Protein AF-A0A0K0D063-F1 (afdb_monomer_lite)

Foldseek 3Di:
DDPVLLVVQQVDADPCLLVLLVQLQVLLPDPCQQPVVHVPSNLVSLQVLLVRCVSYLVNLVVCVVSVNLVSLLSSLVSLLVPDDQPDDCPDNSLSSLLSSLSSLLSNLVDPVSLVVVLVRLSLLLSLLSQLQHLVSLSSNLSSLSSLLSNQLDPSSLVSNLVSLSCLSLVVLLQLADLCVVVVPDDDDPVPDSSVSSNSSNQSSLSSLCSSCVLDPSGDHDVLSLLQCCQLVNPVLNVCSNPHHSSVSSCVQNDQDDAFQDGHDPVSNVLSNVVSVVCSPDPDRPDPSSRSPHHGPVLQQAQDFPRTRLVRCLVVLLDDDPCLLVLLVSLLVLLVVCLCVQLVPDDDPDDDDPDDPSGNHNPPDDPLRSNLSSLLSSLSSCVNDPPSCVVCVVVVVSLVSQCNSVVRVSSVVSSLSSLPPDDPVSLVSVVVPDPNVVSVCSPVPDDDD

Sequence (448 aa):
MTRYFYLELSAYKYAGYGQLVRTIEYEAKNSSLFQEGGGALLSSAVELSNYTLMSSALNAEQLRREQGLEVLEAAFDRCVPVITLSSSPTDMPVQVCEHICNCFATAAGFEACRQRIAEMPAVFGNICRLLQFPHLPRLSAAAAKCVCSMAVCTLLQTQLFQSGVLWQLVPHLFHYDFTLDEGGVSHNENSNKQALANRLARVSCEALACLAGFREGTPDNDGVQNSLRALLTPYVCRCMRTESNDMVLKVLNSNTENPYLIWDNATRAEVLEFVERHRSSREQTSELFGAEFNLSIRSKELIVGDVFIRIYNEQPTFSLLEPKKTAMDILDYVGRYAVELTGKKKPENGDFIEIDWSSNASKMTTEEKVEMCIEALANLISANPGVEILLIGHFHLIAAYLRARLFPKIQMATLKSDKLTGPRWTRFITKFLPPIFADALRDSPNTA

Structure (mmCIF, N/CA/C/O backbone):
data_AF-A0A0K0D063-F1
#
_entry.id   AF-A0A0K0D063-F1
#
loop_
_atom_site.group_PDB
_atom_site.id
_atom_site.type_symbol
_atom_site.label_atom_id
_atom_site.label_alt_id
_atom_site.label_comp_id
_atom_site.label_asym_id
_atom_site.label_entity_id
_atom_site.label_seq_id
_atom_site.pdbx_PDB_ins_code
_atom_site.Cartn_x
_atom_site.Cartn_y
_atom_site.Cartn_z
_atom_site.occupancy
_atom_site.B_iso_or_equiv
_atom_site.auth_seq_id
_atom_site.auth_comp_id
_atom_site.auth_asym_id
_atom_site.auth_atom_id
_atom_site.pdbx_PDB_model_num
ATOM 1 N N . MET A 1 1 ? 3.513 15.538 -26.172 1.00 47.00 1 MET A N 1
ATOM 2 C CA . MET A 1 1 ? 2.786 14.908 -27.294 1.00 47.00 1 MET A CA 1
ATOM 3 C C . MET A 1 1 ? 1.305 15.247 -27.138 1.00 47.00 1 MET A C 1
ATOM 5 O O . MET A 1 1 ? 0.733 14.948 -26.098 1.00 47.00 1 MET A O 1
ATOM 9 N N . THR A 1 2 ? 0.721 16.009 -28.063 1.00 42.03 2 THR A N 1
ATOM 10 C CA . THR A 1 2 ? -0.658 16.530 -27.973 1.00 42.03 2 THR A CA 1
ATOM 11 C C . THR A 1 2 ? -1.688 15.401 -28.092 1.00 42.03 2 THR A C 1
ATOM 13 O O . THR A 1 2 ? -1.507 14.487 -28.891 1.00 42.03 2 THR A O 1
ATOM 16 N N . ARG A 1 3 ? -2.791 15.491 -27.332 1.00 50.06 3 ARG A N 1
ATOM 17 C CA . ARG A 1 3 ? -3.888 14.497 -27.223 1.00 50.06 3 ARG A CA 1
ATOM 18 C C . ARG A 1 3 ? -4.458 14.010 -28.573 1.00 50.06 3 ARG A C 1
ATOM 20 O O . ARG A 1 3 ? -5.006 12.920 -28.639 1.00 50.06 3 ARG A O 1
ATOM 27 N N . TYR A 1 4 ? -4.289 14.802 -29.634 1.00 47.06 4 TYR A N 1
ATOM 28 C CA . TYR A 1 4 ? -4.677 14.481 -31.011 1.00 47.06 4 TYR A CA 1
ATOM 29 C C . TYR A 1 4 ? -3.838 13.361 -31.656 1.00 47.06 4 TYR A C 1
ATOM 31 O O . TYR A 1 4 ? -4.408 12.466 -32.268 1.00 47.06 4 TYR A O 1
ATOM 39 N N . PHE A 1 5 ? -2.512 13.345 -31.465 1.00 53.66 5 PHE A N 1
ATOM 40 C CA . PHE A 1 5 ? -1.638 12.322 -32.068 1.00 53.66 5 PHE A CA 1
ATOM 41 C C . PHE A 1 5 ? -1.887 10.916 -31.504 1.00 53.66 5 PHE A C 1
ATOM 43 O O . PHE A 1 5 ? -1.725 9.925 -32.209 1.00 53.66 5 PHE A O 1
ATOM 50 N N . TYR A 1 6 ? -2.307 10.832 -30.240 1.00 55.81 6 TYR A N 1
ATOM 51 C CA . TYR A 1 6 ? -2.625 9.568 -29.575 1.00 55.81 6 TYR A CA 1
ATOM 52 C C . TYR A 1 6 ? -3.823 8.859 -30.227 1.00 55.81 6 TYR A C 1
ATOM 54 O O . TYR A 1 6 ? -3.786 7.651 -30.424 1.00 55.81 6 TYR A O 1
ATOM 62 N N . LEU A 1 7 ? -4.867 9.599 -30.617 1.00 61.09 7 LEU A N 1
ATOM 63 C CA . LEU A 1 7 ? -6.070 9.009 -31.212 1.00 61.09 7 LEU A CA 1
ATOM 64 C C . LEU A 1 7 ? -5.793 8.404 -32.595 1.00 61.09 7 LEU A C 1
ATOM 66 O O . LEU A 1 7 ? -6.201 7.274 -32.846 1.00 61.09 7 LEU A O 1
ATOM 70 N N . GLU A 1 8 ? -5.051 9.105 -33.456 1.00 68.81 8 GLU A N 1
ATOM 71 C CA . GLU A 1 8 ? -4.757 8.630 -34.817 1.00 68.81 8 GLU A CA 1
ATOM 72 C C . GLU A 1 8 ? -3.755 7.468 -34.847 1.00 68.81 8 GLU A C 1
ATOM 74 O O . GLU A 1 8 ? -3.908 6.547 -35.647 1.00 68.81 8 GLU A O 1
ATOM 79 N N . LEU A 1 9 ? -2.747 7.474 -33.965 1.00 70.69 9 LEU A N 1
ATOM 80 C CA . LEU A 1 9 ? -1.702 6.443 -33.943 1.00 70.69 9 LEU A CA 1
ATOM 81 C C . LEU A 1 9 ? -2.076 5.204 -33.119 1.00 70.69 9 LEU A C 1
ATOM 83 O O . LEU A 1 9 ? -1.475 4.150 -33.322 1.00 70.69 9 LEU A O 1
ATOM 87 N N . SER A 1 10 ? -3.087 5.287 -32.245 1.00 76.44 10 SER A N 1
ATOM 88 C CA . SER A 1 10 ? -3.497 4.177 -31.368 1.00 76.44 10 SER A CA 1
ATOM 89 C C . SER A 1 10 ? -3.850 2.881 -32.108 1.00 76.44 10 SER A C 1
ATOM 91 O O . SER A 1 10 ? -3.643 1.793 -31.567 1.00 76.44 10 SER A O 1
ATOM 93 N N . ALA A 1 11 ? -4.325 2.977 -33.354 1.00 77.44 11 ALA A N 1
ATOM 94 C CA . ALA A 1 11 ? -4.689 1.830 -34.184 1.00 77.44 11 ALA A CA 1
ATOM 95 C C . ALA A 1 11 ? -3.491 1.137 -34.866 1.00 77.44 11 ALA A C 1
ATOM 97 O O . ALA A 1 11 ? -3.645 0.028 -35.383 1.00 77.44 11 ALA A O 1
ATOM 98 N N . TYR A 1 12 ? -2.307 1.759 -34.888 1.00 77.44 12 TYR A N 1
ATOM 99 C CA . TYR A 1 12 ? -1.167 1.294 -35.680 1.00 77.44 12 TYR A CA 1
ATOM 100 C C . TYR A 1 12 ? -0.038 0.734 -34.816 1.00 77.44 12 TYR A C 1
ATOM 102 O O . TYR A 1 12 ? 0.312 1.276 -33.768 1.00 77.44 12 TYR A O 1
ATOM 110 N N . LYS A 1 13 ? 0.579 -0.347 -35.307 1.00 82.06 13 LYS A N 1
ATOM 111 C CA . LYS A 1 13 ? 1.797 -0.912 -34.721 1.00 82.06 13 LYS A CA 1
ATOM 112 C C . LYS A 1 13 ? 3.040 -0.256 -35.319 1.00 82.06 13 LYS A C 1
ATOM 114 O O . LYS A 1 13 ? 3.090 0.004 -36.521 1.00 82.06 13 LYS A O 1
ATOM 119 N N . TYR A 1 14 ? 4.061 -0.029 -34.502 1.00 86.69 14 TYR A N 1
ATOM 120 C CA . TYR A 1 14 ? 5.341 0.500 -34.960 1.00 86.69 14 TYR A CA 1
ATOM 121 C C . TYR A 1 14 ? 6.102 -0.564 -35.765 1.00 86.69 14 TYR A C 1
ATOM 123 O O . TYR A 1 14 ? 6.502 -1.600 -35.239 1.00 86.69 14 TYR A O 1
ATOM 131 N N . ALA A 1 15 ? 6.318 -0.314 -37.057 1.00 87.38 15 ALA A N 1
ATOM 132 C CA . ALA A 1 15 ? 6.955 -1.280 -37.957 1.00 87.38 15 ALA A CA 1
ATOM 133 C C . ALA A 1 15 ? 8.464 -1.472 -37.697 1.00 87.38 15 ALA A C 1
ATOM 135 O O . ALA A 1 15 ? 9.048 -2.458 -38.137 1.00 87.38 15 ALA A O 1
ATOM 136 N N . GLY A 1 16 ? 9.107 -0.542 -36.983 1.00 91.38 16 GLY A N 1
ATOM 137 C CA . GLY A 1 16 ? 10.556 -0.530 -36.771 1.00 91.38 16 GLY A CA 1
ATOM 138 C C . GLY A 1 16 ? 11.065 -1.401 -35.619 1.00 91.38 16 GLY A C 1
ATOM 139 O O . GLY A 1 16 ? 12.256 -1.328 -35.319 1.00 91.38 16 GLY A O 1
ATOM 140 N N . TYR A 1 17 ? 10.219 -2.208 -34.961 1.00 92.25 17 TYR A N 1
ATOM 141 C CA . TYR A 1 17 ? 10.626 -2.965 -33.765 1.00 92.25 17 TYR A CA 1
ATOM 142 C C . TYR A 1 17 ? 11.815 -3.900 -34.001 1.00 92.25 17 TYR A C 1
ATOM 144 O O . TYR A 1 17 ? 12.701 -3.951 -33.156 1.00 92.25 17 TYR A O 1
ATOM 152 N N . GLY A 1 18 ? 11.899 -4.563 -35.159 1.00 92.38 18 GLY A N 1
ATOM 153 C CA . GLY A 1 18 ? 13.025 -5.454 -35.457 1.00 92.38 18 GLY A CA 1
ATOM 154 C C . GLY A 1 18 ? 14.386 -4.742 -35.448 1.00 92.38 18 GLY A C 1
ATOM 155 O O . GLY A 1 18 ? 15.368 -5.291 -34.954 1.00 92.38 18 GLY A O 1
ATOM 156 N N . GLN A 1 19 ? 14.456 -3.501 -35.945 1.00 95.12 19 GLN A N 1
ATOM 157 C CA . GLN A 1 19 ? 15.685 -2.701 -35.879 1.00 95.12 19 GLN A CA 1
ATOM 158 C C . GLN A 1 19 ? 15.881 -2.094 -34.486 1.00 95.12 19 GLN A C 1
ATOM 160 O O . GLN A 1 19 ? 16.997 -2.092 -33.975 1.00 95.12 19 GLN A O 1
ATOM 165 N N . LEU A 1 20 ? 14.800 -1.615 -33.865 1.00 96.38 20 LEU A N 1
ATOM 166 C CA . LEU A 1 20 ? 14.829 -0.997 -32.542 1.00 96.38 20 LEU A CA 1
ATOM 167 C C . LEU A 1 20 ? 15.367 -1.954 -31.473 1.00 96.38 20 LEU A C 1
ATOM 169 O O . LEU A 1 20 ? 16.282 -1.594 -30.738 1.00 96.38 20 LEU A O 1
ATOM 173 N N . VAL A 1 21 ? 14.842 -3.181 -31.422 1.00 97.00 21 VAL A N 1
ATOM 174 C CA . VAL A 1 21 ? 15.261 -4.207 -30.457 1.00 97.00 21 VAL A CA 1
ATOM 175 C C . VAL A 1 21 ? 16.736 -4.556 -30.649 1.00 97.00 21 VAL A C 1
ATOM 177 O O . VAL A 1 21 ? 17.485 -4.557 -29.678 1.00 97.00 21 VAL A O 1
ATOM 180 N N . ARG A 1 22 ? 17.199 -4.742 -31.893 1.00 96.88 22 ARG A N 1
ATOM 181 C CA . ARG A 1 22 ? 18.626 -4.988 -32.175 1.00 96.88 22 ARG A CA 1
ATOM 182 C C . ARG A 1 22 ? 19.520 -3.837 -31.729 1.00 96.88 22 ARG A C 1
ATOM 184 O O . ARG A 1 22 ? 20.608 -4.080 -31.220 1.00 96.88 22 ARG A O 1
ATOM 191 N N . THR A 1 23 ? 19.080 -2.593 -31.921 1.00 96.75 23 THR A N 1
ATOM 192 C CA . THR A 1 23 ? 19.829 -1.417 -31.466 1.00 96.75 23 THR A CA 1
ATOM 193 C C . THR A 1 23 ? 19.935 -1.385 -29.942 1.00 96.75 23 THR A C 1
ATOM 195 O O . THR A 1 23 ? 21.037 -1.203 -29.432 1.00 96.75 23 THR A O 1
ATOM 198 N N . ILE A 1 24 ? 18.836 -1.618 -29.215 1.00 97.69 24 ILE A N 1
ATOM 199 C CA . ILE A 1 24 ? 18.867 -1.686 -27.744 1.00 97.69 24 ILE A CA 1
ATOM 200 C C . ILE A 1 24 ? 19.794 -2.821 -27.294 1.00 97.69 24 ILE A C 1
ATOM 202 O O . ILE A 1 24 ? 20.635 -2.605 -26.429 1.00 97.69 24 ILE A O 1
ATOM 206 N N . GLU A 1 25 ? 19.695 -4.001 -27.908 1.00 97.38 25 GLU A N 1
ATOM 207 C CA . GLU A 1 25 ? 20.517 -5.161 -27.559 1.00 97.38 25 GLU A CA 1
ATOM 208 C C . GLU A 1 25 ? 22.013 -4.894 -27.769 1.00 97.38 25 GLU A C 1
ATOM 210 O O . GLU A 1 25 ? 22.828 -5.174 -26.886 1.00 97.38 25 GLU A O 1
ATOM 215 N N . TYR A 1 26 ? 22.375 -4.343 -28.929 1.00 96.31 26 TYR A N 1
ATOM 216 C CA . TYR A 1 26 ? 23.760 -4.038 -29.276 1.00 96.31 26 TYR A CA 1
ATOM 217 C C . TYR A 1 26 ? 24.363 -3.001 -28.322 1.00 96.31 26 TYR A C 1
ATOM 219 O O . TYR A 1 26 ? 25.449 -3.213 -27.780 1.00 96.31 26 TYR A O 1
ATOM 227 N N . GLU A 1 27 ? 23.638 -1.910 -28.064 1.00 95.62 27 GLU A N 1
ATOM 228 C CA . GLU A 1 27 ? 24.105 -0.847 -27.173 1.00 95.62 27 GLU A CA 1
ATOM 229 C C . GLU A 1 27 ? 24.153 -1.304 -25.710 1.00 95.62 27 GLU A C 1
ATOM 231 O O . GLU A 1 27 ? 25.133 -1.040 -25.013 1.00 95.62 27 GLU A O 1
ATOM 236 N N . ALA A 1 28 ? 23.156 -2.062 -25.246 1.00 93.69 28 ALA A N 1
ATOM 237 C CA . ALA A 1 28 ? 23.147 -2.616 -23.896 1.00 93.69 28 ALA A CA 1
ATOM 238 C C . ALA A 1 28 ? 24.318 -3.582 -23.670 1.00 93.69 28 ALA A C 1
ATOM 240 O O . ALA A 1 28 ? 24.873 -3.620 -22.577 1.00 93.69 28 ALA A O 1
ATOM 241 N N . LYS A 1 29 ? 24.764 -4.329 -24.685 1.00 93.62 29 LYS A N 1
ATOM 242 C CA . LYS A 1 29 ? 25.925 -5.234 -24.577 1.00 93.62 29 LYS A CA 1
ATOM 243 C C . LYS A 1 29 ? 27.276 -4.526 -24.722 1.00 93.62 29 LYS A C 1
ATOM 245 O O . LYS A 1 29 ? 28.310 -5.147 -24.482 1.00 93.62 29 LYS A O 1
ATOM 250 N N . ASN A 1 30 ? 27.298 -3.238 -25.065 1.00 92.31 30 ASN A N 1
ATOM 251 C CA . ASN A 1 30 ? 28.535 -2.502 -25.298 1.00 92.31 30 ASN A CA 1
ATOM 252 C C . ASN A 1 30 ? 29.354 -2.337 -24.001 1.00 92.31 30 ASN A C 1
ATOM 254 O O . ASN A 1 30 ? 28.882 -1.781 -23.005 1.00 92.31 30 ASN A O 1
ATOM 258 N N . SER A 1 31 ? 30.609 -2.790 -23.994 1.00 90.62 31 SER A N 1
ATOM 259 C CA . SER A 1 31 ? 31.515 -2.669 -22.841 1.00 90.62 31 SER A CA 1
ATOM 260 C C . SER A 1 31 ? 31.768 -1.212 -22.430 1.00 90.62 31 SER A C 1
ATOM 262 O O . SER A 1 31 ? 31.963 -0.934 -21.248 1.00 90.62 31 SER A O 1
ATOM 264 N N . SER A 1 32 ? 31.695 -0.281 -23.384 1.00 90.94 32 SER A N 1
ATOM 265 C CA . SER A 1 32 ? 31.887 1.161 -23.191 1.00 90.94 32 SER A CA 1
ATOM 266 C C . SER A 1 32 ? 30.593 1.922 -22.877 1.00 90.94 32 SER A C 1
ATOM 268 O O . SER A 1 32 ? 30.593 3.149 -22.917 1.00 90.94 32 SER A O 1
ATOM 270 N N . LEU A 1 33 ? 29.494 1.230 -22.543 1.00 93.25 33 LEU A N 1
ATOM 271 C CA . LEU A 1 33 ? 28.168 1.831 -22.332 1.00 93.25 33 LEU A CA 1
ATOM 272 C C . LEU A 1 33 ? 28.166 3.048 -21.386 1.00 93.25 33 LEU A C 1
ATOM 274 O O . LEU A 1 33 ? 27.431 4.000 -21.622 1.00 93.25 33 LEU A O 1
ATOM 278 N N . PHE A 1 34 ? 28.990 3.023 -20.335 1.00 93.62 34 PHE A N 1
ATOM 279 C CA . PHE A 1 34 ? 29.046 4.071 -19.306 1.00 93.62 34 PHE A CA 1
ATOM 280 C C . PHE A 1 34 ? 30.249 5.020 -19.444 1.00 93.62 34 PHE A C 1
ATOM 282 O O . PHE A 1 34 ? 30.536 5.780 -18.522 1.00 93.62 34 PHE A O 1
ATOM 289 N N . GLN A 1 35 ? 30.987 4.959 -20.557 1.00 90.69 35 GLN A N 1
ATOM 290 C CA . GLN A 1 35 ? 32.050 5.926 -20.857 1.00 90.69 35 GLN A CA 1
ATOM 291 C C . GLN A 1 35 ? 31.452 7.252 -21.351 1.00 90.69 35 GLN A C 1
ATOM 293 O O . GLN A 1 35 ? 30.289 7.310 -21.745 1.00 90.69 35 GLN A O 1
ATOM 298 N N . GLU A 1 36 ? 32.241 8.328 -21.337 1.00 84.00 36 GLU A N 1
ATOM 299 C CA . GLU A 1 36 ? 31.807 9.636 -21.840 1.00 84.00 36 GLU A CA 1
ATOM 300 C C . GLU A 1 36 ? 31.380 9.539 -23.318 1.00 84.00 36 GLU A C 1
ATOM 302 O O . GLU A 1 36 ? 32.112 9.015 -24.156 1.00 84.00 36 GLU A O 1
ATOM 307 N N . GLY A 1 37 ? 30.159 9.986 -23.628 1.00 79.00 37 GLY A N 1
ATOM 308 C CA . GLY A 1 37 ? 29.537 9.825 -24.951 1.00 79.00 37 GLY A CA 1
ATOM 309 C C . GLY A 1 37 ? 28.920 8.442 -25.224 1.00 79.00 37 GLY A C 1
ATOM 310 O O . GLY A 1 37 ? 28.233 8.275 -26.233 1.00 79.00 37 GLY A O 1
ATOM 311 N N . GLY A 1 38 ? 29.110 7.465 -24.333 1.00 84.06 38 GLY A N 1
ATOM 312 C CA . GLY A 1 38 ? 28.482 6.144 -24.389 1.00 84.06 38 GLY A CA 1
ATOM 313 C C . GLY A 1 38 ? 26.994 6.170 -24.022 1.00 84.06 38 GLY A C 1
ATOM 314 O O . GLY A 1 38 ? 26.523 7.037 -23.288 1.00 84.06 38 GLY A O 1
ATOM 315 N N . GLY A 1 39 ? 26.224 5.224 -24.568 1.00 89.12 39 GLY A N 1
ATOM 316 C CA . GLY A 1 39 ? 24.825 4.996 -24.186 1.00 89.12 39 GLY A CA 1
ATOM 317 C C . GLY A 1 39 ? 23.807 6.031 -24.671 1.00 89.12 39 GLY A C 1
ATOM 318 O O . GLY A 1 39 ? 22.617 5.864 -24.411 1.00 89.12 39 GLY A O 1
ATOM 319 N N . ALA A 1 40 ? 24.220 7.060 -25.421 1.00 92.25 40 ALA A N 1
ATOM 320 C CA . ALA A 1 40 ? 23.293 8.024 -26.020 1.00 92.25 40 ALA A CA 1
ATOM 321 C C . ALA A 1 40 ? 22.270 7.333 -26.939 1.00 92.25 40 ALA A C 1
ATOM 323 O O . ALA A 1 40 ? 21.070 7.586 -26.841 1.00 92.25 40 ALA A O 1
ATOM 324 N N . LEU A 1 41 ? 22.736 6.397 -27.775 1.00 94.38 41 LEU A N 1
ATOM 325 C CA . LEU A 1 41 ? 21.865 5.636 -28.667 1.00 94.38 41 LEU A CA 1
ATOM 326 C C . LEU A 1 41 ? 20.952 4.669 -27.898 1.00 94.38 41 LEU A C 1
ATOM 328 O O . LEU A 1 41 ? 19.786 4.538 -28.265 1.00 94.38 41 LEU A O 1
ATOM 332 N N . LEU A 1 42 ? 21.440 4.054 -26.809 1.00 96.94 42 LEU A N 1
ATOM 333 C CA . LEU A 1 42 ? 20.599 3.254 -25.911 1.00 96.94 42 LEU A CA 1
ATOM 334 C C . LEU A 1 42 ? 19.458 4.101 -25.343 1.00 96.94 42 LEU A C 1
ATOM 336 O O . LEU A 1 42 ? 18.301 3.696 -25.431 1.00 96.94 42 LEU A O 1
ATOM 340 N N . SER A 1 43 ? 19.782 5.283 -24.808 1.00 96.00 43 SER A N 1
ATOM 341 C CA . SER A 1 43 ? 18.798 6.203 -24.233 1.00 96.00 43 SER A CA 1
ATOM 342 C C . SER A 1 43 ? 17.709 6.553 -25.245 1.00 96.00 43 SER A C 1
ATOM 344 O O . SER A 1 43 ? 16.531 6.302 -24.990 1.00 96.00 43 SER A O 1
ATOM 346 N N . SER A 1 44 ? 18.092 7.002 -26.446 1.00 96.50 44 SER A N 1
ATOM 347 C CA . SER A 1 44 ? 17.132 7.347 -27.503 1.00 96.50 44 SER A CA 1
ATOM 348 C C . SER A 1 44 ? 16.307 6.151 -27.989 1.00 96.50 44 SER A C 1
ATOM 350 O O . SER A 1 44 ? 15.121 6.299 -28.285 1.00 96.50 44 SER A O 1
ATOM 352 N N . ALA A 1 45 ? 16.899 4.957 -28.076 1.00 97.50 45 ALA A N 1
ATOM 353 C CA . ALA A 1 45 ? 16.192 3.755 -28.514 1.00 97.50 45 ALA A CA 1
ATOM 354 C C . ALA A 1 45 ? 15.156 3.286 -27.476 1.00 97.50 45 ALA A C 1
ATOM 356 O O . ALA A 1 45 ? 14.015 2.971 -27.823 1.00 97.50 45 ALA A O 1
ATOM 357 N N . VAL A 1 46 ? 15.513 3.284 -26.192 1.00 97.94 46 VAL A N 1
ATOM 358 C CA . VAL A 1 46 ? 14.589 2.925 -25.108 1.00 97.94 46 VAL A CA 1
ATOM 359 C C . VAL A 1 46 ? 13.496 3.992 -24.948 1.00 97.94 46 VAL A C 1
ATOM 361 O O . VAL A 1 46 ? 12.325 3.644 -24.784 1.00 97.94 46 VAL A O 1
ATOM 364 N N . GLU A 1 47 ? 13.834 5.277 -25.075 1.00 97.19 47 GLU A N 1
ATOM 365 C CA . GLU A 1 47 ? 12.860 6.376 -25.098 1.00 97.19 47 GLU A CA 1
ATOM 366 C C . GLU A 1 47 ? 11.853 6.213 -26.252 1.00 97.19 47 GLU A C 1
ATOM 368 O O . GLU A 1 47 ? 10.639 6.311 -26.042 1.00 97.19 47 GLU A O 1
ATOM 373 N N . LEU A 1 48 ? 12.326 5.885 -27.460 1.00 96.44 48 LEU A N 1
ATOM 374 C CA . LEU A 1 48 ? 11.462 5.596 -28.607 1.00 96.44 48 LEU A CA 1
ATOM 375 C C . LEU A 1 48 ? 10.557 4.379 -28.350 1.00 96.44 48 LEU A C 1
ATOM 377 O O . LEU A 1 48 ? 9.366 4.417 -28.671 1.00 96.44 48 LEU A O 1
ATOM 381 N N . SER A 1 49 ? 11.085 3.316 -27.737 1.00 96.62 49 SER A N 1
ATOM 382 C CA . SER A 1 49 ? 10.284 2.153 -27.325 1.00 96.62 49 SER A CA 1
ATOM 383 C C . SER A 1 49 ? 9.156 2.561 -26.370 1.00 96.62 49 SER A C 1
ATOM 385 O O . SER A 1 49 ? 7.999 2.190 -26.565 1.00 96.62 49 SER A O 1
ATOM 387 N N . ASN A 1 50 ? 9.449 3.423 -25.396 1.00 96.38 50 ASN A N 1
ATOM 388 C CA . ASN A 1 50 ? 8.436 3.944 -24.487 1.00 96.38 50 ASN A CA 1
ATOM 389 C C . ASN A 1 50 ? 7.375 4.785 -25.219 1.00 96.38 50 ASN A C 1
ATOM 391 O O . ASN A 1 50 ? 6.180 4.547 -25.057 1.00 96.38 50 ASN A O 1
ATOM 395 N N . TYR A 1 51 ? 7.768 5.735 -26.074 1.00 93.88 51 TYR A N 1
ATOM 396 C CA . TYR A 1 51 ? 6.789 6.567 -26.784 1.00 93.88 51 TYR A CA 1
ATOM 397 C C . TYR A 1 51 ? 5.926 5.786 -27.774 1.00 93.88 51 TYR A C 1
ATOM 399 O O . TYR A 1 51 ? 4.749 6.107 -27.941 1.00 93.88 51 TYR A O 1
ATOM 407 N N . THR A 1 52 ? 6.469 4.749 -28.410 1.00 94.56 52 THR A N 1
ATOM 408 C CA . THR A 1 52 ? 5.677 3.872 -29.285 1.00 94.56 52 THR A CA 1
ATOM 409 C C . THR A 1 52 ? 4.612 3.119 -28.482 1.00 94.56 52 THR A C 1
ATOM 411 O O . THR A 1 52 ? 3.447 3.112 -28.884 1.00 94.56 52 THR A O 1
ATOM 414 N N . LEU A 1 53 ? 4.944 2.600 -27.298 1.00 93.06 53 LEU A N 1
ATOM 415 C CA . LEU A 1 53 ? 3.975 2.002 -26.370 1.00 93.06 53 LEU A CA 1
ATOM 416 C C . LEU A 1 53 ? 2.943 3.013 -25.855 1.00 93.06 53 LEU A C 1
ATOM 418 O O . LEU A 1 53 ? 1.750 2.712 -25.815 1.00 93.06 53 LEU A O 1
ATOM 422 N N . MET A 1 54 ? 3.378 4.233 -25.530 1.00 88.81 54 MET A N 1
ATOM 423 C CA . MET A 1 54 ? 2.476 5.321 -25.148 1.00 88.81 54 MET A CA 1
ATOM 424 C C . MET A 1 54 ? 1.543 5.733 -26.286 1.00 88.81 54 MET A C 1
ATOM 426 O O . MET A 1 54 ? 0.447 6.191 -26.005 1.00 88.81 54 MET A O 1
ATOM 430 N N . SER A 1 55 ? 1.953 5.617 -27.552 1.00 86.81 55 SER A N 1
ATOM 431 C CA . SER A 1 55 ? 1.094 5.951 -28.697 1.00 86.81 55 SER A CA 1
ATOM 432 C C . SER A 1 55 ? 0.048 4.871 -28.985 1.00 86.81 55 SER A C 1
ATOM 434 O O . SER A 1 55 ? -1.091 5.193 -29.306 1.00 86.81 55 SER A O 1
ATOM 436 N N . SER A 1 56 ? 0.412 3.597 -28.821 1.00 90.38 56 SER A N 1
ATOM 437 C CA . SER A 1 56 ? -0.492 2.454 -28.929 1.00 90.38 56 SER A CA 1
ATOM 438 C C . SER A 1 56 ? -0.019 1.336 -28.011 1.00 90.38 56 SER A C 1
ATOM 440 O O . SER A 1 56 ? 1.059 0.777 -28.207 1.00 90.38 56 SER A O 1
ATOM 442 N N . ALA A 1 57 ? -0.858 0.944 -27.052 1.00 87.31 57 ALA A N 1
ATOM 443 C CA . ALA A 1 57 ? -0.538 -0.148 -26.139 1.00 87.31 57 ALA A CA 1
ATOM 444 C C . ALA A 1 57 ? -0.354 -1.492 -26.876 1.00 87.31 57 ALA A C 1
ATOM 446 O O . ALA A 1 57 ? 0.417 -2.333 -26.422 1.00 87.31 57 ALA A O 1
ATOM 447 N N . LEU A 1 58 ? -0.977 -1.681 -28.053 1.00 89.69 58 LEU A N 1
ATOM 448 C CA . LEU A 1 58 ? -0.839 -2.890 -28.889 1.00 89.69 58 LEU A CA 1
ATOM 449 C C . LEU A 1 58 ? 0.607 -3.160 -29.327 1.00 89.69 58 LEU A C 1
ATOM 451 O O . LEU A 1 58 ? 0.953 -4.283 -29.708 1.00 89.69 58 LEU A O 1
ATOM 455 N N . ASN A 1 59 ? 1.455 -2.136 -29.273 1.00 93.56 59 ASN A N 1
ATOM 456 C CA . ASN A 1 59 ? 2.880 -2.269 -29.508 1.00 93.56 59 ASN A CA 1
ATOM 457 C C . ASN A 1 59 ? 3.580 -3.157 -28.471 1.00 93.56 59 ASN A C 1
ATOM 459 O O . ASN A 1 59 ? 4.597 -3.760 -28.801 1.00 93.56 59 ASN A O 1
ATOM 463 N N . ALA A 1 60 ? 3.020 -3.327 -27.269 1.00 94.88 60 ALA A N 1
ATOM 464 C CA . ALA A 1 60 ? 3.575 -4.221 -26.255 1.00 94.88 60 ALA A CA 1
ATOM 465 C C . ALA A 1 60 ? 3.629 -5.673 -26.738 1.00 94.88 60 ALA A C 1
ATOM 467 O O . ALA A 1 60 ? 4.619 -6.369 -26.519 1.00 94.88 60 ALA A O 1
ATOM 468 N N . GLU A 1 61 ? 2.593 -6.130 -27.447 1.00 93.69 61 GLU A N 1
ATOM 469 C CA . GLU A 1 61 ? 2.595 -7.471 -28.025 1.00 93.69 61 GLU A CA 1
ATOM 470 C C . GLU A 1 61 ? 3.653 -7.624 -29.117 1.00 93.69 61 GLU A C 1
ATOM 472 O O . GLU A 1 61 ? 4.240 -8.698 -29.241 1.00 93.69 61 GLU A O 1
ATOM 477 N N . GLN A 1 62 ? 3.884 -6.578 -29.919 1.00 94.44 62 GLN A N 1
ATOM 478 C CA . GLN A 1 62 ? 4.906 -6.617 -30.964 1.00 94.44 62 GLN A CA 1
ATOM 479 C C . GLN A 1 62 ? 6.307 -6.619 -30.355 1.00 94.44 62 GLN A C 1
ATOM 481 O O . GLN A 1 62 ? 7.125 -7.450 -30.737 1.00 94.44 62 GLN A O 1
ATOM 486 N N . LEU A 1 63 ? 6.548 -5.762 -29.362 1.00 96.00 63 LEU A N 1
ATOM 487 C CA . LEU A 1 63 ? 7.783 -5.741 -28.587 1.00 96.00 63 LEU A CA 1
ATOM 488 C C . LEU A 1 63 ? 8.080 -7.128 -28.001 1.00 96.00 63 LEU A C 1
ATOM 490 O O . LEU A 1 63 ? 9.183 -7.631 -28.172 1.00 96.00 63 LEU A O 1
ATOM 494 N N . ARG A 1 64 ? 7.087 -7.795 -27.397 1.00 96.94 64 ARG A N 1
ATOM 495 C CA . ARG A 1 64 ? 7.237 -9.171 -26.894 1.00 96.94 64 ARG A CA 1
ATOM 496 C C . ARG A 1 64 ? 7.553 -10.182 -28.002 1.00 96.94 64 ARG A C 1
ATOM 498 O O . ARG A 1 64 ? 8.405 -11.040 -27.807 1.00 96.94 64 ARG A O 1
ATOM 505 N N . ARG A 1 65 ? 6.863 -10.126 -29.149 1.00 95.81 65 ARG A N 1
ATOM 506 C CA . ARG A 1 65 ? 7.085 -11.064 -30.274 1.00 95.81 65 ARG A CA 1
ATOM 507 C C . ARG A 1 65 ? 8.507 -10.983 -30.829 1.00 95.81 65 ARG A C 1
ATOM 509 O O . ARG A 1 65 ? 9.038 -12.001 -31.253 1.00 95.81 65 ARG A O 1
ATOM 516 N N . GLU A 1 66 ? 9.105 -9.799 -30.790 1.00 95.88 66 GLU A N 1
ATOM 517 C CA . GLU A 1 66 ? 10.476 -9.535 -31.243 1.00 95.88 66 GLU A CA 1
ATOM 518 C C . GLU A 1 66 ? 11.531 -9.754 -30.139 1.00 95.88 66 GLU A C 1
ATOM 520 O O . GLU A 1 66 ? 12.666 -9.325 -30.305 1.00 95.88 66 GLU A O 1
ATOM 525 N N . GLN A 1 67 ? 11.182 -10.392 -29.009 1.00 96.81 67 GLN A N 1
ATOM 526 C CA . GLN A 1 67 ? 12.066 -10.579 -27.836 1.00 96.81 67 GLN A CA 1
ATOM 527 C C . GLN A 1 67 ? 12.565 -9.259 -27.219 1.00 96.81 67 GLN A C 1
ATOM 529 O O . GLN A 1 67 ? 13.623 -9.170 -26.595 1.00 96.81 67 GLN A O 1
ATOM 534 N N . GLY A 1 68 ? 11.800 -8.188 -27.412 1.00 97.81 68 GLY A N 1
ATOM 535 C CA . GLY A 1 68 ? 12.156 -6.867 -26.930 1.00 97.81 68 GLY A CA 1
ATOM 536 C C . GLY A 1 68 ? 12.039 -6.716 -25.417 1.00 97.81 68 GLY A C 1
ATOM 537 O O . GLY A 1 68 ? 12.716 -5.858 -24.865 1.00 97.81 68 GLY A O 1
ATOM 538 N N . LEU A 1 69 ? 11.229 -7.528 -24.726 1.00 98.31 69 LEU A N 1
ATOM 539 C CA . LEU A 1 69 ? 11.128 -7.444 -23.263 1.00 98.31 69 LEU A CA 1
ATOM 540 C C . LEU A 1 69 ? 12.413 -7.939 -22.587 1.00 98.31 69 LEU A C 1
ATOM 542 O O . LEU A 1 69 ? 12.881 -7.319 -21.640 1.00 98.31 69 LEU A O 1
ATOM 546 N N . GLU A 1 70 ? 13.007 -8.997 -23.125 1.00 98.06 70 GLU A N 1
ATOM 547 C CA . GLU A 1 70 ? 14.275 -9.583 -22.691 1.00 98.06 70 GLU A CA 1
ATOM 548 C C . GLU A 1 70 ? 15.440 -8.627 -22.939 1.00 98.06 70 GLU A C 1
ATOM 550 O O . GLU A 1 70 ? 16.325 -8.453 -22.106 1.00 98.06 70 GLU A O 1
ATOM 555 N N . VAL A 1 71 ? 15.427 -7.953 -24.088 1.00 98.12 71 VAL A N 1
ATOM 556 C CA . VAL A 1 71 ? 16.429 -6.934 -24.403 1.00 98.12 71 VAL A CA 1
ATOM 557 C C . VAL A 1 71 ? 16.304 -5.723 -23.470 1.00 98.12 71 VAL A C 1
ATOM 559 O O . VAL A 1 71 ? 17.322 -5.169 -23.049 1.00 98.12 71 VAL A O 1
ATOM 562 N N . LEU A 1 72 ? 15.079 -5.330 -23.099 1.00 98.56 72 LEU A N 1
ATOM 563 C CA . LEU A 1 72 ? 14.864 -4.304 -22.077 1.00 98.56 72 LEU A CA 1
ATOM 564 C C . LEU A 1 72 ? 15.319 -4.776 -20.690 1.00 98.56 72 LEU A C 1
ATOM 566 O O . LEU A 1 72 ? 15.956 -3.989 -20.001 1.00 98.56 72 LEU A O 1
ATOM 570 N N . GLU A 1 73 ? 15.058 -6.026 -20.292 1.00 98.31 73 GLU A N 1
ATOM 571 C CA . GLU A 1 73 ? 15.590 -6.608 -19.046 1.00 98.31 73 GLU A CA 1
ATOM 572 C C . GLU A 1 73 ? 17.124 -6.549 -19.023 1.00 98.31 73 GLU A C 1
ATOM 574 O O . GLU A 1 73 ? 17.699 -6.040 -18.064 1.00 98.31 73 GLU A O 1
ATOM 579 N N . ALA A 1 74 ? 17.797 -6.965 -20.098 1.00 97.81 74 ALA A N 1
ATOM 580 C CA . ALA A 1 74 ? 19.257 -6.937 -20.174 1.00 97.81 74 ALA A CA 1
ATOM 581 C C . ALA A 1 74 ? 19.832 -5.513 -20.052 1.00 97.81 74 ALA A C 1
ATOM 583 O O . ALA A 1 74 ? 20.858 -5.301 -19.401 1.00 97.81 74 ALA A O 1
ATOM 584 N N . ALA A 1 75 ? 19.174 -4.516 -20.655 1.00 98.19 75 ALA A N 1
ATOM 585 C CA . ALA A 1 75 ? 19.532 -3.112 -20.459 1.00 98.19 75 ALA A CA 1
ATOM 586 C C . ALA A 1 75 ? 19.286 -2.669 -19.005 1.00 98.19 75 ALA A C 1
ATOM 588 O O . ALA A 1 75 ? 20.113 -1.967 -18.417 1.00 98.19 75 ALA A O 1
ATOM 589 N N . PHE A 1 76 ? 18.182 -3.119 -18.407 1.00 98.25 76 PHE A N 1
ATOM 590 C CA . PHE A 1 76 ? 17.806 -2.819 -17.030 1.00 98.25 76 PHE A CA 1
ATOM 591 C C . PHE A 1 76 ? 18.843 -3.331 -16.027 1.00 98.25 76 PHE A C 1
ATOM 593 O O . PHE A 1 76 ? 19.329 -2.553 -15.205 1.00 98.25 76 PHE A O 1
ATOM 600 N N . ASP A 1 77 ? 19.266 -4.587 -16.172 1.00 97.50 77 ASP A N 1
ATOM 601 C CA . ASP A 1 77 ? 20.281 -5.241 -15.337 1.00 97.50 77 ASP A CA 1
ATOM 602 C C . ASP A 1 77 ? 21.639 -4.544 -15.376 1.00 97.50 77 ASP A C 1
ATOM 604 O O . ASP A 1 77 ? 22.402 -4.592 -14.411 1.00 97.50 77 ASP A O 1
ATOM 608 N N . ARG A 1 78 ? 21.959 -3.862 -16.477 1.00 97.31 78 ARG A N 1
ATOM 609 C CA . ARG A 1 78 ? 23.187 -3.070 -16.567 1.00 97.31 78 ARG A CA 1
ATOM 610 C C . ARG A 1 78 ? 23.036 -1.673 -15.988 1.00 97.31 78 ARG A C 1
ATOM 612 O O . ARG A 1 78 ? 23.977 -1.181 -15.366 1.00 97.31 78 ARG A O 1
ATOM 619 N N . CYS A 1 79 ? 21.893 -1.026 -16.200 1.00 98.12 79 CYS A N 1
ATOM 620 C CA . CYS A 1 79 ? 21.672 0.360 -15.790 1.00 98.12 79 CYS A CA 1
ATOM 621 C C . CYS A 1 79 ? 21.321 0.501 -14.301 1.00 98.12 79 CYS A C 1
ATOM 623 O O . CYS A 1 79 ? 21.798 1.433 -13.659 1.00 98.12 79 CYS A O 1
ATOM 625 N N . VAL A 1 80 ? 20.540 -0.410 -13.718 1.00 98.00 80 VAL A N 1
ATOM 626 C CA . VAL A 1 80 ? 20.105 -0.306 -12.312 1.00 98.00 80 VAL A CA 1
ATOM 627 C C . VAL A 1 80 ? 21.286 -0.322 -11.320 1.00 98.00 80 VAL A C 1
ATOM 629 O O . VAL A 1 80 ? 21.296 0.506 -10.402 1.00 98.00 80 VAL A O 1
ATOM 632 N N . PRO A 1 81 ? 22.313 -1.190 -11.459 1.00 96.94 81 PRO A N 1
ATOM 633 C CA . PRO A 1 81 ? 23.417 -1.243 -10.499 1.00 96.94 81 PRO A CA 1
ATOM 634 C C . PRO A 1 81 ? 24.292 0.013 -10.455 1.00 96.94 81 PRO A C 1
ATOM 636 O O . PRO A 1 81 ? 24.911 0.266 -9.421 1.00 96.94 81 PRO A O 1
ATOM 639 N N . VAL A 1 82 ? 24.346 0.788 -11.545 1.00 96.56 82 VAL A N 1
ATOM 640 C CA . VAL A 1 82 ? 25.174 2.004 -11.635 1.00 96.56 82 VAL A CA 1
ATOM 641 C C . VAL A 1 82 ? 24.469 3.260 -11.115 1.00 96.56 82 VAL A C 1
ATOM 643 O O . VAL A 1 82 ? 25.114 4.295 -10.972 1.00 96.56 82 VAL A O 1
ATOM 646 N N . ILE A 1 83 ? 23.170 3.185 -10.804 1.00 97.44 83 ILE A N 1
ATOM 647 C CA . ILE A 1 83 ? 22.446 4.273 -10.137 1.00 97.44 83 ILE A CA 1
ATOM 648 C C . ILE A 1 83 ? 22.831 4.281 -8.653 1.00 97.44 83 ILE A C 1
ATOM 650 O O . ILE A 1 83 ? 22.777 3.251 -7.970 1.00 97.44 83 ILE A O 1
ATOM 654 N N . THR A 1 84 ? 23.224 5.452 -8.155 1.00 96.12 84 THR A N 1
ATOM 655 C CA . THR A 1 84 ? 23.696 5.659 -6.780 1.00 96.12 84 THR A CA 1
ATOM 656 C C . THR A 1 84 ? 23.027 6.880 -6.143 1.00 96.12 84 THR A C 1
ATOM 658 O O . THR A 1 84 ? 22.233 7.578 -6.766 1.00 96.12 84 THR A O 1
ATOM 661 N N . LEU A 1 85 ? 23.370 7.175 -4.884 1.00 93.88 85 LEU A N 1
ATOM 662 C CA . LEU A 1 85 ? 22.891 8.368 -4.174 1.00 93.88 85 LEU A CA 1
ATOM 663 C C . LEU A 1 85 ? 23.405 9.698 -4.756 1.00 93.88 85 LEU A C 1
ATOM 665 O O . LEU A 1 85 ? 22.898 10.751 -4.379 1.00 93.88 85 LEU A O 1
ATOM 669 N N . SER A 1 86 ? 24.416 9.664 -5.630 1.00 95.88 86 SER A N 1
ATOM 670 C CA . SER A 1 86 ? 24.938 10.852 -6.317 1.00 95.88 86 SER A CA 1
ATOM 671 C C . SER A 1 86 ? 24.373 11.028 -7.725 1.00 95.88 86 SER A C 1
ATOM 673 O O . SER A 1 86 ? 24.754 11.980 -8.405 1.00 95.88 86 SER A O 1
ATOM 675 N N . SER A 1 87 ? 23.523 10.108 -8.187 1.00 97.12 87 SER A N 1
ATOM 676 C CA . SER A 1 87 ? 22.951 10.169 -9.528 1.00 97.12 87 SER A CA 1
ATOM 677 C C . SER A 1 87 ? 22.003 11.357 -9.692 1.00 97.12 87 SER A C 1
ATOM 679 O O . SER A 1 87 ? 21.319 11.785 -8.759 1.00 97.12 87 SER A O 1
ATOM 681 N N . SER A 1 88 ? 21.948 11.882 -10.910 1.00 95.75 88 SER A N 1
ATOM 682 C CA . SER A 1 88 ? 21.081 12.987 -11.304 1.00 95.75 88 SER A CA 1
ATOM 683 C C . SER A 1 88 ? 19.949 12.516 -12.230 1.00 95.75 88 SER A C 1
ATOM 685 O O . SER A 1 88 ? 20.108 11.532 -12.954 1.00 95.75 88 SER A O 1
ATOM 687 N N . PRO A 1 89 ? 18.811 13.237 -12.295 1.00 94.38 89 PRO A N 1
ATOM 688 C CA . PRO A 1 89 ? 17.739 12.935 -13.250 1.00 94.38 89 PRO A CA 1
ATOM 689 C C . PRO A 1 89 ? 18.164 12.978 -14.727 1.00 94.38 89 PRO A C 1
ATOM 691 O O . PRO A 1 89 ? 17.449 12.471 -15.588 1.00 94.38 89 PRO A O 1
ATOM 694 N N . THR A 1 90 ? 19.290 13.624 -15.037 1.00 94.31 90 THR A N 1
ATOM 695 C CA . THR A 1 90 ? 19.830 13.728 -16.398 1.00 94.31 90 THR A CA 1
ATOM 696 C C . THR A 1 90 ? 20.813 12.616 -16.749 1.00 94.31 90 THR A C 1
ATOM 698 O O . THR A 1 90 ? 21.228 12.529 -17.902 1.00 94.31 90 THR A O 1
ATOM 701 N N . ASP A 1 91 ? 21.183 11.766 -15.791 1.00 95.88 91 ASP A N 1
ATOM 702 C CA . ASP A 1 91 ? 22.110 10.669 -16.043 1.00 95.88 91 ASP A CA 1
ATOM 703 C C . ASP A 1 91 ? 21.456 9.625 -16.958 1.00 95.88 91 ASP A C 1
ATOM 705 O O . ASP A 1 91 ? 20.311 9.216 -16.745 1.00 95.88 91 ASP A O 1
ATOM 709 N N . MET A 1 92 ? 22.208 9.140 -17.951 1.00 95.69 92 MET A N 1
ATOM 710 C CA . MET A 1 92 ? 21.714 8.155 -18.922 1.00 95.69 92 MET A CA 1
ATOM 711 C C . MET A 1 92 ? 21.077 6.915 -18.261 1.00 95.69 92 MET A C 1
ATOM 713 O O . MET A 1 92 ? 19.953 6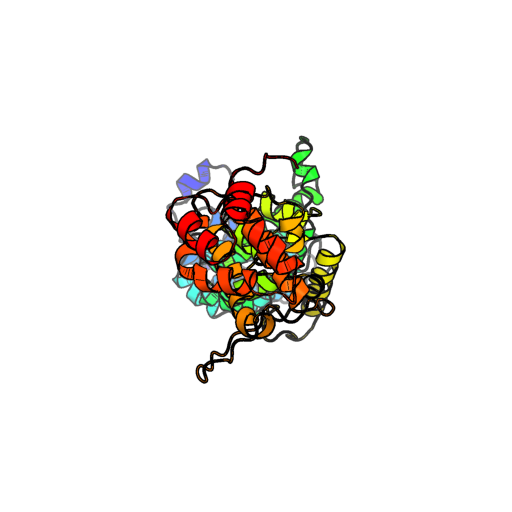.577 -18.637 1.00 95.69 92 MET A O 1
ATOM 717 N N . PRO A 1 93 ? 21.687 6.263 -17.244 1.00 97.62 93 PRO A N 1
ATOM 718 C CA . PRO A 1 93 ? 21.076 5.096 -16.607 1.00 97.62 93 PRO A CA 1
ATOM 719 C C . PRO A 1 93 ? 19.724 5.402 -15.952 1.00 97.62 93 PRO A C 1
ATOM 721 O O . PRO A 1 93 ? 18.833 4.556 -15.986 1.00 97.62 93 PRO A O 1
ATOM 724 N N . VAL A 1 94 ? 19.551 6.608 -15.397 1.00 98.00 94 VAL A N 1
ATOM 725 C CA . VAL A 1 94 ? 18.299 7.046 -14.761 1.00 98.00 94 VAL A CA 1
ATOM 726 C C . VAL A 1 94 ? 17.194 7.197 -15.805 1.00 98.00 94 VAL A C 1
ATOM 728 O O . VAL A 1 94 ? 16.109 6.646 -15.621 1.00 98.00 94 VAL A O 1
ATOM 731 N N . GLN A 1 95 ? 17.481 7.867 -16.924 1.00 97.50 95 GLN A N 1
ATOM 732 C CA . GLN A 1 95 ? 16.526 8.043 -18.027 1.00 97.50 95 GLN A CA 1
ATOM 733 C C . GLN A 1 95 ? 16.131 6.705 -18.663 1.00 97.50 95 GLN A C 1
ATOM 735 O O . GLN A 1 95 ? 14.945 6.424 -18.847 1.00 97.50 95 GLN A O 1
ATOM 740 N N . VAL A 1 96 ? 17.116 5.843 -18.937 1.00 98.38 96 VAL A N 1
ATOM 741 C CA . VAL A 1 96 ? 16.887 4.498 -19.484 1.00 98.38 96 VAL A CA 1
ATOM 742 C C . VAL A 1 96 ? 15.999 3.678 -18.549 1.00 98.38 96 VAL A C 1
ATOM 744 O O . VAL A 1 96 ? 15.005 3.108 -19.000 1.00 98.38 96 VAL A O 1
ATOM 747 N N . CYS A 1 97 ? 16.294 3.656 -17.247 1.00 98.69 97 CYS A N 1
ATOM 748 C CA . CYS A 1 97 ? 15.490 2.917 -16.273 1.00 98.69 97 CYS A CA 1
ATOM 749 C C . CYS A 1 97 ? 14.063 3.468 -16.147 1.00 98.69 97 CYS A C 1
ATOM 751 O O . CYS A 1 97 ? 13.119 2.682 -16.063 1.00 98.69 97 CYS A O 1
ATOM 753 N N . GLU A 1 98 ? 13.879 4.793 -16.186 1.00 98.50 98 GLU A N 1
ATOM 754 C CA . GLU A 1 98 ? 12.548 5.413 -16.176 1.00 98.50 98 GLU A CA 1
ATOM 755 C C . GLU A 1 98 ? 11.711 4.939 -17.376 1.00 98.50 98 GLU A C 1
ATOM 757 O O . GLU A 1 98 ? 10.565 4.505 -17.217 1.00 98.50 98 GLU A O 1
ATOM 762 N N . HIS A 1 99 ? 12.285 4.958 -18.581 1.00 98.56 99 HIS A N 1
ATOM 763 C CA . HIS A 1 99 ? 11.607 4.487 -19.787 1.00 98.56 99 HIS A CA 1
ATOM 764 C C . HIS A 1 99 ? 11.351 2.975 -19.779 1.00 98.56 99 HIS A C 1
ATOM 766 O O . HIS A 1 99 ? 10.258 2.560 -20.169 1.00 98.56 99 HIS A O 1
ATOM 772 N N . ILE A 1 100 ? 12.287 2.156 -19.287 1.00 98.81 100 ILE A N 1
ATOM 773 C CA . ILE A 1 100 ? 12.092 0.704 -19.134 1.00 98.81 100 ILE A CA 1
ATOM 774 C C . ILE A 1 100 ? 10.925 0.406 -18.184 1.00 98.81 100 ILE A C 1
ATOM 776 O O . ILE A 1 100 ? 10.057 -0.399 -18.528 1.00 98.81 100 ILE A O 1
ATOM 780 N N . CYS A 1 101 ? 10.834 1.086 -17.035 1.00 98.75 101 CYS A N 1
ATOM 781 C CA . CYS A 1 101 ? 9.697 0.929 -16.123 1.00 98.75 101 CYS A CA 1
ATOM 782 C C . CYS A 1 101 ? 8.363 1.247 -16.811 1.00 98.75 101 CYS A C 1
ATOM 784 O O . CYS A 1 101 ? 7.405 0.494 -16.660 1.00 98.75 101 CYS A O 1
ATOM 786 N N . ASN A 1 102 ? 8.298 2.320 -17.604 1.00 98.44 102 ASN A N 1
ATOM 787 C CA . ASN A 1 102 ? 7.086 2.669 -18.351 1.00 98.44 102 ASN A CA 1
ATOM 788 C C . ASN A 1 102 ? 6.754 1.643 -19.457 1.00 98.44 102 ASN A C 1
ATOM 790 O O . ASN A 1 102 ? 5.577 1.344 -19.695 1.00 98.44 102 ASN A O 1
ATOM 794 N N . CYS A 1 103 ? 7.774 1.053 -20.092 1.00 98.56 103 CYS A N 1
ATOM 795 C CA . CYS A 1 103 ? 7.588 -0.025 -21.061 1.00 98.56 103 CYS A CA 1
ATOM 796 C C . CYS A 1 103 ? 6.983 -1.268 -20.399 1.00 98.56 103 CYS A C 1
ATOM 798 O O . CYS A 1 103 ? 5.968 -1.780 -20.873 1.00 98.56 103 CYS A O 1
ATOM 800 N N . PHE A 1 104 ? 7.559 -1.723 -19.281 1.00 98.69 104 PHE A N 1
ATOM 801 C CA . PHE A 1 104 ? 7.031 -2.860 -18.524 1.00 98.69 104 PHE A CA 1
ATOM 802 C C . PHE A 1 104 ? 5.633 -2.586 -17.963 1.00 98.69 104 PHE A C 1
ATOM 804 O O . PHE A 1 104 ? 4.781 -3.470 -18.026 1.00 98.69 104 PHE A O 1
ATOM 811 N N . ALA A 1 105 ? 5.364 -1.362 -17.496 1.00 98.31 105 ALA A N 1
ATOM 812 C CA . ALA A 1 105 ? 4.038 -0.952 -17.044 1.00 98.31 105 ALA A CA 1
ATOM 813 C C . ALA A 1 105 ? 2.989 -1.119 -18.155 1.00 98.31 105 ALA A C 1
ATOM 815 O O . ALA A 1 105 ? 1.951 -1.744 -17.948 1.00 98.31 105 ALA A O 1
ATOM 816 N N . THR A 1 106 ? 3.288 -0.632 -19.364 1.00 97.88 106 THR A N 1
ATOM 817 C CA . THR A 1 106 ? 2.387 -0.783 -20.519 1.00 97.88 106 THR A CA 1
ATOM 818 C C . THR A 1 106 ? 2.253 -2.249 -20.934 1.00 97.88 106 THR A C 1
ATOM 820 O O . THR A 1 106 ? 1.153 -2.723 -21.222 1.00 97.88 106 THR A O 1
ATOM 823 N N . ALA A 1 107 ? 3.361 -2.996 -20.929 1.00 98.00 107 ALA A N 1
ATOM 824 C CA . ALA A 1 107 ? 3.368 -4.407 -21.287 1.00 98.00 107 ALA A CA 1
ATOM 825 C C . ALA A 1 107 ? 2.543 -5.266 -20.322 1.00 98.00 107 ALA A C 1
ATOM 827 O O . ALA A 1 107 ? 1.857 -6.183 -20.772 1.00 98.00 107 ALA A O 1
ATOM 828 N N . ALA A 1 108 ? 2.526 -4.942 -19.028 1.00 97.62 108 ALA A N 1
ATOM 829 C CA . ALA A 1 108 ? 1.743 -5.661 -18.026 1.00 97.62 108 ALA A CA 1
ATOM 830 C C . ALA A 1 108 ? 0.223 -5.647 -18.302 1.00 97.62 108 ALA A C 1
ATOM 832 O O . ALA A 1 108 ? -0.492 -6.540 -17.843 1.00 97.62 108 ALA A O 1
ATOM 833 N N . GLY A 1 109 ? -0.277 -4.727 -19.135 1.00 95.88 109 GLY A N 1
ATOM 834 C CA . GLY A 1 109 ? -1.664 -4.746 -19.611 1.00 95.88 109 GLY A CA 1
ATOM 835 C C . GLY A 1 109 ? -2.037 -5.995 -20.427 1.00 95.88 109 GLY A C 1
ATOM 836 O O . GLY A 1 109 ? -3.210 -6.357 -20.491 1.00 95.88 109 GLY A O 1
ATOM 837 N N . PHE A 1 110 ? -1.060 -6.712 -20.993 1.00 97.31 110 PHE A N 1
ATOM 838 C CA . PHE A 1 110 ? -1.282 -7.860 -21.879 1.00 97.31 110 PHE A CA 1
ATOM 839 C C . PHE A 1 110 ? -0.865 -9.175 -21.222 1.00 97.31 110 PHE A C 1
ATOM 841 O O . PHE A 1 110 ? 0.266 -9.324 -20.766 1.00 97.31 110 PHE A O 1
ATOM 848 N N . GLU A 1 111 ? -1.748 -10.175 -21.237 1.00 97.38 111 GLU A N 1
ATOM 849 C CA . GLU A 1 111 ? -1.519 -11.457 -20.557 1.00 97.38 111 GLU A CA 1
ATOM 850 C C . GLU A 1 111 ? -0.249 -12.178 -21.020 1.00 97.38 111 GLU A C 1
ATOM 852 O O . GLU A 1 111 ? 0.570 -12.571 -20.191 1.00 97.38 111 GLU A O 1
ATOM 857 N N . ALA A 1 112 ? -0.026 -12.270 -22.334 1.00 97.88 112 ALA A N 1
ATOM 858 C CA . ALA A 1 112 ? 1.171 -12.905 -22.882 1.00 97.88 112 ALA A CA 1
ATOM 859 C C . ALA A 1 112 ? 2.468 -12.179 -22.474 1.00 97.88 112 ALA A C 1
ATOM 861 O O . ALA A 1 112 ? 3.513 -12.807 -22.320 1.00 97.88 112 ALA A O 1
ATOM 862 N N . CYS A 1 113 ? 2.419 -10.856 -22.287 1.00 98.44 113 CYS A N 1
ATOM 863 C CA . CYS A 1 113 ? 3.556 -10.091 -21.777 1.00 98.44 113 CYS A CA 1
ATOM 864 C C . CYS A 1 113 ? 3.778 -10.359 -20.289 1.00 98.44 113 CYS A C 1
ATOM 866 O O . CYS A 1 113 ? 4.920 -10.539 -19.885 1.00 98.44 113 CYS A O 1
ATOM 868 N N . ARG A 1 114 ? 2.713 -10.455 -19.483 1.00 98.38 114 ARG A N 1
ATOM 869 C CA . ARG A 1 114 ? 2.822 -10.803 -18.057 1.00 98.38 114 ARG A CA 1
ATOM 870 C C . ARG A 1 114 ? 3.438 -12.179 -17.837 1.00 98.38 114 ARG A C 1
ATOM 872 O O . ARG A 1 114 ? 4.313 -12.306 -16.990 1.00 98.38 114 ARG A O 1
ATOM 879 N N . GLN A 1 115 ? 3.022 -13.178 -18.618 1.00 97.69 115 GLN A N 1
ATOM 880 C CA . GLN A 1 115 ? 3.621 -14.517 -18.581 1.00 97.69 115 GLN A CA 1
ATOM 881 C C . GLN A 1 115 ? 5.123 -14.448 -18.848 1.00 97.69 115 GLN A C 1
ATOM 883 O O . GLN A 1 115 ? 5.903 -15.018 -18.096 1.00 97.69 115 GLN A O 1
ATOM 888 N N . ARG A 1 116 ? 5.535 -13.667 -19.855 1.00 98.25 116 ARG A N 1
ATOM 889 C CA . ARG A 1 116 ? 6.956 -13.510 -20.158 1.00 98.25 116 ARG A CA 1
ATOM 890 C C . ARG A 1 116 ? 7.721 -12.758 -19.067 1.00 98.25 116 ARG A C 1
ATOM 892 O O . ARG A 1 116 ? 8.806 -13.180 -18.701 1.00 98.25 116 ARG A O 1
ATOM 899 N N . ILE A 1 117 ? 7.153 -11.681 -18.519 1.00 98.56 117 ILE A N 1
ATOM 900 C CA . ILE A 1 117 ? 7.743 -10.921 -17.400 1.00 98.56 117 ILE A CA 1
ATOM 901 C C . ILE A 1 117 ? 7.942 -11.801 -16.166 1.00 98.56 117 ILE A C 1
ATOM 903 O O . ILE A 1 117 ? 8.946 -11.665 -15.477 1.00 98.56 117 ILE A O 1
ATOM 907 N N . ALA A 1 118 ? 7.033 -12.737 -15.901 1.00 97.88 118 ALA A N 1
ATOM 908 C CA . ALA A 1 118 ? 7.178 -13.653 -14.776 1.00 97.88 118 ALA A CA 1
ATOM 909 C C . ALA A 1 118 ? 8.394 -14.593 -14.889 1.00 97.88 118 ALA A C 1
ATOM 911 O O . ALA A 1 118 ? 8.862 -15.097 -13.873 1.00 97.88 118 ALA A O 1
ATOM 912 N N . GLU A 1 119 ? 8.920 -14.808 -16.096 1.00 97.69 119 GLU A N 1
ATOM 913 C CA . GLU A 1 119 ? 10.122 -15.614 -16.353 1.00 97.69 119 GLU A CA 1
ATOM 914 C C . GLU A 1 119 ? 11.426 -14.799 -16.226 1.00 97.69 119 GLU A C 1
ATOM 916 O O . GLU A 1 119 ? 12.509 -15.343 -16.431 1.00 97.69 119 GLU A O 1
ATOM 921 N N . MET A 1 120 ? 11.326 -13.511 -15.876 1.00 97.50 120 MET A N 1
ATOM 922 C CA . MET A 1 120 ? 12.420 -12.534 -15.792 1.00 97.50 120 MET A CA 1
ATOM 923 C C . MET A 1 120 ? 12.575 -12.020 -14.344 1.00 97.50 120 MET A C 1
ATOM 925 O O . MET A 1 120 ? 12.207 -10.882 -14.035 1.00 97.50 120 MET A O 1
ATOM 929 N N . PRO A 1 121 ? 13.063 -12.854 -13.398 1.00 95.00 121 PRO A N 1
ATOM 930 C CA . PRO A 1 121 ? 13.042 -12.537 -11.966 1.00 95.00 121 PRO A CA 1
ATOM 931 C C . PRO A 1 121 ? 13.880 -11.304 -11.590 1.00 95.00 121 PRO A C 1
ATOM 933 O O . PRO A 1 121 ? 13.579 -10.632 -10.600 1.00 95.00 121 PRO A O 1
ATOM 936 N N . ALA A 1 122 ? 14.902 -10.966 -12.382 1.00 96.12 122 ALA A N 1
ATOM 937 C CA . ALA A 1 122 ? 15.751 -9.803 -12.136 1.00 96.12 122 ALA A CA 1
ATOM 938 C C . ALA A 1 122 ? 14.971 -8.477 -12.229 1.00 96.12 122 ALA A C 1
ATOM 940 O O . ALA A 1 122 ? 15.260 -7.529 -11.491 1.00 96.12 122 ALA A O 1
ATOM 941 N N . VAL A 1 123 ? 13.913 -8.430 -13.051 1.00 98.44 123 VAL A N 1
ATOM 942 C CA . VAL A 1 123 ? 13.043 -7.253 -13.215 1.00 98.44 123 VAL A CA 1
ATOM 943 C C . VAL A 1 123 ? 12.473 -6.784 -11.875 1.00 98.44 123 VAL A C 1
ATOM 945 O O . VAL A 1 123 ? 12.486 -5.586 -11.591 1.00 98.44 123 VAL A O 1
ATOM 948 N N . PHE A 1 124 ? 12.008 -7.703 -11.027 1.00 98.12 124 PHE A N 1
ATOM 949 C CA . PHE A 1 124 ? 11.357 -7.353 -9.762 1.00 98.12 124 PHE A CA 1
ATOM 950 C C . PHE A 1 124 ? 12.349 -6.779 -8.745 1.00 98.12 124 PHE A C 1
ATOM 952 O O . PHE A 1 124 ? 12.082 -5.735 -8.144 1.00 98.12 124 PHE A O 1
ATOM 959 N N . GLY A 1 125 ? 13.527 -7.397 -8.614 1.00 96.69 125 GLY A N 1
ATOM 960 C CA . GLY A 1 125 ? 14.607 -6.887 -7.765 1.00 96.69 125 GLY A CA 1
ATOM 961 C C . GLY A 1 125 ? 15.102 -5.512 -8.219 1.00 96.69 125 GLY A C 1
ATOM 962 O O . GLY A 1 125 ? 15.304 -4.613 -7.397 1.00 96.69 125 GLY A O 1
ATOM 963 N N . ASN A 1 126 ? 15.213 -5.305 -9.533 1.00 98.31 126 ASN A N 1
ATOM 964 C CA . ASN A 1 126 ? 15.588 -4.015 -10.099 1.00 98.31 126 ASN A CA 1
ATOM 965 C C . ASN A 1 126 ? 14.534 -2.934 -9.830 1.00 98.31 126 ASN A C 1
ATOM 967 O O . ASN A 1 126 ? 14.895 -1.841 -9.396 1.00 98.31 126 ASN A O 1
ATOM 971 N N . ILE A 1 127 ? 13.240 -3.233 -9.998 1.00 98.50 127 ILE A N 1
ATOM 972 C CA . ILE A 1 127 ? 12.145 -2.313 -9.640 1.00 98.50 127 ILE A CA 1
ATOM 973 C C . ILE A 1 127 ? 12.240 -1.910 -8.162 1.00 98.50 127 ILE A C 1
ATOM 975 O O . ILE A 1 127 ? 12.184 -0.717 -7.852 1.00 98.50 127 ILE A O 1
ATOM 979 N N . CYS A 1 128 ? 12.442 -2.873 -7.255 1.00 96.81 128 CYS A N 1
ATOM 980 C CA . CYS A 1 128 ? 12.632 -2.594 -5.829 1.00 96.81 128 CYS A CA 1
ATOM 981 C C . CYS A 1 128 ? 13.830 -1.671 -5.576 1.00 96.81 128 CYS A C 1
ATOM 983 O O . CYS A 1 128 ? 13.734 -0.742 -4.774 1.00 96.81 128 CYS A O 1
ATOM 985 N N . ARG A 1 129 ? 14.948 -1.880 -6.278 1.00 96.19 129 ARG A N 1
ATOM 986 C CA . ARG A 1 129 ? 16.138 -1.033 -6.147 1.00 96.19 129 ARG A CA 1
ATOM 987 C C . ARG A 1 129 ? 15.894 0.401 -6.608 1.00 96.19 129 ARG A C 1
ATOM 989 O O . ARG A 1 129 ? 16.346 1.326 -5.943 1.00 96.19 129 ARG A O 1
ATOM 996 N N . LEU A 1 130 ? 15.153 0.619 -7.694 1.00 97.81 130 LEU A N 1
ATOM 997 C CA . LEU A 1 130 ? 14.854 1.979 -8.162 1.00 97.81 130 LEU A CA 1
ATOM 998 C C . LEU A 1 130 ? 14.003 2.783 -7.173 1.00 97.81 130 LEU A C 1
ATOM 1000 O O . LEU A 1 130 ? 14.148 4.002 -7.097 1.00 97.81 130 LEU A O 1
ATOM 1004 N N . LEU A 1 131 ? 13.154 2.111 -6.391 1.00 97.25 131 LEU A N 1
ATOM 1005 C CA . LEU A 1 131 ? 12.339 2.733 -5.344 1.00 97.25 131 LEU A CA 1
ATOM 1006 C C . LEU A 1 131 ? 13.163 3.212 -4.131 1.00 97.25 131 LEU A C 1
ATOM 1008 O O . LEU A 1 131 ? 12.632 3.939 -3.293 1.00 97.25 131 LEU A O 1
ATOM 1012 N N . GLN A 1 132 ? 14.450 2.855 -4.030 1.00 93.50 132 GLN A N 1
ATOM 1013 C CA . GLN A 1 132 ? 15.330 3.254 -2.921 1.00 93.50 132 GLN A CA 1
ATOM 1014 C C . GLN A 1 132 ? 15.848 4.694 -3.027 1.00 93.50 132 GLN A C 1
ATOM 1016 O O . GLN A 1 132 ? 16.473 5.181 -2.082 1.00 93.50 132 GLN A O 1
ATOM 1021 N N . PHE A 1 133 ? 15.601 5.383 -4.146 1.00 93.56 133 PHE A N 1
ATOM 1022 C CA . PHE A 1 133 ? 16.188 6.686 -4.459 1.00 93.56 133 PHE A CA 1
ATOM 1023 C C . PHE A 1 133 ? 15.149 7.825 -4.394 1.00 93.56 133 PHE A C 1
ATOM 1025 O O . PHE A 1 133 ? 14.740 8.346 -5.435 1.00 93.56 133 PHE A O 1
ATOM 1032 N N . PRO A 1 134 ? 14.747 8.297 -3.193 1.00 87.94 134 PRO A N 1
ATOM 1033 C CA . PRO A 1 134 ? 13.727 9.345 -3.047 1.00 87.94 134 PRO A CA 1
ATOM 1034 C C . PRO A 1 134 ? 14.151 10.699 -3.642 1.00 87.94 134 PRO A C 1
ATOM 1036 O O . PRO A 1 134 ? 13.306 11.518 -3.992 1.00 87.94 134 PRO A O 1
ATOM 1039 N N . HIS A 1 135 ? 15.458 10.931 -3.812 1.00 92.25 135 HIS A N 1
ATOM 1040 C CA . HIS A 1 135 ? 15.996 12.111 -4.496 1.00 92.25 135 HIS A CA 1
ATOM 1041 C C . HIS A 1 135 ? 15.805 12.070 -6.027 1.00 92.25 135 HIS A C 1
ATOM 1043 O O . HIS A 1 135 ? 15.931 13.107 -6.681 1.00 92.25 135 HIS A O 1
ATOM 1049 N N . LEU A 1 136 ? 15.438 10.910 -6.588 1.00 95.56 136 LEU A N 1
ATOM 1050 C CA . LEU A 1 136 ? 15.034 10.703 -7.983 1.00 95.56 136 LEU A CA 1
ATOM 1051 C C . LEU A 1 136 ? 13.533 10.358 -8.049 1.00 95.56 136 LEU A C 1
ATOM 1053 O O . LEU A 1 136 ? 13.151 9.249 -8.438 1.00 95.56 136 LEU A O 1
ATOM 1057 N N . PRO A 1 137 ? 12.637 11.290 -7.678 1.00 93.88 137 PRO A N 1
ATOM 1058 C CA . PRO A 1 137 ? 11.221 10.983 -7.488 1.00 93.88 137 PRO A CA 1
ATOM 1059 C C . PRO A 1 137 ? 10.498 10.588 -8.782 1.00 93.88 137 PRO A C 1
ATOM 1061 O O . PRO A 1 137 ? 9.512 9.862 -8.722 1.00 93.88 137 PRO A O 1
ATOM 1064 N N . ARG A 1 138 ? 10.975 11.014 -9.962 1.00 94.88 138 ARG A N 1
ATOM 1065 C CA . ARG A 1 138 ? 10.387 10.617 -11.259 1.00 94.88 138 ARG A CA 1
ATOM 1066 C C . ARG A 1 138 ? 10.655 9.156 -11.592 1.00 94.88 138 ARG A C 1
ATOM 1068 O O . ARG A 1 138 ? 9.712 8.428 -11.886 1.00 94.88 138 ARG A O 1
ATOM 1075 N N . LEU A 1 139 ? 11.909 8.734 -11.443 1.00 97.75 139 LEU A N 1
ATOM 1076 C CA . LEU A 1 139 ? 12.333 7.345 -11.576 1.00 97.75 139 LEU A CA 1
ATOM 1077 C C . LEU A 1 139 ? 11.587 6.449 -10.579 1.00 97.75 139 LEU A C 1
ATOM 1079 O O . LEU A 1 139 ? 10.963 5.468 -10.978 1.00 97.75 139 LEU A O 1
ATOM 1083 N N . SER A 1 140 ? 11.574 6.835 -9.298 1.00 97.69 140 SER A N 1
ATOM 1084 C CA . SER A 1 140 ? 10.847 6.097 -8.256 1.00 97.69 140 SER A CA 1
ATOM 1085 C C . SER A 1 140 ? 9.344 6.029 -8.559 1.00 97.69 140 SER A C 1
ATOM 1087 O O . SER A 1 140 ? 8.723 4.980 -8.403 1.00 97.69 140 SER A O 1
ATOM 1089 N N . ALA A 1 141 ? 8.744 7.111 -9.068 1.00 97.69 141 ALA A N 1
ATOM 1090 C CA . ALA A 1 141 ? 7.333 7.114 -9.444 1.00 97.69 141 ALA A CA 1
ATOM 1091 C C . ALA A 1 141 ? 7.060 6.233 -10.672 1.00 97.69 141 ALA A C 1
ATOM 1093 O O . ALA A 1 141 ? 6.011 5.596 -10.728 1.00 97.69 141 ALA A O 1
ATOM 1094 N N . ALA A 1 142 ? 7.967 6.171 -11.650 1.00 98.31 142 ALA A N 1
ATOM 1095 C CA . ALA A 1 142 ? 7.849 5.251 -12.781 1.00 98.31 142 ALA A CA 1
ATOM 1096 C C . ALA A 1 142 ? 7.928 3.788 -12.319 1.00 98.31 142 ALA A C 1
ATOM 1098 O O . ALA A 1 142 ? 7.100 2.975 -12.731 1.00 98.31 142 ALA A O 1
ATOM 1099 N N . ALA A 1 143 ? 8.843 3.471 -11.397 1.00 98.69 143 ALA A N 1
ATOM 1100 C CA . ALA A 1 143 ? 8.926 2.153 -10.774 1.00 98.69 143 ALA A CA 1
ATOM 1101 C C . ALA A 1 143 ? 7.632 1.804 -10.016 1.00 98.69 143 ALA A C 1
ATOM 1103 O O . ALA A 1 143 ? 7.053 0.749 -10.256 1.00 98.69 143 ALA A O 1
ATOM 1104 N N . ALA A 1 144 ? 7.100 2.712 -9.190 1.00 98.69 144 ALA A N 1
ATOM 1105 C CA . ALA A 1 144 ? 5.847 2.493 -8.460 1.00 98.69 144 ALA A CA 1
ATOM 1106 C C . ALA A 1 144 ? 4.626 2.338 -9.396 1.00 98.69 144 ALA A C 1
ATOM 1108 O O . ALA A 1 144 ? 3.772 1.480 -9.169 1.00 98.69 144 ALA A O 1
ATOM 1109 N N . LYS A 1 145 ? 4.553 3.092 -10.505 1.00 98.44 145 LYS A N 1
ATOM 1110 C CA . LYS A 1 145 ? 3.521 2.889 -11.546 1.00 98.44 145 LYS A CA 1
ATOM 1111 C C . LYS A 1 145 ? 3.638 1.521 -12.214 1.00 98.44 145 LYS A C 1
ATOM 1113 O O . LYS A 1 145 ? 2.618 0.888 -12.495 1.00 98.44 145 LYS A O 1
ATOM 1118 N N . CYS A 1 146 ? 4.867 1.074 -12.461 1.00 98.75 146 CYS A N 1
ATOM 1119 C CA . CYS A 1 146 ? 5.140 -0.258 -12.980 1.00 98.75 146 CYS A CA 1
ATOM 1120 C C . CYS A 1 146 ? 4.615 -1.333 -12.017 1.00 98.75 146 CYS A C 1
ATOM 1122 O O . CYS A 1 146 ? 3.886 -2.221 -12.453 1.00 98.75 146 CYS A O 1
ATOM 1124 N N . VAL A 1 147 ? 4.851 -1.177 -10.707 1.00 98.81 147 VAL A N 1
ATOM 1125 C CA . VAL A 1 147 ? 4.288 -2.056 -9.667 1.00 98.81 147 VAL A CA 1
ATOM 1126 C C . VAL A 1 147 ? 2.762 -2.126 -9.735 1.00 98.81 147 VAL A C 1
ATOM 1128 O O . VAL A 1 147 ? 2.227 -3.231 -9.811 1.00 98.81 147 VAL A O 1
ATOM 1131 N N . CYS A 1 148 ? 2.046 -0.992 -9.764 1.00 98.12 148 CYS A N 1
ATOM 1132 C CA . CYS A 1 148 ? 0.578 -1.045 -9.867 1.00 98.12 148 CYS A CA 1
ATOM 1133 C C . CYS A 1 148 ? 0.123 -1.733 -11.168 1.00 98.12 148 CYS A C 1
ATOM 1135 O O . CYS A 1 148 ? -0.789 -2.554 -11.143 1.00 98.12 148 CYS A O 1
ATOM 1137 N N . SER A 1 149 ? 0.791 -1.468 -12.294 1.00 98.38 149 SER A N 1
ATOM 1138 C CA . SER A 1 149 ? 0.428 -2.076 -13.585 1.00 98.38 149 SER A CA 1
ATOM 1139 C C . SER A 1 149 ? 0.661 -3.591 -13.606 1.00 98.38 149 SER A C 1
ATOM 1141 O O . SER A 1 149 ? -0.111 -4.331 -14.210 1.00 98.38 149 SER A O 1
ATOM 1143 N N . MET A 1 150 ? 1.702 -4.072 -12.924 1.00 98.62 150 MET A N 1
ATOM 1144 C CA . MET A 1 150 ? 1.973 -5.501 -12.746 1.00 98.62 150 MET A CA 1
ATOM 1145 C C . MET A 1 150 ? 1.004 -6.171 -11.766 1.00 98.62 150 MET A C 1
ATOM 1147 O O . MET A 1 150 ? 0.741 -7.369 -11.886 1.00 98.62 150 MET A O 1
ATOM 1151 N N . ALA A 1 151 ? 0.433 -5.410 -10.829 1.00 98.44 151 ALA A N 1
ATOM 1152 C CA . ALA A 1 151 ? -0.431 -5.936 -9.781 1.00 98.44 151 ALA A CA 1
ATOM 1153 C C . ALA A 1 151 ? -1.777 -6.490 -10.282 1.00 98.44 151 ALA A C 1
ATOM 1155 O O . ALA A 1 151 ? -2.502 -7.086 -9.500 1.00 98.44 151 ALA A O 1
ATOM 1156 N N . VAL A 1 152 ? -2.109 -6.371 -11.570 1.00 97.69 152 VAL A N 1
ATOM 1157 C CA . VAL A 1 152 ? -3.290 -7.016 -12.185 1.00 97.69 152 VAL A CA 1
ATOM 1158 C C . VAL A 1 152 ? -3.146 -8.539 -12.343 1.00 97.69 152 VAL A C 1
ATOM 1160 O O . VAL A 1 152 ? -4.043 -9.207 -12.852 1.00 97.69 152 VAL A O 1
ATOM 1163 N N . CYS A 1 153 ? -2.003 -9.116 -11.961 1.00 97.88 153 CYS A N 1
ATOM 1164 C CA . CYS A 1 153 ? -1.721 -10.541 -12.095 1.00 97.88 153 CYS A CA 1
ATOM 1165 C C . CYS A 1 153 ? -1.110 -11.111 -10.822 1.00 97.88 153 CYS A C 1
ATOM 1167 O O . CYS A 1 153 ? -0.062 -10.648 -10.375 1.00 97.88 153 CYS A O 1
ATOM 1169 N N . THR A 1 154 ? -1.722 -12.175 -10.299 1.00 97.75 154 THR A N 1
ATOM 1170 C CA . THR A 1 154 ? -1.297 -12.849 -9.066 1.00 97.75 154 THR A CA 1
ATOM 1171 C C . THR A 1 154 ? 0.174 -13.255 -9.106 1.00 97.75 154 THR A C 1
ATOM 1173 O O . THR A 1 154 ? 0.899 -13.000 -8.155 1.00 97.75 154 THR A O 1
ATOM 1176 N N . LEU A 1 155 ? 0.653 -13.811 -10.224 1.00 97.50 155 LEU A N 1
ATOM 1177 C CA . LEU A 1 155 ? 2.045 -14.252 -10.342 1.00 97.50 155 LEU A CA 1
ATOM 1178 C C . LEU A 1 155 ? 3.036 -13.085 -10.204 1.00 97.50 155 LEU A C 1
ATOM 1180 O O . LEU A 1 155 ? 4.009 -13.188 -9.461 1.00 97.50 155 LEU A O 1
ATOM 1184 N N . LEU A 1 156 ? 2.765 -11.961 -10.873 1.00 98.50 156 LEU A N 1
ATOM 1185 C CA . LEU A 1 156 ? 3.615 -10.772 -10.782 1.00 98.50 156 LEU A CA 1
ATOM 1186 C C . LEU A 1 156 ? 3.507 -10.100 -9.407 1.00 98.50 156 LEU A C 1
ATOM 1188 O O . LEU A 1 156 ? 4.526 -9.687 -8.859 1.00 98.50 156 LEU A O 1
ATOM 1192 N N . GLN A 1 157 ? 2.303 -10.034 -8.820 1.00 97.50 157 GLN A N 1
ATOM 1193 C CA . GLN A 1 157 ? 2.112 -9.566 -7.442 1.00 97.50 157 GLN A CA 1
ATOM 1194 C C . GLN A 1 157 ? 2.960 -10.382 -6.458 1.00 97.50 157 GLN A C 1
ATOM 1196 O O . GLN A 1 157 ? 3.644 -9.801 -5.618 1.00 97.50 157 GLN A O 1
ATOM 1201 N N . THR A 1 158 ? 2.942 -11.716 -6.565 1.00 96.75 158 THR A N 1
ATOM 1202 C CA . THR A 1 158 ? 3.722 -12.606 -5.696 1.00 96.75 158 THR A CA 1
ATOM 1203 C C . THR A 1 158 ? 5.221 -12.379 -5.865 1.00 96.75 158 THR A C 1
ATOM 1205 O O . THR A 1 158 ? 5.915 -12.255 -4.861 1.00 96.75 158 THR A O 1
ATOM 1208 N N . GLN A 1 159 ? 5.722 -12.255 -7.098 1.00 97.75 159 GLN A N 1
ATOM 1209 C CA . GLN A 1 159 ? 7.141 -11.976 -7.358 1.00 97.75 159 GLN A CA 1
ATOM 1210 C C . GLN A 1 159 ? 7.582 -10.615 -6.789 1.00 97.75 159 GLN A C 1
ATOM 1212 O O . GLN A 1 159 ? 8.629 -10.518 -6.147 1.00 97.75 159 GLN A O 1
ATOM 1217 N N . LEU A 1 160 ? 6.766 -9.567 -6.953 1.00 98.19 160 LEU A N 1
ATOM 1218 C CA . LEU A 1 160 ? 7.016 -8.243 -6.368 1.00 98.19 160 LEU A CA 1
ATOM 1219 C C . LEU A 1 160 ? 7.013 -8.290 -4.835 1.00 98.19 160 LEU A C 1
ATOM 1221 O O . LEU A 1 160 ? 7.908 -7.737 -4.192 1.00 98.19 160 LEU A O 1
ATOM 1225 N N . PHE A 1 161 ? 6.035 -8.976 -4.244 1.00 96.75 161 PHE A N 1
ATOM 1226 C CA . PHE A 1 161 ? 5.943 -9.159 -2.797 1.00 96.75 161 PHE A CA 1
ATOM 1227 C C . PHE A 1 161 ? 7.171 -9.898 -2.248 1.00 96.75 161 PHE A C 1
ATOM 1229 O O . PHE A 1 161 ? 7.824 -9.398 -1.333 1.00 96.75 161 PHE A O 1
ATOM 1236 N N . GLN A 1 162 ? 7.556 -11.011 -2.879 1.00 94.44 162 GLN A N 1
ATOM 1237 C CA . GLN A 1 162 ? 8.741 -11.799 -2.521 1.00 94.44 162 GLN A CA 1
ATOM 1238 C C . GLN A 1 162 ? 10.058 -11.039 -2.731 1.00 94.44 162 GLN A C 1
ATOM 1240 O O . GLN A 1 162 ? 11.025 -11.279 -2.013 1.00 94.44 162 GLN A O 1
ATOM 1245 N N . SER A 1 163 ? 10.080 -10.070 -3.648 1.00 94.88 163 SER A N 1
ATOM 1246 C CA . SER A 1 163 ? 11.215 -9.159 -3.854 1.00 94.88 163 SER A CA 1
ATOM 1247 C C . SER A 1 163 ? 11.293 -8.033 -2.811 1.00 94.88 163 SER A C 1
ATOM 1249 O O . SER A 1 163 ? 12.149 -7.154 -2.918 1.00 94.88 163 SER A O 1
ATOM 1251 N N . GLY A 1 164 ? 10.400 -8.013 -1.815 1.00 95.00 164 GLY A N 1
ATOM 1252 C CA . GLY A 1 164 ? 10.422 -7.034 -0.728 1.00 95.00 164 GLY A CA 1
ATOM 1253 C C . GLY A 1 164 ? 9.927 -5.643 -1.130 1.00 95.00 164 GLY A C 1
ATOM 1254 O O . GLY A 1 164 ? 10.353 -4.648 -0.543 1.00 95.00 164 GLY A O 1
ATOM 1255 N N . VAL A 1 165 ? 9.032 -5.542 -2.121 1.00 97.44 165 VAL A N 1
ATOM 1256 C CA . VAL A 1 165 ? 8.543 -4.249 -2.643 1.00 97.44 165 VAL A CA 1
ATOM 1257 C C . VAL A 1 165 ? 7.882 -3.370 -1.572 1.00 97.44 165 VAL A C 1
ATOM 1259 O O . VAL A 1 165 ? 7.983 -2.144 -1.629 1.00 97.44 165 VAL A O 1
ATOM 1262 N N . LEU A 1 166 ? 7.251 -3.975 -0.556 1.00 97.56 166 LEU A N 1
ATOM 1263 C CA . LEU A 1 166 ? 6.592 -3.235 0.527 1.00 97.56 166 LEU A CA 1
ATOM 1264 C C . LEU A 1 166 ? 7.589 -2.394 1.328 1.00 97.56 166 LEU A C 1
ATOM 1266 O O . LEU A 1 166 ? 7.293 -1.244 1.650 1.00 97.56 166 LEU A O 1
ATOM 1270 N N . TRP A 1 167 ? 8.795 -2.922 1.558 1.00 96.38 167 TRP A N 1
ATOM 1271 C CA . TRP A 1 167 ? 9.868 -2.209 2.255 1.00 96.38 167 TRP A CA 1
ATOM 1272 C C . TRP A 1 167 ? 10.291 -0.929 1.544 1.00 96.38 167 TRP A C 1
ATOM 1274 O O . TRP A 1 167 ? 10.806 -0.008 2.169 1.00 96.38 167 TRP A O 1
ATOM 1284 N N . GLN A 1 168 ? 10.070 -0.876 0.232 1.00 96.69 168 GLN A N 1
ATOM 1285 C CA . GLN A 1 168 ? 10.448 0.254 -0.601 1.00 96.69 168 GLN A CA 1
ATOM 1286 C C . GLN A 1 168 ? 9.313 1.268 -0.752 1.00 96.69 168 GLN A C 1
ATOM 1288 O O . GLN A 1 168 ? 9.575 2.463 -0.809 1.00 96.69 168 GLN A O 1
ATOM 1293 N N . LEU A 1 169 ? 8.056 0.815 -0.804 1.00 98.31 169 LEU A N 1
ATOM 1294 C CA . LEU A 1 169 ? 6.894 1.684 -1.022 1.00 98.31 169 LEU A CA 1
ATOM 1295 C C . LEU A 1 169 ? 6.387 2.365 0.252 1.00 98.31 169 LEU A C 1
ATOM 1297 O O . LEU A 1 169 ? 5.996 3.530 0.197 1.00 98.31 169 LEU A O 1
ATOM 1301 N N . VAL A 1 170 ? 6.384 1.661 1.389 1.00 98.19 170 VAL A N 1
ATOM 1302 C CA . VAL A 1 170 ? 5.829 2.179 2.653 1.00 98.19 170 VAL A CA 1
ATOM 1303 C C . VAL A 1 170 ? 6.503 3.482 3.113 1.00 98.19 170 VAL A C 1
ATOM 1305 O O . VAL A 1 170 ? 5.770 4.409 3.462 1.00 98.19 170 VAL A O 1
ATOM 1308 N N . PRO A 1 171 ? 7.845 3.639 3.067 1.00 97.62 171 PRO A N 1
ATOM 1309 C CA . PRO A 1 171 ? 8.488 4.884 3.492 1.00 97.62 171 PRO A CA 1
ATOM 1310 C C . PRO A 1 171 ? 8.012 6.118 2.715 1.00 97.62 171 PRO A C 1
ATOM 1312 O O . PRO A 1 171 ? 7.854 7.191 3.296 1.00 97.62 171 PRO A O 1
ATOM 1315 N N . HIS A 1 172 ? 7.702 5.968 1.420 1.00 97.88 172 HIS A N 1
ATOM 1316 C CA . HIS A 1 172 ? 7.259 7.081 0.571 1.00 97.88 172 HIS A CA 1
ATOM 1317 C C . HIS A 1 172 ? 5.920 7.680 1.003 1.00 97.88 172 HIS A C 1
ATOM 1319 O O . HIS A 1 172 ? 5.669 8.851 0.726 1.00 97.88 172 HIS A O 1
ATOM 1325 N N . LEU A 1 173 ? 5.073 6.924 1.711 1.00 98.38 173 LEU A N 1
ATOM 1326 C CA . LEU A 1 173 ? 3.795 7.426 2.230 1.00 98.38 173 LEU A CA 1
ATOM 1327 C C . LEU A 1 173 ? 3.988 8.565 3.243 1.00 98.38 173 LEU A C 1
ATOM 1329 O O . LEU A 1 173 ? 3.137 9.446 3.350 1.00 98.38 173 LEU A O 1
ATOM 1333 N N . PHE A 1 174 ? 5.113 8.563 3.961 1.00 97.00 174 PHE A N 1
ATOM 1334 C CA . PHE A 1 174 ? 5.425 9.498 5.047 1.00 97.00 174 PHE A CA 1
ATOM 1335 C C . PHE A 1 174 ? 6.184 10.750 4.590 1.00 97.00 174 PHE A C 1
ATOM 1337 O O . PHE A 1 174 ? 6.597 11.571 5.405 1.00 97.00 174 PHE A O 1
ATOM 1344 N N . HIS A 1 175 ? 6.381 10.900 3.279 1.00 95.25 175 HIS A N 1
ATOM 1345 C CA . HIS A 1 175 ? 6.924 12.114 2.670 1.00 95.25 175 HIS A CA 1
ATOM 1346 C C . HIS A 1 175 ? 5.833 13.018 2.085 1.00 95.25 175 HIS A C 1
ATOM 1348 O O . HIS A 1 175 ? 6.152 14.015 1.438 1.00 95.25 175 HIS A O 1
ATOM 1354 N N . TYR A 1 176 ? 4.560 12.671 2.288 1.00 96.19 176 TYR A N 1
ATOM 1355 C CA . TYR A 1 176 ? 3.430 13.458 1.821 1.00 96.19 176 TYR A CA 1
ATOM 1356 C C . TYR A 1 176 ? 3.161 14.650 2.743 1.00 96.19 176 TYR A C 1
ATOM 1358 O O . TYR A 1 176 ? 2.926 14.484 3.938 1.00 96.19 176 TYR A O 1
ATOM 1366 N N . ASP A 1 177 ? 3.125 15.844 2.160 1.00 94.88 177 ASP A N 1
ATOM 1367 C CA . ASP A 1 177 ? 2.740 17.077 2.838 1.00 94.88 177 ASP A CA 1
ATOM 1368 C C . ASP A 1 177 ? 1.413 17.584 2.267 1.00 94.88 177 ASP A C 1
ATOM 1370 O O . ASP A 1 177 ? 1.368 18.193 1.196 1.00 94.88 177 ASP A O 1
ATOM 1374 N N . PHE A 1 178 ? 0.323 17.329 2.991 1.00 92.25 178 PHE A N 1
ATOM 1375 C CA . PHE A 1 178 ? -1.018 17.749 2.585 1.00 92.25 178 PHE A CA 1
ATOM 1376 C C . PHE A 1 178 ? -1.211 19.273 2.634 1.00 92.25 178 PHE A C 1
ATOM 1378 O O . PHE A 1 178 ? -2.087 19.795 1.947 1.00 92.25 178 PHE A O 1
ATOM 1385 N N . THR A 1 179 ? -0.395 20.003 3.403 1.00 91.56 179 THR A N 1
ATOM 1386 C CA . THR A 1 179 ? -0.530 21.463 3.535 1.00 91.56 179 THR A CA 1
ATOM 1387 C C . THR A 1 179 ? -0.111 22.192 2.263 1.00 91.56 179 THR A C 1
ATOM 1389 O O . THR A 1 179 ? -0.652 23.255 1.958 1.00 91.56 179 THR A O 1
ATOM 1392 N N . LEU A 1 180 ? 0.789 21.592 1.476 1.00 88.19 180 LEU A N 1
ATOM 1393 C CA . LEU A 1 180 ? 1.180 22.108 0.167 1.00 88.19 180 LEU A CA 1
ATOM 1394 C C . LEU A 1 180 ? -0.005 22.125 -0.808 1.00 88.19 180 LEU A C 1
ATOM 1396 O O . LEU A 1 180 ? -0.199 23.098 -1.532 1.00 88.19 180 LEU A O 1
ATOM 1400 N N . ASP A 1 181 ? -0.798 21.054 -0.817 1.00 79.50 181 ASP A N 1
ATOM 1401 C CA . ASP A 1 181 ? -1.929 20.909 -1.736 1.00 79.50 181 ASP A CA 1
ATOM 1402 C C . ASP A 1 181 ? -3.155 21.719 -1.264 1.00 79.50 181 ASP A C 1
ATOM 1404 O O . ASP A 1 181 ? -3.896 22.266 -2.082 1.00 79.50 181 ASP A O 1
ATOM 1408 N N . GLU A 1 182 ? -3.338 21.873 0.051 1.00 86.81 182 GLU A N 1
ATOM 1409 C CA . GLU A 1 182 ? -4.413 22.685 0.649 1.00 86.81 182 GLU A CA 1
ATOM 1410 C C . GLU A 1 182 ? -4.093 24.190 0.697 1.00 86.81 182 GLU A C 1
ATOM 1412 O O . GLU A 1 182 ? -4.995 25.014 0.853 1.00 86.81 182 GLU A O 1
ATOM 1417 N N . GLY A 1 183 ? -2.825 24.574 0.518 1.00 76.38 183 GLY A N 1
ATOM 1418 C CA . GLY A 1 183 ? -2.350 25.958 0.601 1.00 76.38 183 GLY A CA 1
ATOM 1419 C C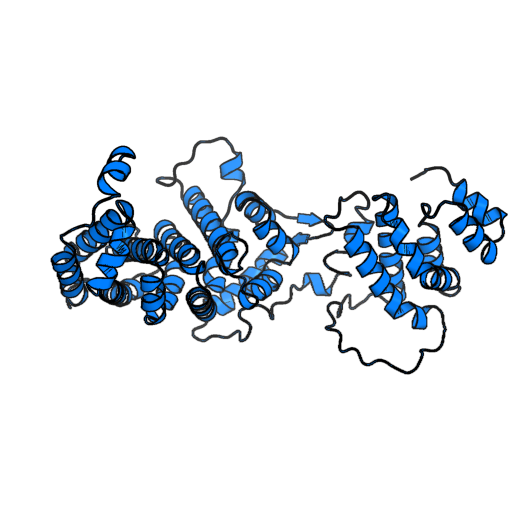 . GLY A 1 183 ? -2.811 26.882 -0.533 1.00 76.38 183 GLY A C 1
ATOM 1420 O O . GLY A 1 183 ? -2.522 28.077 -0.500 1.00 76.38 183 GLY A O 1
ATOM 1421 N N . GLY A 1 184 ? -3.512 26.360 -1.547 1.00 69.06 184 GLY A N 1
ATOM 1422 C CA . GLY A 1 184 ? -4.128 27.148 -2.625 1.00 69.06 184 GLY A CA 1
ATOM 1423 C C . GLY A 1 184 ? -3.147 27.802 -3.608 1.00 69.06 184 GLY A C 1
ATOM 1424 O O . GLY A 1 184 ? -3.573 28.526 -4.509 1.00 69.06 184 GLY A O 1
ATOM 1425 N N . VAL A 1 185 ? -1.843 27.552 -3.467 1.00 74.62 185 VAL A N 1
ATOM 1426 C CA . VAL A 1 185 ? -0.806 28.041 -4.380 1.00 74.62 185 VAL A CA 1
ATOM 1427 C C . VAL A 1 185 ? -0.561 26.993 -5.461 1.00 74.62 185 VAL A C 1
ATOM 1429 O O . VAL A 1 185 ? -0.383 25.811 -5.185 1.00 74.62 185 VAL A O 1
ATOM 1432 N N . SER A 1 186 ? -0.529 27.412 -6.727 1.00 72.31 186 SER A N 1
ATOM 1433 C CA . SER A 1 186 ? -0.194 26.499 -7.818 1.00 72.31 186 SER A CA 1
ATOM 1434 C C . SER A 1 186 ? 1.273 26.075 -7.716 1.00 72.31 186 SER A C 1
ATOM 1436 O O . SER A 1 186 ? 2.176 26.905 -7.854 1.00 72.31 186 SER A O 1
ATOM 1438 N N . HIS A 1 187 ? 1.518 24.784 -7.530 1.00 74.38 187 HIS A N 1
ATOM 1439 C CA . HIS A 1 187 ? 2.859 24.208 -7.532 1.00 74.38 187 HIS A CA 1
ATOM 1440 C C . HIS A 1 187 ? 3.092 23.397 -8.811 1.00 74.38 187 HIS A C 1
ATOM 1442 O O . HIS A 1 187 ? 2.179 22.775 -9.346 1.00 74.38 187 HIS A O 1
ATOM 1448 N N . ASN A 1 188 ? 4.326 23.417 -9.321 1.00 74.44 188 ASN A N 1
ATOM 1449 C CA . ASN A 1 188 ? 4.726 22.647 -10.496 1.00 74.44 188 ASN A CA 1
ATOM 1450 C C . ASN A 1 188 ? 5.754 21.582 -10.097 1.00 74.44 188 ASN A C 1
ATOM 1452 O O . ASN A 1 188 ? 6.756 21.885 -9.448 1.00 74.44 188 ASN A O 1
ATOM 1456 N N . GLU A 1 189 ? 5.542 20.350 -10.552 1.00 75.94 189 GLU A N 1
ATOM 1457 C CA . GLU A 1 189 ? 6.458 19.218 -10.381 1.00 75.94 189 GLU A CA 1
ATOM 1458 C C . GLU A 1 189 ? 7.841 19.429 -11.025 1.00 75.94 189 GLU A C 1
ATOM 1460 O O . GLU A 1 189 ? 8.782 18.692 -10.745 1.00 75.94 189 GLU A O 1
ATOM 1465 N N . ASN A 1 190 ? 7.997 20.415 -11.911 1.00 73.56 190 ASN A N 1
ATOM 1466 C CA . ASN A 1 190 ? 9.296 20.746 -12.503 1.00 73.56 190 ASN A CA 1
ATOM 1467 C C . ASN A 1 190 ? 10.196 21.579 -11.577 1.00 73.56 190 ASN A C 1
ATOM 1469 O O . ASN A 1 190 ? 11.407 21.583 -11.773 1.00 73.56 190 ASN A O 1
ATOM 1473 N N . SER A 1 191 ? 9.632 22.291 -10.597 1.00 76.69 191 SER A N 1
ATOM 1474 C CA . SER A 1 191 ? 10.383 23.224 -9.741 1.00 76.69 191 SER A CA 1
ATOM 1475 C C . SER A 1 191 ? 10.230 22.962 -8.244 1.00 76.69 191 SER A C 1
ATOM 1477 O O . SER A 1 191 ? 11.065 23.420 -7.466 1.00 76.69 191 SER A O 1
ATOM 1479 N N . ASN A 1 192 ? 9.206 22.215 -7.821 1.00 86.50 192 ASN A N 1
ATOM 1480 C CA . ASN A 1 192 ? 8.934 21.949 -6.412 1.00 86.50 192 ASN A CA 1
ATOM 1481 C C . ASN A 1 192 ? 9.250 20.488 -6.037 1.00 86.50 192 ASN A C 1
ATOM 1483 O O . ASN A 1 192 ? 8.554 19.557 -6.446 1.00 86.50 192 ASN A O 1
ATOM 1487 N N . LYS A 1 193 ? 10.285 20.298 -5.205 1.00 89.19 193 LYS A N 1
ATOM 1488 C CA . LYS A 1 193 ? 10.692 18.980 -4.685 1.00 89.19 193 LYS A CA 1
ATOM 1489 C C . LYS A 1 193 ? 9.592 18.308 -3.860 1.00 89.19 193 LYS A C 1
ATOM 1491 O O . LYS A 1 193 ? 9.407 17.103 -3.986 1.00 89.19 193 LYS A O 1
ATOM 1496 N N . GLN A 1 194 ? 8.843 19.075 -3.069 1.00 93.00 194 GLN A N 1
ATOM 1497 C CA . GLN A 1 194 ? 7.750 18.538 -2.261 1.00 93.00 194 GLN A CA 1
ATOM 1498 C C . GLN A 1 194 ? 6.565 18.109 -3.135 1.00 93.00 194 GLN A C 1
ATOM 1500 O O . GLN A 1 194 ? 5.979 17.064 -2.889 1.00 93.00 194 GLN A O 1
ATOM 1505 N N . ALA A 1 195 ? 6.266 18.829 -4.224 1.00 92.38 195 ALA A N 1
ATOM 1506 C CA . ALA A 1 195 ? 5.238 18.395 -5.179 1.00 92.38 195 ALA A CA 1
ATOM 1507 C C . ALA A 1 195 ? 5.593 17.038 -5.824 1.00 92.38 195 ALA A C 1
ATOM 1509 O O . ALA A 1 195 ? 4.732 16.176 -6.002 1.00 92.38 195 ALA A O 1
ATOM 1510 N N . LEU A 1 196 ? 6.879 16.817 -6.124 1.00 92.31 196 LEU A N 1
ATOM 1511 C CA . LEU A 1 196 ? 7.376 15.526 -6.603 1.00 92.31 196 LEU A CA 1
ATOM 1512 C C . LEU A 1 196 ? 7.295 14.428 -5.530 1.00 92.31 196 LEU A C 1
ATOM 1514 O O . LEU A 1 196 ? 6.911 13.304 -5.856 1.00 92.31 196 LEU A O 1
ATOM 1518 N N . ALA A 1 197 ? 7.615 14.743 -4.272 1.00 94.50 197 ALA A N 1
ATOM 1519 C CA . ALA A 1 197 ? 7.460 13.818 -3.149 1.00 94.50 197 ALA A CA 1
ATOM 1520 C C . ALA A 1 197 ? 5.985 13.435 -2.936 1.00 94.50 197 ALA A C 1
ATOM 1522 O O . ALA A 1 197 ? 5.675 12.249 -2.843 1.00 94.50 197 ALA A O 1
ATOM 1523 N N . ASN A 1 198 ? 5.060 14.400 -2.988 1.00 95.50 198 ASN A N 1
ATOM 1524 C CA . ASN A 1 198 ? 3.623 14.137 -2.895 1.00 95.50 198 ASN A CA 1
ATOM 1525 C C . ASN A 1 198 ? 3.138 13.248 -4.048 1.00 95.50 198 ASN A C 1
ATOM 1527 O O . ASN A 1 198 ? 2.380 12.301 -3.829 1.00 95.50 198 ASN A O 1
ATOM 1531 N N . ARG A 1 199 ? 3.596 13.500 -5.283 1.00 95.38 199 ARG A N 1
ATOM 1532 C CA . ARG A 1 199 ? 3.301 12.623 -6.427 1.00 95.38 199 ARG A CA 1
ATOM 1533 C C . ARG A 1 199 ? 3.808 11.200 -6.190 1.00 95.38 199 ARG A C 1
ATOM 1535 O O . ARG A 1 199 ? 3.076 10.250 -6.467 1.00 95.38 199 ARG A O 1
ATOM 1542 N N . LEU A 1 200 ? 5.037 11.040 -5.703 1.00 97.12 200 LEU A N 1
ATOM 1543 C CA . LEU A 1 200 ? 5.599 9.725 -5.399 1.00 97.12 200 LEU A CA 1
ATOM 1544 C C . LEU A 1 200 ? 4.805 9.016 -4.293 1.00 97.12 200 LEU A C 1
ATOM 1546 O O . LEU A 1 200 ? 4.490 7.837 -4.448 1.00 97.12 200 LEU A O 1
ATOM 1550 N N . ALA A 1 201 ? 4.414 9.727 -3.235 1.00 98.19 201 ALA A N 1
ATOM 1551 C CA . ALA A 1 201 ? 3.595 9.190 -2.153 1.00 98.19 201 ALA A CA 1
ATOM 1552 C C . ALA A 1 201 ? 2.234 8.688 -2.662 1.00 98.19 201 ALA A C 1
ATOM 1554 O O . ALA A 1 201 ? 1.845 7.561 -2.358 1.00 98.19 201 ALA A O 1
ATOM 1555 N N . ARG A 1 202 ? 1.549 9.466 -3.514 1.00 98.19 202 ARG A N 1
ATOM 1556 C CA . ARG A 1 202 ? 0.275 9.071 -4.151 1.00 98.19 202 ARG A CA 1
ATOM 1557 C C . ARG A 1 202 ? 0.403 7.801 -4.972 1.00 98.19 202 ARG A C 1
ATOM 1559 O O . ARG A 1 202 ? -0.398 6.886 -4.818 1.00 98.19 202 ARG A O 1
ATOM 1566 N N . VAL A 1 203 ? 1.406 7.746 -5.844 1.00 98.31 203 VAL A N 1
ATOM 1567 C CA . VAL A 1 203 ? 1.634 6.576 -6.699 1.00 98.31 203 VAL A CA 1
ATOM 1568 C C . VAL A 1 203 ? 2.052 5.366 -5.860 1.00 98.31 203 VAL A C 1
ATOM 1570 O O . VAL A 1 203 ? 1.651 4.252 -6.175 1.00 98.31 203 VAL A O 1
ATOM 1573 N N . SER A 1 204 ? 2.811 5.565 -4.781 1.00 98.75 204 SER A N 1
ATOM 1574 C CA . SER A 1 204 ? 3.202 4.480 -3.873 1.00 98.75 204 SER A CA 1
ATOM 1575 C C . SER A 1 204 ? 2.005 3.940 -3.090 1.00 98.75 204 SER A C 1
ATOM 1577 O O . SER A 1 204 ? 1.849 2.728 -2.978 1.00 98.75 204 SER A O 1
ATOM 1579 N N . CYS A 1 205 ? 1.122 4.823 -2.614 1.00 98.81 205 CYS A N 1
ATOM 1580 C CA . CYS A 1 205 ? -0.144 4.450 -1.986 1.00 98.81 205 CYS A CA 1
ATOM 1581 C C . CYS A 1 205 ? -1.020 3.644 -2.954 1.00 98.81 205 CYS A C 1
ATOM 1583 O O . CYS A 1 205 ? -1.503 2.569 -2.597 1.00 98.81 205 CYS A O 1
ATOM 1585 N N . GLU A 1 206 ? -1.132 4.105 -4.204 1.00 98.81 206 GLU A N 1
ATOM 1586 C CA . GLU A 1 206 ? -1.856 3.388 -5.251 1.00 98.81 206 GLU A CA 1
ATOM 1587 C C . GLU A 1 206 ? -1.237 2.016 -5.523 1.00 98.81 206 GLU A C 1
ATOM 1589 O O . GLU A 1 206 ? -1.948 1.021 -5.524 1.00 98.81 206 GLU A O 1
ATOM 1594 N N . ALA A 1 207 ? 0.087 1.925 -5.673 1.00 98.81 207 ALA A N 1
ATOM 1595 C CA . ALA A 1 207 ? 0.782 0.660 -5.900 1.00 98.81 207 ALA A CA 1
ATOM 1596 C C . ALA A 1 207 ? 0.536 -0.356 -4.777 1.00 98.81 207 ALA A C 1
ATOM 1598 O O . ALA A 1 207 ? 0.266 -1.522 -5.064 1.00 98.81 207 ALA A O 1
ATOM 1599 N N . LEU A 1 208 ? 0.571 0.080 -3.515 1.00 98.88 208 LEU A N 1
ATOM 1600 C CA . LEU A 1 208 ? 0.245 -0.767 -2.367 1.00 98.88 208 LEU A CA 1
ATOM 1601 C C . LEU A 1 208 ? -1.219 -1.230 -2.394 1.00 98.88 208 LEU A C 1
ATOM 1603 O O . LEU A 1 208 ? -1.490 -2.402 -2.140 1.00 98.88 208 LEU A O 1
ATOM 1607 N N . ALA A 1 209 ? -2.157 -0.349 -2.753 1.00 98.75 209 ALA A N 1
ATOM 1608 C CA . ALA A 1 209 ? -3.564 -0.710 -2.900 1.00 98.75 209 ALA A CA 1
ATOM 1609 C C . ALA A 1 209 ? -3.794 -1.701 -4.059 1.00 98.75 209 ALA A C 1
ATOM 1611 O O . ALA A 1 209 ? -4.511 -2.688 -3.885 1.00 98.75 209 ALA A O 1
ATOM 1612 N N . CYS A 1 210 ? -3.146 -1.494 -5.214 1.00 98.69 210 CYS A N 1
ATOM 1613 C CA . CYS A 1 210 ? -3.186 -2.418 -6.352 1.00 98.69 210 CYS A CA 1
ATOM 1614 C C . CYS A 1 210 ? -2.650 -3.804 -5.936 1.00 98.69 210 CYS A C 1
ATOM 1616 O O . CYS A 1 210 ? -3.316 -4.810 -6.179 1.00 98.69 210 CYS A O 1
ATOM 1618 N N . LEU A 1 211 ? -1.487 -3.855 -5.265 1.00 98.69 211 LEU A N 1
ATOM 1619 C CA . LEU A 1 211 ? -0.857 -5.091 -4.772 1.00 98.69 211 LEU A CA 1
ATOM 1620 C C . LEU A 1 211 ? -1.724 -5.852 -3.765 1.00 98.69 211 LEU A C 1
ATOM 1622 O O . LEU A 1 211 ? -1.675 -7.076 -3.733 1.00 98.69 211 LEU A O 1
ATOM 1626 N N . ALA A 1 212 ? -2.490 -5.139 -2.942 1.00 98.44 212 ALA A N 1
ATOM 1627 C CA . ALA A 1 212 ? -3.351 -5.731 -1.925 1.00 98.44 212 ALA A CA 1
ATOM 1628 C C . ALA A 1 212 ? -4.684 -6.272 -2.478 1.00 98.44 212 ALA A C 1
ATOM 1630 O O . ALA A 1 212 ? -5.430 -6.898 -1.725 1.00 98.44 212 ALA A O 1
ATOM 1631 N N . GLY A 1 213 ? -5.014 -6.014 -3.749 1.00 98.38 213 GLY A N 1
ATOM 1632 C CA . GLY A 1 213 ? -6.334 -6.335 -4.310 1.00 98.38 213 GLY A CA 1
ATOM 1633 C C . GLY A 1 213 ? -7.421 -5.313 -3.958 1.00 98.38 213 GLY A C 1
ATOM 1634 O O . GLY A 1 213 ? -8.605 -5.631 -3.924 1.00 98.38 213 GLY A O 1
ATOM 1635 N N . PHE A 1 214 ? -7.045 -4.077 -3.616 1.00 98.12 214 PHE A N 1
ATOM 1636 C CA . PHE A 1 214 ? -7.994 -3.030 -3.206 1.00 98.12 214 PHE A CA 1
ATOM 1637 C C . PHE A 1 214 ? -8.502 -2.181 -4.379 1.00 98.12 214 PHE A C 1
ATOM 1639 O O . PHE A 1 214 ? -9.167 -1.165 -4.165 1.00 98.12 214 PHE A O 1
ATOM 1646 N N . ARG A 1 215 ? -8.165 -2.554 -5.615 1.00 97.12 215 ARG A N 1
ATOM 1647 C CA . ARG A 1 215 ? -8.579 -1.872 -6.843 1.00 97.12 215 ARG A CA 1
ATOM 1648 C C . ARG A 1 215 ? -9.296 -2.849 -7.757 1.00 97.12 215 ARG A C 1
ATOM 1650 O O . ARG A 1 215 ? -9.075 -4.054 -7.710 1.00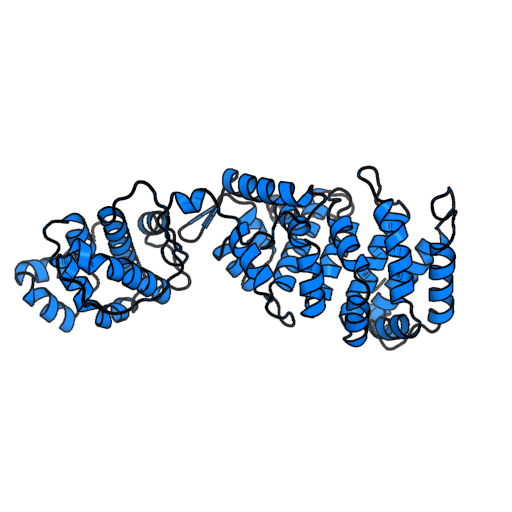 97.12 215 ARG A O 1
ATOM 1657 N N . GLU A 1 216 ? -10.169 -2.316 -8.600 1.00 94.81 216 GLU A N 1
ATOM 1658 C CA . GLU A 1 216 ? -10.831 -3.124 -9.615 1.00 94.81 216 GLU A CA 1
ATOM 1659 C C . GLU A 1 216 ? -9.793 -3.727 -10.574 1.00 94.81 216 GLU A C 1
ATOM 1661 O O . GLU A 1 216 ? -8.846 -3.060 -10.991 1.00 94.81 216 GLU A O 1
ATOM 1666 N N . GLY A 1 217 ? -9.957 -5.007 -10.911 1.00 93.69 217 GLY A N 1
ATOM 1667 C CA . GLY A 1 217 ? -9.048 -5.713 -11.813 1.00 93.69 217 GLY A CA 1
ATOM 1668 C C . GLY A 1 217 ? -7.728 -6.168 -11.183 1.00 93.69 217 GLY A C 1
ATOM 1669 O O . GLY A 1 217 ? -6.921 -6.771 -11.892 1.00 93.69 217 GLY A O 1
ATOM 1670 N N . THR A 1 218 ? -7.501 -5.943 -9.883 1.00 97.62 218 THR A N 1
ATOM 1671 C CA . THR A 1 218 ? -6.373 -6.548 -9.161 1.00 97.62 218 THR A CA 1
ATOM 1672 C C . THR A 1 218 ? -6.853 -7.692 -8.256 1.00 97.62 218 THR A C 1
ATOM 1674 O O . THR A 1 218 ? -7.841 -7.533 -7.541 1.00 97.62 218 THR A O 1
ATOM 1677 N N . PRO A 1 219 ? -6.214 -8.878 -8.300 1.00 98.06 219 PRO A N 1
ATOM 1678 C CA . PRO A 1 219 ? -6.578 -9.991 -7.428 1.00 98.06 219 PRO A CA 1
ATOM 1679 C C . PRO A 1 219 ? -6.202 -9.709 -5.967 1.00 98.06 219 PRO A C 1
ATOM 1681 O O . PRO A 1 219 ? -5.225 -9.004 -5.698 1.00 98.06 219 PRO A O 1
ATOM 1684 N N . ASP A 1 220 ? -6.968 -10.286 -5.035 1.00 97.81 220 ASP A N 1
ATOM 1685 C CA . ASP A 1 220 ? -6.649 -10.267 -3.604 1.00 97.81 220 ASP A CA 1
ATOM 1686 C C . ASP A 1 220 ? -5.302 -10.957 -3.336 1.00 97.81 220 ASP A C 1
ATOM 1688 O O . ASP A 1 220 ? -4.969 -11.986 -3.930 1.00 97.81 220 ASP A O 1
ATOM 1692 N N . ASN A 1 221 ? -4.536 -10.385 -2.407 1.00 97.50 221 ASN A N 1
ATOM 1693 C CA . ASN A 1 221 ? -3.251 -10.916 -1.973 1.00 97.50 221 ASN A CA 1
ATOM 1694 C C . ASN A 1 221 ? -3.153 -10.863 -0.447 1.00 97.50 221 ASN A C 1
ATOM 1696 O O . ASN A 1 221 ? -2.816 -9.827 0.131 1.00 97.50 221 ASN A O 1
ATOM 1700 N N . ASP A 1 222 ? -3.438 -11.989 0.205 1.00 96.81 222 ASP A N 1
ATOM 1701 C CA . ASP A 1 222 ? -3.482 -12.076 1.667 1.00 96.81 222 ASP A CA 1
ATOM 1702 C C . ASP A 1 222 ? -2.146 -11.719 2.322 1.00 96.81 222 ASP A C 1
ATOM 1704 O O . ASP A 1 222 ? -2.135 -11.071 3.366 1.00 96.81 222 ASP A O 1
ATOM 1708 N N . GLY A 1 223 ? -1.019 -12.078 1.696 1.00 96.81 223 GLY A N 1
ATOM 1709 C CA . GLY A 1 223 ? 0.315 -11.729 2.190 1.00 96.81 223 GLY A CA 1
ATOM 1710 C C . GLY A 1 223 ? 0.496 -10.216 2.282 1.00 96.81 223 GLY A C 1
ATOM 1711 O O . GLY A 1 223 ? 0.795 -9.691 3.353 1.00 96.81 223 GLY A O 1
ATOM 1712 N N . VAL A 1 224 ? 0.209 -9.503 1.189 1.00 98.25 224 VAL A N 1
ATOM 1713 C CA . VAL A 1 224 ? 0.268 -8.034 1.159 1.00 98.25 224 VAL A CA 1
ATOM 1714 C C . VAL A 1 224 ? -0.733 -7.426 2.139 1.00 98.25 224 VAL A C 1
ATOM 1716 O O . VAL A 1 224 ? -0.377 -6.516 2.887 1.00 98.25 224 VAL A O 1
ATOM 1719 N N . GLN A 1 225 ? -1.975 -7.918 2.170 1.00 98.31 225 GLN A N 1
ATOM 1720 C CA . GLN A 1 225 ? -2.992 -7.391 3.081 1.00 98.31 225 GLN A CA 1
ATOM 1721 C C . GLN A 1 225 ? -2.592 -7.566 4.550 1.00 98.31 225 GLN A C 1
ATOM 1723 O O . GLN A 1 225 ? -2.783 -6.645 5.339 1.00 98.31 225 GLN A O 1
ATOM 1728 N N . ASN A 1 226 ? -2.023 -8.710 4.927 1.00 97.94 226 ASN A N 1
ATOM 1729 C CA . ASN A 1 226 ? -1.587 -8.973 6.297 1.00 97.94 226 ASN A CA 1
ATOM 1730 C C . ASN A 1 226 ? -0.403 -8.084 6.691 1.00 97.94 226 ASN A C 1
ATOM 1732 O O . ASN A 1 226 ? -0.450 -7.465 7.755 1.00 97.94 226 ASN A O 1
ATOM 1736 N N . SER A 1 227 ? 0.589 -7.918 5.811 1.00 98.12 227 SER A N 1
ATOM 1737 C CA . SER A 1 227 ? 1.693 -6.976 6.031 1.00 98.12 227 SER A CA 1
ATOM 1738 C C . SER A 1 227 ? 1.198 -5.538 6.189 1.00 98.12 227 SER A C 1
ATOM 1740 O O . SER A 1 227 ? 1.613 -4.837 7.107 1.00 98.12 227 SER A O 1
ATOM 1742 N N . LEU A 1 228 ? 0.271 -5.082 5.339 1.00 98.44 228 LEU A N 1
ATOM 1743 C CA . LEU A 1 228 ? -0.281 -3.728 5.440 1.00 98.44 228 LEU A CA 1
ATOM 1744 C C . LEU A 1 228 ? -1.147 -3.541 6.690 1.00 98.44 228 LEU A C 1
ATOM 1746 O O . LEU A 1 228 ? -1.071 -2.487 7.317 1.00 98.44 228 LEU A O 1
ATOM 1750 N N . ARG A 1 229 ? -1.932 -4.545 7.101 1.00 97.12 229 ARG A N 1
ATOM 1751 C CA . ARG A 1 229 ? -2.700 -4.488 8.358 1.00 97.12 229 ARG A CA 1
ATOM 1752 C C . ARG A 1 229 ? -1.782 -4.392 9.572 1.00 97.12 229 ARG A C 1
ATOM 1754 O O . ARG A 1 229 ? -2.116 -3.658 10.498 1.00 97.12 229 ARG A O 1
ATOM 1761 N N . ALA A 1 230 ? -0.649 -5.089 9.559 1.00 96.62 230 ALA A N 1
ATOM 1762 C CA . ALA A 1 230 ? 0.354 -5.007 10.614 1.00 96.62 230 ALA A CA 1
ATOM 1763 C C . ALA A 1 230 ? 1.043 -3.629 10.633 1.00 96.62 230 ALA A C 1
ATOM 1765 O O . ALA A 1 230 ? 1.050 -2.954 11.661 1.00 96.62 230 ALA A O 1
ATOM 1766 N N . LEU A 1 231 ? 1.562 -3.177 9.485 1.00 97.19 231 LEU A N 1
ATOM 1767 C CA . LEU A 1 231 ? 2.361 -1.950 9.367 1.00 97.19 231 LEU A CA 1
ATOM 1768 C C . LEU A 1 231 ? 1.532 -0.660 9.455 1.00 97.19 231 LEU A C 1
ATOM 1770 O O . LEU A 1 231 ? 1.978 0.317 10.049 1.00 97.19 231 LEU A O 1
ATOM 1774 N N . LEU A 1 232 ? 0.348 -0.628 8.837 1.00 97.06 232 LEU A N 1
ATOM 1775 C CA . LEU A 1 232 ? -0.472 0.581 8.687 1.00 97.06 232 LEU A CA 1
ATOM 1776 C C . LEU A 1 232 ? -1.783 0.537 9.473 1.00 97.06 232 LEU A C 1
ATOM 1778 O O . LEU A 1 232 ? -2.454 1.559 9.542 1.00 97.06 232 LEU A O 1
ATOM 1782 N N . THR A 1 233 ? -2.131 -0.589 10.102 1.00 95.38 233 THR A N 1
ATOM 1783 C CA . THR A 1 233 ? -3.414 -0.893 10.774 1.00 95.38 233 THR A CA 1
ATOM 1784 C C . THR A 1 233 ? -4.560 -1.339 9.845 1.00 95.38 233 THR A C 1
ATOM 1786 O O . THR A 1 233 ? -4.630 -0.940 8.674 1.00 95.38 233 THR A O 1
ATOM 1789 N N . PRO A 1 234 ? -5.526 -2.131 10.363 1.00 94.62 234 PRO A N 1
ATOM 1790 C CA . PRO A 1 234 ? -6.741 -2.498 9.630 1.00 94.62 234 PRO A CA 1
ATOM 1791 C C . PRO A 1 234 ? -7.578 -1.303 9.161 1.00 94.62 234 PRO A C 1
ATOM 1793 O O . PRO A 1 234 ? -8.133 -1.340 8.060 1.00 94.62 234 PRO A O 1
ATOM 1796 N N . TYR A 1 235 ? -7.644 -0.231 9.957 1.00 95.06 235 TYR A N 1
ATOM 1797 C CA . TYR A 1 235 ? -8.393 0.973 9.602 1.00 95.06 235 TYR A CA 1
ATOM 1798 C C . TYR A 1 235 ? -7.810 1.660 8.365 1.00 95.06 235 TYR A C 1
ATOM 1800 O O . TYR A 1 235 ? -8.545 1.951 7.424 1.00 95.06 235 TYR A O 1
ATOM 1808 N N . VAL A 1 236 ? -6.488 1.838 8.299 1.00 97.44 236 VAL A N 1
ATOM 1809 C CA . VAL A 1 236 ? -5.853 2.440 7.116 1.00 97.44 236 VAL A CA 1
ATOM 1810 C C . VAL A 1 236 ? -6.024 1.549 5.888 1.00 97.44 236 VAL A C 1
ATOM 1812 O O . VAL A 1 236 ? -6.318 2.069 4.818 1.00 97.44 236 VAL A O 1
ATOM 1815 N N . CYS A 1 237 ? -5.932 0.222 6.020 1.00 97.81 237 CYS A N 1
ATOM 1816 C CA . CYS A 1 237 ? -6.200 -0.693 4.901 1.00 97.81 237 CYS A CA 1
ATOM 1817 C C . CYS A 1 237 ? -7.632 -0.554 4.363 1.00 97.81 237 CYS A C 1
ATOM 1819 O O . CYS A 1 237 ? -7.857 -0.614 3.155 1.00 97.81 237 CYS A O 1
ATOM 1821 N N . ARG A 1 238 ? -8.606 -0.342 5.254 1.00 95.88 238 ARG A N 1
ATOM 1822 C CA . ARG A 1 238 ? -9.990 -0.050 4.872 1.00 95.88 238 ARG A CA 1
ATOM 1823 C C . ARG A 1 238 ? -10.072 1.270 4.107 1.00 95.88 238 ARG A C 1
ATOM 1825 O O . ARG A 1 238 ? -10.621 1.276 3.011 1.00 95.88 238 ARG A O 1
ATOM 1832 N N . CYS A 1 239 ? -9.453 2.335 4.620 1.00 97.19 239 CYS A N 1
ATOM 1833 C CA . CYS A 1 239 ? -9.379 3.621 3.924 1.00 97.19 239 CYS A CA 1
ATOM 1834 C C . CYS A 1 239 ? -8.697 3.490 2.555 1.00 97.19 239 CYS A C 1
ATOM 1836 O O . CYS A 1 239 ? -9.183 4.045 1.582 1.00 97.19 239 CYS A O 1
ATOM 1838 N N . MET A 1 240 ? -7.629 2.697 2.435 1.00 98.25 240 MET A N 1
ATOM 1839 C CA . MET A 1 240 ? -6.987 2.419 1.145 1.00 98.25 240 MET A CA 1
ATOM 1840 C C . MET A 1 240 ? -7.930 1.754 0.145 1.00 98.25 240 MET A C 1
ATOM 1842 O O . MET A 1 240 ? -7.723 1.912 -1.054 1.00 98.25 240 MET A O 1
ATOM 1846 N N . ARG A 1 241 ? -8.943 1.013 0.605 1.00 96.94 241 ARG A N 1
ATOM 1847 C CA . ARG A 1 241 ? -9.941 0.353 -0.245 1.00 96.94 241 ARG A CA 1
ATOM 1848 C C . ARG A 1 241 ? -11.105 1.272 -0.626 1.00 96.94 241 ARG A C 1
ATOM 1850 O O . ARG A 1 241 ? -11.636 1.110 -1.719 1.00 96.94 241 ARG A O 1
ATOM 1857 N N . THR A 1 242 ? -11.517 2.190 0.248 1.00 95.62 242 THR A N 1
ATOM 1858 C CA . THR A 1 242 ? -12.762 2.965 0.067 1.00 95.62 242 THR A CA 1
ATOM 1859 C C . THR A 1 242 ? -12.560 4.453 -0.197 1.00 95.62 242 THR A C 1
ATOM 1861 O O . THR A 1 242 ? -13.421 5.070 -0.818 1.00 95.62 242 THR A O 1
ATOM 1864 N N . GLU A 1 243 ? -11.450 5.030 0.254 1.00 96.94 243 GLU A N 1
ATOM 1865 C CA . GLU A 1 243 ? -11.166 6.465 0.191 1.00 96.94 243 GLU A CA 1
ATOM 1866 C C . GLU A 1 243 ? -10.145 6.805 -0.903 1.00 96.94 243 GLU A C 1
ATOM 1868 O O . GLU A 1 243 ? -9.507 5.937 -1.504 1.00 96.94 243 GLU A O 1
ATOM 1873 N N . SER A 1 244 ? -9.955 8.104 -1.153 1.00 96.94 244 SER A N 1
ATOM 1874 C CA . SER A 1 244 ? -8.893 8.584 -2.039 1.00 96.94 244 SER A CA 1
ATOM 1875 C C . SER A 1 244 ? -7.505 8.421 -1.408 1.00 96.94 244 SER A C 1
ATOM 1877 O O . SER A 1 244 ? -7.335 8.513 -0.189 1.00 96.94 244 SER A O 1
ATOM 1879 N N . ASN A 1 245 ? -6.475 8.270 -2.248 1.00 97.75 245 ASN A N 1
ATOM 1880 C CA . ASN A 1 245 ? -5.086 8.208 -1.777 1.00 97.75 245 ASN A CA 1
ATOM 1881 C C . ASN A 1 245 ? -4.684 9.464 -0.989 1.00 97.75 245 ASN A C 1
ATOM 1883 O O . ASN A 1 245 ? -3.941 9.356 -0.022 1.00 97.75 245 ASN A O 1
ATOM 1887 N N . ASP A 1 246 ? -5.202 10.642 -1.349 1.00 96.81 246 ASP A N 1
ATOM 1888 C CA . ASP A 1 246 ? -4.931 11.887 -0.617 1.00 96.81 246 ASP A CA 1
ATOM 1889 C C . ASP A 1 246 ? -5.471 11.843 0.814 1.00 96.81 246 ASP A C 1
ATOM 1891 O O . ASP A 1 246 ? -4.785 12.272 1.742 1.00 96.81 246 ASP A O 1
ATOM 1895 N N . MET A 1 247 ? -6.670 11.284 1.012 1.00 96.56 247 MET A N 1
ATOM 1896 C CA . MET A 1 247 ? -7.250 11.123 2.344 1.00 96.56 247 MET A CA 1
ATOM 1897 C C . MET A 1 247 ? -6.435 10.135 3.183 1.00 96.56 247 MET A C 1
ATOM 1899 O O . MET A 1 247 ? -6.089 10.433 4.326 1.00 96.56 247 MET A O 1
ATOM 1903 N N . VAL A 1 248 ? -6.062 8.989 2.605 1.00 98.31 248 VAL A N 1
ATOM 1904 C CA . VAL A 1 248 ? -5.205 7.991 3.269 1.00 98.31 248 VAL A CA 1
ATOM 1905 C C . VAL A 1 248 ? -3.871 8.608 3.685 1.00 98.31 248 VAL A C 1
ATOM 1907 O O . VAL A 1 248 ? -3.454 8.478 4.836 1.00 98.31 248 VAL A O 1
ATOM 1910 N N . LEU A 1 249 ? -3.206 9.306 2.764 1.00 98.38 249 LEU A N 1
ATOM 1911 C CA . LEU A 1 249 ? -1.919 9.943 3.022 1.00 98.38 249 LEU A CA 1
ATOM 1912 C C . LEU A 1 249 ? -2.042 11.066 4.053 1.00 98.38 249 LEU A C 1
ATOM 1914 O O . LEU A 1 249 ? -1.167 11.198 4.908 1.00 98.38 249 LEU A O 1
ATOM 1918 N N . LYS A 1 250 ? -3.132 11.841 4.037 1.00 97.38 250 LYS A N 1
ATOM 1919 C CA . LYS A 1 250 ? -3.401 12.849 5.067 1.00 97.38 250 LYS A CA 1
ATOM 1920 C C . LYS A 1 250 ? -3.556 12.212 6.444 1.00 97.38 250 LYS A C 1
ATOM 1922 O O . LYS A 1 250 ? -2.932 12.695 7.386 1.00 97.38 250 LYS A O 1
ATOM 1927 N N . VAL A 1 251 ? -4.318 11.122 6.565 1.00 97.06 251 VAL A N 1
ATOM 1928 C CA . VAL A 1 251 ? -4.450 10.363 7.823 1.00 97.06 251 VAL A CA 1
ATOM 1929 C C . VAL A 1 251 ? -3.082 9.874 8.299 1.00 97.06 251 VAL A C 1
ATOM 1931 O O . VAL A 1 251 ? -2.712 10.113 9.447 1.00 97.06 251 VAL A O 1
ATOM 1934 N N . LEU A 1 252 ? -2.292 9.265 7.408 1.00 97.75 252 LEU A N 1
ATOM 1935 C CA . LEU A 1 252 ? -0.964 8.749 7.745 1.00 97.75 252 LEU A CA 1
ATOM 1936 C C . LEU A 1 252 ? 0.021 9.840 8.173 1.00 97.75 252 LEU A C 1
ATOM 1938 O O . LEU A 1 252 ? 0.896 9.542 8.979 1.00 97.75 252 LEU A O 1
ATOM 1942 N N . ASN A 1 253 ? -0.127 11.075 7.689 1.00 97.25 253 ASN A N 1
ATOM 1943 C CA . ASN A 1 253 ? 0.745 12.212 8.012 1.00 97.25 253 ASN A CA 1
ATOM 1944 C C . ASN A 1 253 ? 0.125 13.196 9.024 1.00 97.25 253 ASN A C 1
ATOM 1946 O O . ASN A 1 253 ? 0.694 14.254 9.283 1.00 97.25 253 ASN A O 1
ATOM 1950 N N . SER A 1 254 ? -1.010 12.844 9.638 1.00 96.25 254 SER A N 1
ATOM 1951 C CA . SER A 1 254 ? -1.655 13.613 10.712 1.00 96.25 254 SER A CA 1
ATOM 1952 C C . SER A 1 254 ? -1.590 12.858 12.034 1.00 96.25 254 SER A C 1
ATOM 1954 O O . SER A 1 254 ? -1.559 11.625 12.053 1.00 96.25 254 SER A O 1
ATOM 1956 N N . ASN A 1 255 ? -1.565 13.579 13.156 1.00 96.62 255 ASN A N 1
ATOM 1957 C CA . ASN A 1 255 ? -1.775 12.955 14.461 1.00 96.62 255 ASN A CA 1
ATOM 1958 C C . ASN A 1 255 ? -3.274 12.703 14.628 1.00 96.62 255 ASN A C 1
ATOM 1960 O O . ASN A 1 255 ? -4.063 13.646 14.591 1.00 96.62 255 ASN A O 1
ATOM 1964 N N . THR A 1 256 ? -3.652 11.439 14.774 1.00 94.94 256 THR A N 1
ATOM 1965 C CA . THR A 1 256 ? -5.044 11.002 14.853 1.00 94.94 256 THR A CA 1
ATOM 1966 C C . THR A 1 256 ? -5.227 10.139 16.089 1.00 94.94 256 THR A C 1
ATOM 1968 O O . THR A 1 256 ? -4.501 9.166 16.276 1.00 94.94 256 THR A O 1
ATOM 1971 N N . GLU A 1 257 ? -6.220 10.476 16.904 1.00 95.12 257 GLU A N 1
ATOM 1972 C CA . GLU A 1 257 ? -6.681 9.635 18.005 1.00 95.12 257 GLU A CA 1
ATOM 1973 C C . GLU A 1 257 ? -8.207 9.543 17.937 1.00 95.12 257 GLU A C 1
ATOM 1975 O O . GLU A 1 257 ? -8.934 10.493 18.235 1.00 95.12 257 GLU A O 1
ATOM 1980 N N . ASN A 1 258 ? -8.694 8.405 17.455 1.00 95.69 258 ASN A N 1
ATOM 1981 C CA . ASN A 1 258 ? -10.114 8.097 17.354 1.00 95.69 258 ASN A CA 1
ATOM 1982 C C . ASN A 1 258 ? -10.342 6.596 17.624 1.00 95.69 258 ASN A C 1
ATOM 1984 O O . ASN A 1 258 ? -9.373 5.834 17.699 1.00 95.69 258 ASN A O 1
ATOM 1988 N N . PRO A 1 259 ? -11.599 6.136 17.747 1.00 96.38 259 PRO A N 1
ATOM 1989 C CA . PRO A 1 259 ? -11.902 4.749 18.097 1.00 96.38 259 PRO A CA 1
ATOM 1990 C C . PRO A 1 259 ? -11.316 3.678 17.168 1.00 96.38 259 PRO A C 1
ATOM 1992 O O . PRO A 1 259 ? -11.243 2.527 17.580 1.00 96.38 259 PRO A O 1
ATOM 1995 N N . TYR A 1 260 ? -10.888 4.017 15.949 1.00 95.12 260 TYR A N 1
ATOM 1996 C CA . TYR A 1 260 ? -10.267 3.085 15.000 1.00 95.12 260 TYR A CA 1
ATOM 1997 C C . TYR A 1 260 ? -8.747 3.226 14.876 1.00 95.12 260 TYR A C 1
ATOM 1999 O O . TYR A 1 260 ? -8.096 2.339 14.318 1.00 95.12 260 TYR A O 1
ATOM 2007 N N . LEU A 1 261 ? -8.171 4.339 15.333 1.00 95.69 261 LEU A N 1
ATOM 2008 C CA . LEU A 1 261 ? -6.782 4.670 15.050 1.00 95.69 261 LEU A CA 1
ATOM 2009 C C . LEU A 1 261 ? -6.168 5.538 16.150 1.00 95.69 261 LEU A C 1
ATOM 2011 O O . LEU A 1 261 ? -6.612 6.661 16.385 1.00 95.69 261 LEU A O 1
ATOM 2015 N N . ILE A 1 262 ? -5.078 5.036 16.732 1.00 95.19 262 ILE A N 1
ATOM 2016 C CA . ILE A 1 262 ? -4.095 5.823 17.479 1.00 95.19 262 ILE A CA 1
ATOM 2017 C C . ILE A 1 262 ? -2.855 5.911 16.597 1.00 95.19 262 ILE A C 1
ATOM 2019 O O . ILE A 1 262 ? -2.202 4.898 16.340 1.00 95.19 262 ILE A O 1
ATOM 2023 N N . TRP A 1 263 ? -2.579 7.100 16.073 1.00 96.69 263 TRP A N 1
ATOM 2024 C CA . TRP A 1 263 ? -1.514 7.319 15.104 1.00 96.69 263 TRP A CA 1
ATOM 2025 C C . TRP A 1 263 ? -0.846 8.664 15.323 1.00 96.69 263 TRP A C 1
ATOM 2027 O O . TRP A 1 263 ? -1.441 9.719 15.114 1.00 96.69 263 TRP A O 1
ATOM 2037 N N . ASP A 1 264 ? 0.414 8.629 15.728 1.00 95.56 264 ASP A N 1
ATOM 2038 C CA . ASP A 1 264 ? 1.205 9.805 16.058 1.00 95.56 264 ASP A CA 1
ATOM 2039 C C . ASP A 1 264 ? 2.637 9.690 15.514 1.00 95.56 264 ASP A C 1
ATOM 2041 O O . ASP A 1 264 ? 3.001 8.737 14.819 1.00 95.56 264 ASP A O 1
ATOM 2045 N N . ASN A 1 265 ? 3.475 10.679 15.832 1.00 96.31 265 ASN A N 1
ATOM 2046 C CA . ASN A 1 265 ? 4.883 10.677 15.435 1.00 96.31 265 ASN A CA 1
ATOM 2047 C C . ASN A 1 265 ? 5.639 9.437 15.947 1.00 96.31 265 ASN A C 1
ATOM 2049 O O . ASN A 1 265 ? 6.499 8.929 15.230 1.00 96.31 265 ASN A O 1
ATOM 2053 N N . ALA A 1 266 ? 5.333 8.950 17.157 1.00 95.88 266 ALA A N 1
ATOM 2054 C CA . ALA A 1 266 ? 6.001 7.785 17.737 1.00 95.88 266 ALA A CA 1
ATOM 2055 C C . ALA A 1 266 ? 5.635 6.499 16.983 1.00 95.88 266 ALA A C 1
ATOM 2057 O O . ALA A 1 266 ? 6.517 5.725 16.620 1.00 95.88 266 ALA A O 1
ATOM 2058 N N . THR A 1 267 ? 4.353 6.326 16.665 1.00 95.88 267 THR A N 1
ATOM 2059 C CA . THR A 1 267 ? 3.832 5.193 15.890 1.00 95.88 267 THR A CA 1
ATOM 2060 C C . THR A 1 267 ? 4.435 5.168 14.484 1.00 95.88 267 THR A C 1
ATOM 2062 O O . THR A 1 267 ? 4.908 4.128 14.026 1.00 95.88 267 THR A O 1
ATOM 2065 N N . ARG A 1 268 ? 4.507 6.326 13.807 1.00 97.56 268 ARG A N 1
ATOM 2066 C CA . ARG A 1 268 ? 5.169 6.431 12.493 1.00 97.56 268 ARG A CA 1
ATOM 2067 C C . ARG A 1 268 ? 6.653 6.083 12.564 1.00 97.56 268 ARG A C 1
ATOM 2069 O O . ARG A 1 268 ? 7.148 5.386 11.683 1.00 97.56 268 ARG A O 1
ATOM 2076 N N . ALA A 1 269 ? 7.354 6.557 13.595 1.00 97.75 269 ALA A N 1
ATOM 2077 C CA . ALA A 1 269 ? 8.768 6.253 13.791 1.00 97.75 269 ALA A CA 1
ATOM 2078 C C . ALA A 1 269 ? 9.003 4.751 14.011 1.00 97.75 269 ALA A C 1
ATOM 2080 O O . ALA A 1 269 ? 9.915 4.199 13.407 1.00 97.75 269 ALA A O 1
ATOM 2081 N N . GLU A 1 270 ? 8.152 4.084 14.796 1.00 97.62 270 GLU A N 1
ATOM 2082 C CA . GLU A 1 270 ? 8.222 2.636 15.037 1.00 97.62 270 GLU A CA 1
ATOM 2083 C C . GLU A 1 270 ? 8.086 1.830 13.732 1.00 97.62 270 GLU A C 1
ATOM 2085 O O . GLU A 1 270 ? 8.898 0.945 13.451 1.00 97.62 270 GLU A O 1
ATOM 2090 N N . VAL A 1 271 ? 7.102 2.180 12.895 1.00 97.62 271 VAL A N 1
ATOM 2091 C CA . VAL A 1 271 ? 6.891 1.550 11.579 1.00 97.62 271 VAL A CA 1
ATOM 2092 C C . VAL A 1 271 ? 8.083 1.793 10.657 1.00 97.62 271 VAL A C 1
ATOM 2094 O O . VAL A 1 271 ? 8.596 0.853 10.051 1.00 97.62 271 VAL A O 1
ATOM 2097 N N . LEU A 1 272 ? 8.547 3.042 10.553 1.00 97.50 272 LEU A N 1
ATOM 2098 C CA . LEU A 1 272 ? 9.680 3.401 9.700 1.00 97.50 272 LEU A CA 1
ATOM 2099 C C . LEU A 1 272 ? 10.974 2.716 10.145 1.00 97.50 272 LEU A C 1
ATOM 2101 O O . LEU A 1 272 ? 11.717 2.237 9.296 1.00 97.50 272 LEU A O 1
ATOM 2105 N N . GLU A 1 273 ? 11.233 2.615 11.449 1.00 96.75 273 GLU A N 1
ATOM 2106 C CA . GLU A 1 273 ? 12.401 1.907 11.976 1.00 96.75 273 GLU A CA 1
ATOM 2107 C C . GLU A 1 273 ? 12.347 0.413 11.628 1.00 96.75 273 GLU A C 1
ATOM 2109 O O . GLU A 1 273 ? 13.343 -0.167 11.185 1.00 96.75 273 GLU A O 1
ATOM 2114 N N . PHE A 1 274 ? 11.176 -0.214 11.785 1.00 96.38 274 PHE A N 1
ATOM 2115 C CA . PHE A 1 274 ? 10.987 -1.611 11.412 1.00 96.38 274 PHE A CA 1
ATOM 2116 C C . PHE A 1 274 ? 11.200 -1.840 9.914 1.00 96.38 274 PHE A C 1
ATOM 2118 O O . PHE A 1 274 ? 11.932 -2.759 9.534 1.00 96.38 274 PHE A O 1
ATOM 2125 N N . VAL A 1 275 ? 10.614 -0.993 9.069 1.00 96.12 275 VAL A N 1
ATOM 2126 C CA . VAL A 1 275 ? 10.765 -1.077 7.612 1.00 96.12 275 VAL A CA 1
ATOM 2127 C C . VAL A 1 275 ? 12.215 -0.825 7.189 1.00 96.12 275 VAL A C 1
ATOM 2129 O O . VAL A 1 275 ? 12.747 -1.591 6.389 1.00 96.12 275 VAL A O 1
ATOM 2132 N N . GLU A 1 276 ? 12.894 0.180 7.747 1.00 94.12 276 GLU A N 1
ATOM 2133 C CA . GLU A 1 276 ? 14.271 0.529 7.368 1.00 94.12 276 GLU A CA 1
ATOM 2134 C C . GLU A 1 276 ? 15.273 -0.579 7.717 1.00 94.12 276 GLU A C 1
ATOM 2136 O O . GLU A 1 276 ? 16.207 -0.842 6.952 1.00 94.12 276 GLU A O 1
ATOM 2141 N N . ARG A 1 277 ? 15.051 -1.292 8.828 1.00 93.94 277 ARG A N 1
ATOM 2142 C CA . ARG A 1 277 ? 15.851 -2.466 9.208 1.00 93.94 277 ARG A CA 1
ATOM 2143 C C . ARG A 1 277 ? 15.827 -3.550 8.128 1.00 93.94 277 ARG A C 1
ATOM 2145 O O . ARG A 1 277 ? 16.862 -4.135 7.831 1.00 93.94 277 ARG A O 1
ATOM 2152 N N . HIS A 1 278 ? 14.666 -3.779 7.519 1.00 93.12 278 HIS A N 1
ATOM 2153 C CA . HIS A 1 278 ? 14.505 -4.744 6.429 1.00 93.12 278 HIS A CA 1
ATOM 2154 C C . HIS A 1 278 ? 15.012 -4.181 5.102 1.00 93.12 278 HIS A C 1
ATOM 2156 O O . HIS A 1 278 ? 15.672 -4.880 4.338 1.00 93.12 278 HIS A O 1
ATOM 2162 N N . ARG A 1 279 ? 14.762 -2.893 4.846 1.00 90.44 279 ARG A N 1
ATOM 2163 C CA . ARG A 1 279 ? 15.165 -2.199 3.617 1.00 90.44 279 ARG A CA 1
ATOM 2164 C C . ARG A 1 279 ? 16.681 -2.161 3.420 1.00 90.44 279 ARG A C 1
ATOM 2166 O O . ARG A 1 279 ? 17.146 -2.218 2.285 1.00 90.44 279 ARG A O 1
ATOM 2173 N N . SER A 1 280 ? 17.433 -2.048 4.513 1.00 86.44 280 SER A N 1
ATOM 2174 C CA . SER A 1 280 ? 18.900 -1.979 4.522 1.00 86.44 280 SER A CA 1
ATOM 2175 C C . SER A 1 280 ? 19.590 -3.342 4.668 1.00 86.44 280 SER A C 1
ATOM 2177 O O . SER A 1 280 ? 20.814 -3.429 4.529 1.00 86.44 280 SER A O 1
ATOM 2179 N N . SER A 1 281 ? 18.827 -4.410 4.918 1.00 85.94 281 SER A N 1
ATOM 2180 C CA . SER A 1 281 ? 19.364 -5.763 5.027 1.00 85.94 281 SER A CA 1
ATOM 2181 C C . SER A 1 281 ? 19.798 -6.306 3.663 1.00 85.94 281 SER A C 1
ATOM 2183 O O . SER A 1 281 ? 19.173 -6.056 2.634 1.00 85.94 281 SER A O 1
ATOM 2185 N N . ARG A 1 282 ? 20.884 -7.087 3.656 1.00 74.94 282 ARG A N 1
ATOM 2186 C CA . ARG A 1 282 ? 21.356 -7.815 2.463 1.00 74.94 282 ARG A 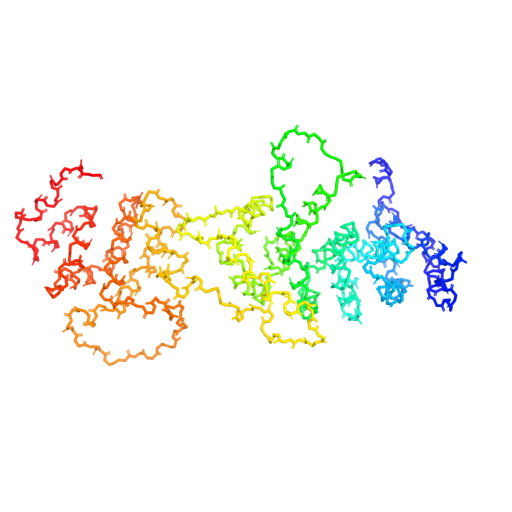CA 1
ATOM 2187 C C . ARG A 1 282 ? 20.627 -9.141 2.243 1.00 74.94 282 ARG A C 1
ATOM 2189 O O . ARG A 1 282 ? 20.729 -9.709 1.162 1.00 74.94 282 ARG A O 1
ATOM 2196 N N . GLU A 1 283 ? 19.920 -9.619 3.259 1.00 77.94 283 GLU A N 1
ATOM 2197 C CA . GLU A 1 283 ? 19.168 -10.872 3.257 1.00 77.94 283 GLU A CA 1
ATOM 2198 C C . GLU A 1 283 ? 17.709 -10.597 3.625 1.00 77.94 283 GLU A C 1
ATOM 2200 O O . GLU A 1 283 ? 17.410 -9.616 4.312 1.00 77.94 283 GLU A O 1
ATOM 2205 N N . GLN A 1 284 ? 16.795 -11.469 3.192 1.00 77.38 284 GLN A N 1
ATOM 2206 C CA . GLN A 1 284 ? 15.417 -11.414 3.668 1.00 77.38 284 GLN A CA 1
ATOM 2207 C C . GLN A 1 284 ? 15.391 -11.795 5.153 1.00 77.38 284 GLN A C 1
ATOM 2209 O O . GLN A 1 284 ? 15.574 -12.958 5.497 1.00 77.38 284 GLN A O 1
ATOM 2214 N N . THR A 1 285 ? 15.164 -10.813 6.023 1.00 82.12 285 THR A N 1
ATOM 2215 C CA . THR A 1 285 ? 15.109 -11.011 7.480 1.00 82.12 285 THR A CA 1
ATOM 2216 C C . THR A 1 285 ? 13.699 -11.266 8.007 1.00 82.12 285 THR A C 1
ATOM 2218 O O . THR A 1 285 ? 13.549 -11.586 9.181 1.00 82.12 285 THR A O 1
ATOM 2221 N N . SER A 1 286 ? 12.676 -11.133 7.159 1.00 88.50 286 SER A N 1
ATOM 2222 C CA . SER A 1 286 ? 11.270 -11.330 7.506 1.00 88.50 286 SER A CA 1
ATOM 2223 C C . SER A 1 286 ? 10.664 -12.469 6.693 1.00 88.50 286 SER A C 1
ATOM 2225 O O . SER A 1 286 ? 10.496 -12.365 5.477 1.00 88.50 286 SER A O 1
ATOM 2227 N N . GLU A 1 287 ? 10.294 -13.555 7.368 1.00 87.81 287 GLU A N 1
ATOM 2228 C CA . GLU A 1 287 ? 9.601 -14.686 6.737 1.00 87.81 287 GLU A CA 1
ATOM 2229 C C . GLU A 1 287 ? 8.161 -14.332 6.338 1.00 87.81 287 GLU A C 1
ATOM 2231 O O . GLU A 1 287 ? 7.642 -14.857 5.353 1.00 87.81 287 GLU A O 1
ATOM 2236 N N . LEU A 1 288 ? 7.521 -13.419 7.080 1.00 92.19 288 LEU A N 1
ATOM 2237 C CA . LEU A 1 288 ? 6.133 -13.002 6.856 1.00 92.19 288 LEU A CA 1
ATOM 2238 C C . LEU A 1 288 ? 6.019 -11.638 6.163 1.00 92.19 288 LEU A C 1
ATOM 2240 O O . LEU A 1 288 ? 4.931 -11.067 6.094 1.00 92.19 288 LEU A O 1
ATOM 2244 N N . PHE A 1 289 ? 7.131 -11.118 5.638 1.00 92.88 289 PHE A N 1
ATOM 2245 C CA . PHE A 1 289 ? 7.209 -9.849 4.912 1.00 92.88 289 PHE A CA 1
ATOM 2246 C C . PHE A 1 289 ? 6.520 -8.686 5.653 1.00 92.88 289 PHE A C 1
ATOM 2248 O O . PHE A 1 289 ? 5.844 -7.852 5.045 1.00 92.88 289 PHE A O 1
ATOM 2255 N N . GLY A 1 290 ? 6.663 -8.645 6.979 1.00 94.31 290 GLY A N 1
ATOM 2256 C CA . GLY A 1 290 ? 6.156 -7.594 7.858 1.00 94.31 290 GLY A CA 1
ATOM 2257 C C . GLY A 1 290 ? 4.844 -7.903 8.562 1.00 94.31 290 GLY A C 1
ATOM 2258 O O . GLY A 1 290 ? 4.452 -7.120 9.423 1.00 94.31 290 GLY A O 1
ATOM 2259 N N . ALA A 1 291 ? 4.174 -9.017 8.262 1.00 96.00 291 ALA A N 1
ATOM 2260 C CA . ALA A 1 291 ? 2.952 -9.393 8.976 1.00 96.00 291 ALA A CA 1
ATOM 2261 C C . ALA A 1 291 ? 3.200 -9.782 10.451 1.00 96.00 291 ALA A C 1
ATOM 2263 O O . ALA A 1 291 ? 2.264 -9.794 11.244 1.00 96.00 291 ALA A O 1
ATOM 2264 N N . GLU A 1 292 ? 4.447 -10.063 10.838 1.00 94.31 292 GLU A N 1
ATOM 2265 C CA . GLU A 1 292 ? 4.872 -10.275 12.227 1.00 94.31 292 GLU A CA 1
ATOM 2266 C C . GLU A 1 292 ? 4.997 -8.978 13.043 1.00 94.31 292 GLU A C 1
ATOM 2268 O O . GLU A 1 292 ? 5.173 -9.025 14.265 1.00 94.31 292 GLU A O 1
ATOM 2273 N N . PHE A 1 293 ? 4.960 -7.820 12.378 1.00 95.38 293 PHE A N 1
ATOM 2274 C CA . PHE A 1 293 ? 5.118 -6.536 13.039 1.00 95.38 293 PHE A CA 1
ATOM 2275 C C . PHE A 1 293 ? 3.942 -6.259 13.979 1.00 95.38 293 PHE A C 1
ATOM 2277 O O . PHE A 1 293 ? 2.777 -6.370 13.605 1.00 95.38 293 PHE A O 1
ATOM 2284 N N . ASN A 1 294 ? 4.258 -5.854 15.207 1.00 91.94 294 ASN A N 1
ATOM 2285 C CA . ASN A 1 294 ? 3.270 -5.555 16.231 1.00 91.94 294 ASN A CA 1
ATOM 2286 C C . ASN A 1 294 ? 3.533 -4.174 16.813 1.00 91.94 294 ASN A C 1
ATOM 2288 O O . ASN A 1 294 ? 4.521 -3.975 17.514 1.00 91.94 294 ASN A O 1
ATOM 2292 N N . LEU A 1 295 ? 2.609 -3.249 16.556 1.00 90.44 295 LEU A N 1
ATOM 2293 C CA . LEU A 1 295 ? 2.660 -1.898 17.101 1.00 90.44 295 LEU A CA 1
ATOM 2294 C C . LEU A 1 295 ? 2.634 -1.916 18.630 1.00 90.44 295 LEU A C 1
ATOM 2296 O O . LEU A 1 295 ? 1.688 -2.423 19.246 1.00 90.44 295 LEU A O 1
ATOM 2300 N N . SER A 1 296 ? 3.619 -1.267 19.241 1.00 90.94 296 SER A N 1
ATOM 2301 C CA . SER A 1 296 ? 3.767 -1.192 20.692 1.00 90.94 296 SER A CA 1
ATOM 2302 C C . SER A 1 296 ? 2.536 -0.601 21.386 1.00 90.94 296 SER A C 1
ATOM 2304 O O . SER A 1 296 ? 2.169 -1.053 22.474 1.00 90.94 296 SER A O 1
ATOM 2306 N N . ILE A 1 297 ? 1.847 0.359 20.757 1.00 87.12 297 ILE A N 1
ATOM 2307 C CA . ILE A 1 297 ? 0.631 0.972 21.307 1.00 87.12 297 ILE A CA 1
ATOM 2308 C C . ILE A 1 297 ? -0.524 -0.028 21.440 1.00 87.12 297 ILE A C 1
ATOM 2310 O O . ILE A 1 297 ? -1.266 0.027 22.417 1.00 87.12 297 ILE A O 1
ATOM 2314 N N . ARG A 1 298 ? -0.634 -1.006 20.529 1.00 83.44 298 ARG A N 1
ATOM 2315 C CA . ARG A 1 298 ? -1.696 -2.025 20.590 1.00 83.44 298 ARG A CA 1
ATOM 2316 C C . ARG A 1 298 ? -1.567 -2.910 21.828 1.00 83.44 298 ARG A C 1
ATOM 2318 O O . ARG A 1 298 ? -2.577 -3.336 22.362 1.00 83.44 298 ARG A O 1
ATOM 2325 N N . SER A 1 299 ? -0.343 -3.114 22.325 1.00 83.44 299 SER A N 1
ATOM 2326 C CA . SER A 1 299 ? -0.065 -3.862 23.567 1.00 83.44 299 SER A CA 1
ATOM 2327 C C . SER A 1 299 ? -0.365 -3.091 24.866 1.00 83.44 299 SER A C 1
ATOM 2329 O O . SER A 1 299 ? -0.109 -3.581 25.972 1.00 83.44 299 SER A O 1
ATOM 2331 N N . LYS A 1 300 ? -0.854 -1.852 24.753 1.00 86.94 300 LYS A N 1
ATOM 2332 C CA . LYS A 1 300 ? -1.188 -0.981 25.889 1.00 86.94 300 LYS A CA 1
ATOM 2333 C C . LYS A 1 300 ? -2.679 -0.664 25.967 1.00 86.94 300 LYS A C 1
ATOM 2335 O O . LYS A 1 300 ? -3.099 -0.068 26.953 1.00 86.94 300 LYS A O 1
ATOM 2340 N N . GLU A 1 301 ? -3.459 -1.063 24.969 1.00 90.75 301 GLU A N 1
ATOM 2341 C CA . GLU A 1 301 ? -4.854 -0.666 24.807 1.00 90.75 301 GLU A CA 1
ATOM 2342 C C . GLU A 1 301 ? -5.779 -1.882 24.764 1.00 90.75 301 GLU A C 1
ATOM 2344 O O . GLU A 1 301 ? -5.420 -2.949 24.266 1.00 90.75 301 GLU A O 1
ATOM 2349 N N . LEU A 1 302 ? -7.003 -1.715 25.269 1.00 93.25 302 LEU A N 1
ATOM 2350 C CA . LEU A 1 302 ? -8.056 -2.711 25.097 1.00 93.25 302 LEU A CA 1
ATOM 2351 C C . LEU A 1 302 ? -8.713 -2.518 23.730 1.00 93.25 302 LEU A C 1
ATOM 2353 O O . LEU A 1 302 ? -9.445 -1.550 23.511 1.00 93.25 302 LEU A O 1
ATOM 2357 N N . ILE A 1 303 ? -8.460 -3.465 22.831 1.00 93.25 303 ILE A N 1
ATOM 2358 C CA . ILE A 1 303 ? -9.021 -3.482 21.483 1.00 93.25 303 ILE A CA 1
ATOM 2359 C C . ILE A 1 303 ? -9.987 -4.660 21.374 1.00 93.25 303 ILE A C 1
ATOM 2361 O O . ILE A 1 303 ? -9.617 -5.795 21.677 1.00 93.25 303 ILE A O 1
ATOM 2365 N N . VAL A 1 304 ? -11.215 -4.399 20.929 1.00 93.75 304 VAL A N 1
ATOM 2366 C CA . VAL A 1 304 ? -12.197 -5.444 20.606 1.00 93.75 304 VAL A CA 1
ATOM 2367 C C . VAL A 1 304 ? -12.654 -5.256 19.166 1.00 93.75 304 VAL A C 1
ATOM 2369 O O . VAL A 1 304 ? -13.079 -4.168 18.774 1.00 93.75 304 VAL A O 1
ATOM 2372 N N . GLY A 1 305 ? -12.501 -6.309 18.359 1.00 88.94 305 GLY A N 1
ATOM 2373 C CA . GLY A 1 305 ? -12.541 -6.183 16.904 1.00 88.94 305 GLY A CA 1
ATOM 2374 C C . GLY A 1 305 ? -11.429 -5.241 16.432 1.00 88.94 305 GLY A C 1
ATOM 2375 O O . GLY A 1 305 ? -10.252 -5.486 16.687 1.00 88.94 305 GLY A O 1
ATOM 2376 N N . ASP A 1 306 ? -11.817 -4.129 15.808 1.00 89.75 306 ASP A N 1
ATOM 2377 C CA . ASP A 1 306 ? -10.909 -3.064 15.356 1.00 89.75 306 ASP A CA 1
ATOM 2378 C C . ASP A 1 306 ? -11.052 -1.764 16.178 1.00 89.75 306 ASP A C 1
ATOM 2380 O O . ASP A 1 306 ? -10.608 -0.707 15.730 1.00 89.75 306 ASP A O 1
ATOM 2384 N N . VAL A 1 307 ? -11.706 -1.811 17.348 1.00 95.19 307 VAL A N 1
ATOM 2385 C CA . VAL A 1 307 ? -12.077 -0.612 18.119 1.00 95.19 307 VAL A CA 1
ATOM 2386 C C . VAL A 1 307 ? -11.287 -0.495 19.420 1.00 95.19 307 VAL A C 1
ATOM 2388 O O . VAL A 1 307 ? -11.303 -1.404 20.250 1.00 95.19 307 VAL A O 1
ATOM 2391 N N . PHE A 1 308 ? -10.650 0.659 19.622 1.00 95.88 308 PHE A N 1
ATOM 2392 C CA . PHE A 1 308 ? -10.030 1.072 20.881 1.00 95.88 308 PHE A CA 1
ATOM 2393 C C . PHE A 1 308 ? -11.120 1.463 21.885 1.00 95.88 308 PHE A C 1
ATOM 2395 O O . PHE A 1 308 ? -11.684 2.559 21.824 1.00 95.88 308 PHE A O 1
ATOM 2402 N N . ILE A 1 309 ? -11.424 0.555 22.814 1.00 96.12 309 ILE A N 1
ATOM 2403 C CA . ILE A 1 309 ? -12.591 0.655 23.703 1.00 96.12 309 ILE A CA 1
ATOM 2404 C C . ILE A 1 309 ? -12.526 1.895 24.595 1.00 96.12 309 ILE A C 1
ATOM 2406 O O . ILE A 1 309 ? -13.530 2.587 24.755 1.00 96.12 309 ILE A O 1
ATOM 2410 N N . ARG A 1 310 ? -11.335 2.224 25.108 1.00 95.50 310 ARG A N 1
ATOM 2411 C CA . ARG A 1 310 ? -11.106 3.437 25.903 1.00 95.50 310 ARG A CA 1
ATOM 2412 C C . ARG A 1 310 ? -11.532 4.696 25.149 1.00 95.50 310 ARG A C 1
ATOM 2414 O O . ARG A 1 310 ? -12.347 5.467 25.643 1.00 95.50 310 ARG A O 1
ATOM 2421 N N . ILE A 1 311 ? -11.016 4.865 23.933 1.00 96.38 311 ILE A N 1
ATOM 2422 C CA . ILE A 1 311 ? -11.265 6.056 23.116 1.00 96.38 311 ILE A CA 1
ATOM 2423 C C . ILE A 1 311 ? -12.733 6.128 22.704 1.00 96.38 311 ILE A C 1
ATOM 2425 O O . ILE A 1 311 ? -13.310 7.210 22.684 1.00 96.38 311 ILE A O 1
ATOM 2429 N N . TYR A 1 312 ? -13.367 4.989 22.412 1.00 97.38 312 TYR A N 1
ATOM 2430 C CA . TYR A 1 312 ? -14.796 4.981 22.116 1.00 97.38 312 TYR A CA 1
ATOM 2431 C C . TYR A 1 312 ? -15.648 5.435 23.308 1.00 97.38 312 TYR A C 1
ATOM 2433 O O . TYR A 1 312 ? -16.585 6.205 23.116 1.00 97.38 312 TYR A O 1
ATOM 2441 N N . ASN A 1 313 ? -15.303 5.033 24.535 1.00 95.06 313 ASN A N 1
ATOM 2442 C CA . ASN A 1 313 ? -15.998 5.511 25.736 1.00 95.06 313 ASN A CA 1
ATOM 2443 C C . ASN A 1 313 ? -15.770 7.003 25.997 1.00 95.06 313 ASN A C 1
ATOM 2445 O O . ASN A 1 313 ? -16.689 7.687 26.437 1.00 95.06 313 ASN A O 1
ATOM 2449 N N . GLU A 1 314 ? -14.578 7.518 25.694 1.00 96.25 314 GLU A N 1
ATOM 2450 C CA . GLU A 1 314 ? -14.276 8.955 25.754 1.00 96.25 314 GLU A CA 1
ATOM 2451 C C . GLU A 1 314 ? -14.987 9.751 24.640 1.00 96.25 314 GLU A C 1
ATOM 2453 O O . GLU A 1 314 ? -15.276 10.936 24.807 1.00 96.25 314 GLU A O 1
ATOM 2458 N N . GLN A 1 315 ? -15.300 9.104 23.512 1.00 95.81 315 GLN A N 1
ATOM 2459 C CA . GLN A 1 315 ? -15.931 9.694 22.326 1.00 95.81 315 GLN A CA 1
ATOM 2460 C C . GLN A 1 315 ? -17.214 8.931 21.921 1.00 95.81 315 GLN A C 1
ATOM 2462 O O . GLN A 1 315 ? -17.308 8.425 20.797 1.00 95.81 315 GLN A O 1
ATOM 2467 N N . PRO A 1 316 ? -18.245 8.856 22.784 1.00 90.69 316 PRO A N 1
ATOM 2468 C CA . PRO A 1 316 ? -19.384 7.947 22.595 1.00 90.69 316 PRO A CA 1
ATOM 2469 C C . PRO A 1 316 ? -20.277 8.308 21.397 1.00 90.69 316 PRO A C 1
ATOM 2471 O O . PRO A 1 316 ? -21.041 7.479 20.905 1.00 90.69 316 PRO A O 1
ATOM 2474 N N . THR A 1 317 ? -20.184 9.544 20.903 1.00 90.44 317 THR A N 1
ATOM 2475 C CA . THR A 1 317 ? -20.913 10.031 19.722 1.00 90.44 317 THR A CA 1
ATOM 2476 C C . THR A 1 317 ? -20.194 9.739 18.404 1.00 90.44 317 THR A C 1
ATOM 2478 O O . THR A 1 317 ? -20.737 10.030 17.334 1.00 90.44 317 THR A O 1
ATOM 2481 N N . PHE A 1 318 ? -18.987 9.163 18.448 1.00 95.44 318 PHE A N 1
ATOM 248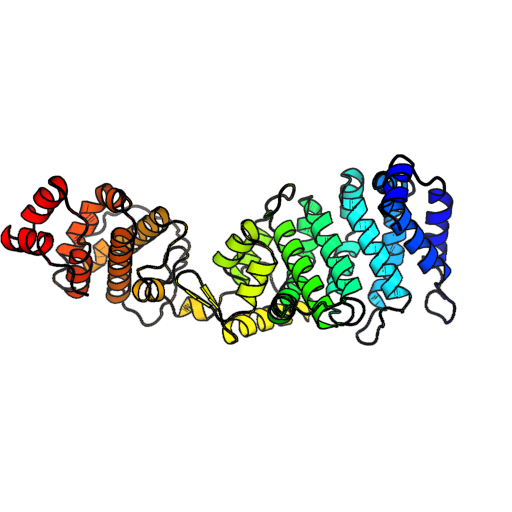2 C CA . PHE A 1 318 ? -18.239 8.817 17.248 1.00 95.44 318 PHE A CA 1
ATOM 2483 C C . PHE A 1 318 ? -19.012 7.791 16.406 1.00 95.44 318 PHE A C 1
ATOM 2485 O O . PHE A 1 318 ? -19.439 6.739 16.888 1.00 95.44 318 PHE A O 1
ATOM 2492 N N . SER A 1 319 ? -19.186 8.095 15.120 1.00 94.44 319 SER A N 1
ATOM 2493 C CA . SER A 1 319 ? -19.928 7.239 14.193 1.00 94.44 319 SER A CA 1
ATOM 2494 C C . SER A 1 319 ? -19.072 6.053 13.755 1.00 94.44 319 SER A C 1
ATOM 2496 O O . SER A 1 319 ? -18.211 6.172 12.884 1.00 94.44 319 SER A O 1
ATOM 2498 N N . LEU A 1 320 ? -19.306 4.892 14.367 1.00 94.38 320 LEU A N 1
ATOM 2499 C CA . LEU A 1 320 ? -18.661 3.652 13.951 1.00 94.38 320 LEU A CA 1
ATOM 2500 C C . LEU A 1 320 ? -19.160 3.220 12.563 1.00 94.38 320 LEU A C 1
ATOM 2502 O O . LEU A 1 320 ? -20.343 3.325 12.258 1.00 94.38 320 LEU A O 1
ATOM 2506 N N . LEU A 1 321 ? -18.252 2.689 11.742 1.00 91.69 321 LEU A N 1
ATOM 2507 C CA . LEU A 1 321 ? -18.538 2.197 10.396 1.00 91.69 321 LEU A CA 1
ATOM 2508 C C . LEU A 1 321 ? -19.416 0.937 10.411 1.00 91.69 321 LEU A C 1
ATOM 2510 O O . LEU A 1 321 ? -20.298 0.787 9.572 1.00 91.69 321 LEU A O 1
ATOM 2514 N N . GLU A 1 322 ? -19.186 0.029 11.366 1.00 92.75 322 GLU A N 1
ATOM 2515 C CA . GLU A 1 322 ? -19.902 -1.251 11.466 1.00 92.75 322 GLU A CA 1
ATOM 2516 C C . GLU A 1 322 ? -20.470 -1.478 12.882 1.00 92.75 322 GLU A C 1
ATOM 2518 O O . GLU A 1 322 ? -20.108 -2.450 13.549 1.00 92.75 322 GLU A O 1
ATOM 2523 N N . PRO A 1 323 ? -21.395 -0.625 13.367 1.00 93.81 323 PRO A N 1
ATOM 2524 C CA . PRO A 1 323 ? -21.824 -0.627 14.768 1.00 93.81 323 PRO A CA 1
ATOM 2525 C C . PRO A 1 323 ? -22.453 -1.959 15.200 1.00 93.81 323 PRO A C 1
ATOM 2527 O O . PRO A 1 323 ? -22.262 -2.401 16.327 1.00 93.81 323 PRO A O 1
ATOM 2530 N N . LYS A 1 324 ? -23.154 -2.663 14.300 1.00 93.75 324 LYS A N 1
ATOM 2531 C CA . LYS A 1 324 ? -23.709 -3.997 14.593 1.00 93.75 324 LYS A CA 1
ATOM 2532 C C . LYS A 1 324 ? -22.625 -5.056 14.802 1.00 93.75 324 LYS A C 1
ATOM 2534 O O . LYS A 1 324 ? -22.764 -5.887 15.691 1.00 93.75 324 LYS A O 1
ATOM 2539 N N . LYS A 1 325 ? -21.568 -5.026 13.986 1.00 94.81 325 LYS A N 1
ATOM 2540 C CA . LYS A 1 325 ? -20.440 -5.956 14.099 1.00 94.81 325 LYS A CA 1
ATOM 2541 C C . LYS A 1 325 ? -19.663 -5.676 15.380 1.00 94.81 325 LYS A C 1
ATOM 2543 O O . LYS A 1 325 ? -19.479 -6.590 16.165 1.00 94.81 325 LYS A O 1
ATOM 2548 N N . THR A 1 326 ? -19.345 -4.409 15.655 1.00 95.12 326 THR A N 1
ATOM 2549 C CA . THR A 1 326 ? -18.688 -4.015 16.909 1.00 95.12 326 THR A CA 1
ATOM 2550 C C . THR A 1 326 ? -19.501 -4.428 18.138 1.00 95.12 326 THR A C 1
ATOM 2552 O O . THR A 1 326 ? -18.932 -4.923 19.102 1.00 95.12 326 THR A O 1
ATOM 2555 N N . ALA A 1 327 ? -20.832 -4.283 18.111 1.00 93.56 327 ALA A N 1
ATOM 2556 C CA . ALA A 1 327 ? -21.683 -4.739 19.210 1.00 93.56 327 ALA A CA 1
ATOM 2557 C C . ALA A 1 327 ? -21.572 -6.254 19.435 1.00 93.56 327 ALA A C 1
ATOM 2559 O O . ALA A 1 327 ? -21.486 -6.688 20.581 1.00 93.56 327 ALA A O 1
ATOM 2560 N N . MET A 1 328 ? -21.555 -7.046 18.358 1.00 94.56 328 MET A N 1
ATOM 2561 C CA . MET A 1 328 ? -21.345 -8.495 18.433 1.00 94.56 328 MET A CA 1
ATOM 2562 C C . MET A 1 328 ? -19.949 -8.838 18.954 1.00 94.56 328 MET A C 1
ATOM 2564 O O . MET A 1 328 ? -19.852 -9.613 19.897 1.00 94.56 328 MET A O 1
ATOM 2568 N N . ASP A 1 329 ? -18.898 -8.197 18.438 1.00 95.69 329 ASP A N 1
ATOM 2569 C CA . ASP A 1 329 ? -17.520 -8.416 18.894 1.00 95.69 329 ASP A CA 1
ATOM 2570 C C . ASP A 1 329 ? -17.384 -8.121 20.404 1.00 95.69 329 ASP A C 1
ATOM 2572 O O . ASP A 1 329 ? -16.745 -8.876 21.138 1.00 95.69 329 ASP A O 1
ATOM 2576 N N . ILE A 1 330 ? -18.035 -7.056 20.896 1.00 95.00 330 ILE A N 1
ATOM 2577 C CA . ILE A 1 330 ? -18.083 -6.715 22.326 1.00 95.00 330 ILE A CA 1
ATOM 2578 C C . ILE A 1 330 ? -18.868 -7.758 23.130 1.00 95.00 330 ILE A C 1
ATOM 2580 O O . ILE A 1 330 ? -18.408 -8.171 24.196 1.00 95.00 330 ILE A O 1
ATOM 2584 N N . LEU A 1 331 ? -20.036 -8.191 22.646 1.00 91.69 331 LEU A N 1
ATOM 2585 C CA . LEU A 1 331 ? -20.857 -9.215 23.302 1.00 91.69 331 LEU A CA 1
ATOM 2586 C C . LEU A 1 331 ? -20.123 -10.554 23.410 1.00 91.69 331 LEU A C 1
ATOM 2588 O O . LEU A 1 331 ? -20.142 -11.167 24.478 1.00 91.69 331 LEU A O 1
ATOM 2592 N N . ASP A 1 332 ? -19.447 -10.973 22.344 1.00 93.06 332 ASP A N 1
ATOM 2593 C CA . ASP A 1 332 ? -18.640 -12.190 22.314 1.00 93.06 332 ASP A CA 1
ATOM 2594 C C . ASP A 1 332 ? -17.453 -12.067 23.277 1.00 93.06 332 ASP A C 1
ATOM 2596 O O . ASP A 1 332 ? -17.213 -12.968 24.087 1.00 93.06 332 ASP A O 1
ATOM 2600 N N . TYR A 1 333 ? -16.766 -10.917 23.273 1.00 93.81 333 TYR A N 1
ATOM 2601 C CA . TYR A 1 333 ? -15.652 -10.643 24.181 1.00 93.81 333 TYR A CA 1
ATOM 2602 C C . TYR A 1 333 ? -16.063 -10.751 25.652 1.00 93.81 333 TYR A C 1
ATOM 2604 O O . TYR A 1 333 ? -15.430 -11.482 26.415 1.00 93.81 333 TYR A O 1
ATOM 2612 N N . VAL A 1 334 ? -17.135 -10.067 26.070 1.00 91.88 334 VAL A N 1
ATOM 2613 C CA . VAL A 1 334 ? -17.604 -10.156 27.464 1.00 91.88 334 VAL A CA 1
ATOM 2614 C C . VAL A 1 334 ? -18.174 -11.548 27.754 1.00 91.88 334 VAL A C 1
ATOM 2616 O O . VAL A 1 334 ? -17.910 -12.113 28.810 1.00 91.88 334 VAL A O 1
ATOM 2619 N N . GLY A 1 335 ? -18.848 -12.181 26.789 1.00 90.62 335 GLY A N 1
ATOM 2620 C CA . GLY A 1 335 ? -19.345 -13.557 26.879 1.00 90.62 335 GLY A CA 1
ATOM 2621 C C . GLY A 1 335 ? -18.309 -14.559 27.394 1.00 90.62 335 GLY A C 1
ATOM 2622 O O . GLY A 1 335 ? -18.629 -15.379 28.262 1.00 90.62 335 GLY A O 1
ATOM 2623 N N . ARG A 1 336 ? -17.054 -14.439 26.943 1.00 90.25 336 ARG A N 1
ATOM 2624 C CA . ARG A 1 336 ? -15.933 -15.306 27.357 1.00 90.25 336 ARG A CA 1
ATOM 2625 C C . ARG A 1 336 ? -15.637 -15.254 28.860 1.00 90.25 336 ARG A C 1
ATOM 2627 O O . ARG A 1 336 ? -15.280 -16.277 29.442 1.00 90.25 336 ARG A O 1
ATOM 2634 N N . TYR A 1 337 ? -15.841 -14.106 29.506 1.00 87.25 337 TYR A N 1
ATOM 2635 C CA . TYR A 1 337 ? -15.523 -13.891 30.926 1.00 87.25 337 TYR A CA 1
ATOM 2636 C C . TYR A 1 337 ? -16.739 -13.997 31.852 1.00 87.25 337 TYR A C 1
ATOM 2638 O O . TYR A 1 337 ? -16.609 -13.916 33.075 1.00 87.25 337 TYR A O 1
ATOM 2646 N N . ALA A 1 338 ? -17.937 -14.202 31.302 1.00 84.62 338 ALA A N 1
ATOM 2647 C CA . ALA A 1 338 ? -19.166 -14.242 32.086 1.00 84.62 338 ALA A CA 1
ATOM 2648 C C . ALA A 1 338 ? -19.149 -15.352 33.145 1.00 84.62 338 ALA A C 1
ATOM 2650 O O . ALA A 1 338 ? -19.570 -15.137 34.278 1.00 84.62 338 ALA A O 1
ATOM 2651 N N . VAL A 1 339 ? -18.639 -16.537 32.803 1.00 81.81 339 VAL A N 1
ATOM 2652 C CA . VAL A 1 339 ? -18.530 -17.680 33.728 1.00 81.81 339 VAL A CA 1
ATOM 2653 C C . VAL A 1 339 ? -17.603 -17.359 34.903 1.00 81.81 339 VAL A C 1
ATOM 2655 O O . VAL A 1 339 ? -17.988 -17.579 36.053 1.00 81.81 339 VAL A O 1
ATOM 2658 N N . GLU A 1 340 ? -16.429 -16.797 34.612 1.00 82.69 340 GLU A N 1
ATOM 2659 C CA . GLU A 1 340 ? -15.415 -16.403 35.597 1.00 82.69 340 GLU A CA 1
ATOM 2660 C C . GLU A 1 340 ? -15.954 -15.341 36.564 1.00 82.69 340 GLU A C 1
ATOM 2662 O O . GLU A 1 340 ? -15.902 -15.521 37.779 1.00 82.69 340 GLU A O 1
ATOM 2667 N N . LEU A 1 341 ? -16.555 -14.273 36.031 1.00 80.75 341 LEU A N 1
ATOM 2668 C CA . LEU A 1 341 ? -16.986 -13.113 36.818 1.00 80.75 341 LEU A CA 1
ATOM 2669 C C . LEU A 1 341 ? -18.355 -13.288 37.498 1.00 80.75 341 LEU A C 1
ATOM 2671 O O . LEU A 1 341 ? -18.704 -12.529 38.400 1.00 80.75 341 LEU A O 1
ATOM 2675 N N . THR A 1 342 ? -19.167 -14.267 37.090 1.00 73.94 342 THR A N 1
ATOM 2676 C CA . THR A 1 342 ? -20.523 -14.463 37.652 1.00 73.94 342 THR A CA 1
ATOM 2677 C C . THR A 1 342 ? -20.692 -15.774 38.421 1.00 73.94 342 THR A C 1
ATOM 2679 O O . THR A 1 342 ? -21.749 -16.007 39.013 1.00 73.94 342 THR A O 1
ATOM 2682 N N . GLY A 1 343 ? -19.653 -16.617 38.470 1.00 66.25 343 GLY A N 1
ATOM 2683 C CA . GLY A 1 343 ? -19.587 -17.780 39.358 1.00 66.25 343 GLY A CA 1
ATOM 2684 C C . GLY A 1 343 ? -20.423 -18.993 38.927 1.00 66.25 343 GLY A C 1
ATOM 2685 O O . GLY A 1 343 ? -20.858 -19.766 39.782 1.00 66.25 343 GLY A O 1
ATOM 2686 N N . LYS A 1 344 ? -20.664 -19.199 37.624 1.00 56.44 344 LYS A N 1
ATOM 2687 C CA . LYS A 1 344 ? -21.314 -20.424 37.108 1.00 56.44 344 LYS A CA 1
ATOM 2688 C C . LYS A 1 344 ? -20.283 -21.406 36.550 1.00 56.44 344 LYS A C 1
ATOM 2690 O O . LYS A 1 344 ? -19.492 -21.023 35.707 1.00 56.44 344 LYS A O 1
ATOM 2695 N N . LYS A 1 345 ? -20.319 -22.681 36.966 1.00 42.12 345 LYS A N 1
ATOM 2696 C CA . LYS A 1 345 ? -19.427 -23.742 36.448 1.00 42.12 345 LYS A CA 1
ATOM 2697 C C . LYS A 1 345 ? -19.482 -23.846 34.912 1.00 42.12 345 LYS A C 1
ATOM 2699 O O . LYS A 1 345 ? -20.569 -23.881 34.337 1.00 42.12 345 LYS A O 1
ATOM 2704 N N . LYS A 1 346 ? -18.302 -23.942 34.288 1.00 41.50 346 LYS A N 1
ATOM 2705 C CA . LYS A 1 346 ? -18.081 -24.202 32.854 1.00 41.50 346 LYS A CA 1
ATOM 2706 C C . LYS A 1 346 ? -18.764 -25.528 32.452 1.00 41.50 346 LYS A C 1
ATOM 2708 O O . LYS A 1 346 ? -18.596 -26.502 33.187 1.00 41.50 346 LYS A O 1
ATOM 2713 N N . PRO A 1 347 ? -19.507 -25.618 31.335 1.00 39.66 347 PRO A N 1
ATOM 2714 C CA . PRO A 1 347 ? -19.790 -26.907 30.717 1.00 39.66 347 PRO A CA 1
ATOM 2715 C C . PRO A 1 347 ? -18.490 -27.441 30.102 1.00 39.66 347 PRO A C 1
ATOM 2717 O O . PRO A 1 347 ? -17.795 -26.723 29.382 1.00 39.66 347 PRO A O 1
ATOM 2720 N N . GLU A 1 348 ? -18.147 -28.686 30.412 1.00 42.03 348 GLU A N 1
ATOM 2721 C CA . GLU A 1 348 ? -17.055 -29.418 29.772 1.00 42.03 348 GLU A CA 1
ATOM 2722 C C . GLU A 1 348 ? -17.463 -29.734 28.327 1.00 42.03 348 GLU A C 1
ATOM 2724 O O . GLU A 1 348 ? -18.246 -30.653 28.108 1.00 42.03 348 GLU A O 1
ATOM 2729 N N . ASN A 1 349 ? -17.047 -28.909 27.359 1.00 40.34 349 ASN A N 1
ATOM 2730 C CA . ASN A 1 349 ? -16.608 -29.321 26.015 1.00 40.34 349 ASN A CA 1
ATOM 2731 C C . ASN A 1 349 ? -16.476 -28.127 25.062 1.00 40.34 349 ASN A C 1
ATOM 2733 O O . ASN A 1 349 ? -17.385 -27.305 24.951 1.00 40.34 349 ASN A O 1
ATOM 2737 N N . GLY A 1 350 ? -15.376 -28.122 24.306 1.00 39.81 350 GLY A N 1
ATOM 2738 C CA . GLY A 1 350 ? -15.212 -27.332 23.089 1.00 39.81 350 GLY A CA 1
ATOM 2739 C C . GLY A 1 350 ? -13.852 -26.655 23.005 1.00 39.81 350 GLY A C 1
ATOM 2740 O O . GLY A 1 350 ? -13.751 -25.469 23.303 1.00 39.81 350 GLY A O 1
ATOM 2741 N N . ASP A 1 351 ? -12.827 -27.403 22.589 1.00 41.09 351 ASP A N 1
ATOM 2742 C CA . ASP A 1 351 ? -11.570 -26.824 22.113 1.00 41.09 351 ASP A CA 1
ATOM 2743 C C . ASP A 1 351 ? -11.836 -26.099 20.789 1.00 41.09 351 ASP A C 1
ATOM 2745 O O . ASP A 1 351 ? -11.934 -26.714 19.727 1.00 41.09 351 ASP A O 1
ATOM 2749 N N . PHE A 1 352 ? -11.960 -24.777 20.863 1.00 37.38 352 PHE A N 1
ATOM 2750 C CA . PHE A 1 352 ? -11.729 -23.900 19.725 1.00 37.38 352 PHE A CA 1
ATOM 2751 C C . PHE A 1 352 ? -10.364 -23.250 19.923 1.00 37.38 352 PHE A C 1
ATOM 2753 O O . PHE A 1 352 ? -10.132 -22.552 20.909 1.00 37.38 352 PHE A O 1
ATOM 2760 N N . ILE A 1 353 ? -9.449 -23.508 18.991 1.00 40.16 353 ILE A N 1
ATOM 2761 C CA . ILE A 1 353 ? -8.191 -22.772 18.895 1.00 40.16 353 ILE A CA 1
ATOM 2762 C C . ILE A 1 353 ? -8.545 -21.402 18.308 1.00 40.16 353 ILE A C 1
ATOM 2764 O O . ILE A 1 353 ? -8.751 -21.275 17.102 1.00 40.16 353 ILE A O 1
ATOM 2768 N N . GLU A 1 354 ? -8.673 -20.391 19.166 1.00 38.59 354 GLU A N 1
ATOM 2769 C CA . GLU A 1 354 ? -8.816 -18.992 18.761 1.00 38.59 354 GLU A CA 1
ATOM 2770 C C . GLU A 1 354 ? -7.453 -18.294 18.780 1.00 38.59 354 GLU A C 1
ATOM 2772 O O . GLU A 1 354 ? -6.662 -18.442 19.712 1.00 38.59 354 GLU A O 1
ATOM 2777 N N . ILE A 1 355 ? -7.193 -17.512 17.735 1.00 38.84 355 ILE A N 1
ATOM 2778 C CA . ILE A 1 355 ? -6.041 -16.616 17.647 1.00 38.84 355 ILE A CA 1
ATOM 2779 C C . ILE A 1 355 ? -6.294 -15.448 18.609 1.00 38.84 355 ILE A C 1
ATOM 2781 O O . ILE A 1 355 ? -7.217 -14.656 18.411 1.00 38.84 355 ILE A O 1
ATOM 2785 N N . ASP A 1 356 ? -5.491 -15.370 19.671 1.00 40.06 356 ASP A N 1
ATOM 2786 C CA . ASP A 1 356 ? -5.565 -14.334 20.700 1.00 40.06 356 ASP A CA 1
ATOM 2787 C C . ASP A 1 356 ? -5.040 -12.992 20.168 1.00 40.06 356 ASP A C 1
ATOM 2789 O O . ASP A 1 356 ? -3.845 -12.713 20.181 1.00 40.06 356 ASP A O 1
ATOM 2793 N N . TRP A 1 357 ? -5.950 -12.134 19.706 1.00 45.44 357 TRP A N 1
ATOM 2794 C CA . TRP A 1 357 ? -5.642 -10.738 19.366 1.00 45.44 357 TRP A CA 1
ATOM 2795 C C . TRP A 1 357 ? -5.586 -9.816 20.599 1.00 45.44 357 TRP A C 1
ATOM 2797 O O . TRP A 1 357 ? -5.382 -8.611 20.457 1.00 45.44 357 TRP A O 1
ATOM 2807 N N . SER A 1 358 ? -5.796 -10.360 21.804 1.00 43.91 358 SER A N 1
ATOM 2808 C CA . SER A 1 358 ? -6.002 -9.622 23.055 1.00 43.91 358 SER A CA 1
ATOM 2809 C C . SER A 1 358 ? -4.902 -9.822 24.099 1.00 43.91 358 SER A C 1
ATOM 2811 O O . SER A 1 358 ? -5.028 -9.319 25.225 1.00 43.91 358 SER A O 1
ATOM 2813 N N . SER A 1 359 ? -3.790 -10.469 23.740 1.00 43.50 359 SER A N 1
ATOM 2814 C CA . SER A 1 359 ? -2.599 -10.531 24.584 1.00 43.50 359 SER A CA 1
ATOM 2815 C C . SER A 1 359 ? -1.895 -9.169 24.622 1.00 43.50 359 SER A C 1
ATOM 2817 O O . SER A 1 359 ? -0.832 -8.982 24.031 1.00 43.50 359 SER A O 1
ATOM 2819 N N . ASN A 1 360 ? -2.513 -8.193 25.289 1.00 55.84 360 ASN A N 1
ATOM 2820 C CA . ASN A 1 360 ? -1.926 -7.346 26.327 1.00 55.84 360 ASN A CA 1
ATOM 2821 C C . ASN A 1 360 ? -2.584 -5.961 26.355 1.00 55.84 360 ASN A C 1
ATOM 2823 O O . ASN A 1 360 ? -2.312 -5.100 25.539 1.00 55.84 360 ASN A O 1
ATOM 2827 N N . ALA A 1 361 ? -3.388 -5.754 27.397 1.00 53.84 361 ALA A N 1
ATOM 2828 C CA . ALA A 1 361 ? -3.406 -4.542 28.207 1.00 53.84 361 ALA A CA 1
ATOM 2829 C C . ALA A 1 361 ? -2.824 -4.988 29.556 1.00 53.84 361 ALA A C 1
ATOM 2831 O O . ALA A 1 361 ? -3.562 -5.343 30.475 1.00 53.84 361 ALA A O 1
ATOM 2832 N N . SER A 1 362 ? -1.495 -5.135 29.621 1.00 55.75 362 SER A N 1
ATOM 2833 C CA . SER A 1 362 ? -0.772 -5.981 30.598 1.00 55.75 362 SER A CA 1
ATOM 2834 C C . SER A 1 362 ? -0.932 -5.602 32.081 1.00 55.75 362 SER A C 1
ATOM 2836 O O . SER A 1 362 ? -0.389 -6.283 32.948 1.00 55.75 362 SER A O 1
ATOM 2838 N N . LYS A 1 363 ? -1.686 -4.541 32.389 1.00 70.06 363 LYS A N 1
ATOM 2839 C CA . LYS A 1 363 ? -1.983 -4.088 33.755 1.00 70.06 363 LYS A CA 1
ATOM 2840 C C . LYS A 1 363 ? -3.466 -4.104 34.127 1.00 70.06 363 LYS A C 1
ATOM 2842 O O . LYS A 1 363 ? -3.758 -3.987 35.310 1.00 70.06 363 LYS A O 1
ATOM 2847 N N . MET A 1 364 ? -4.377 -4.235 33.160 1.00 82.25 364 MET A N 1
ATOM 2848 C CA . MET A 1 364 ? -5.813 -4.233 33.447 1.00 82.25 364 MET A CA 1
ATOM 2849 C C . MET A 1 364 ? -6.283 -5.614 33.886 1.00 82.25 364 MET A C 1
ATOM 2851 O O . MET A 1 364 ? -6.016 -6.622 33.220 1.00 82.25 364 MET A O 1
ATOM 2855 N N . THR A 1 365 ? -7.035 -5.640 34.976 1.00 88.75 365 THR A N 1
ATOM 2856 C CA . THR A 1 365 ? -7.754 -6.822 35.449 1.00 88.75 365 THR A CA 1
ATOM 2857 C C . THR A 1 365 ? -8.866 -7.216 34.472 1.00 88.75 365 THR A C 1
ATOM 2859 O O . THR A 1 365 ? -9.360 -6.399 33.692 1.00 88.75 365 THR A O 1
ATOM 2862 N N . THR A 1 366 ? -9.289 -8.484 34.508 1.00 87.81 366 THR A N 1
ATOM 2863 C CA . THR A 1 366 ? -10.436 -8.966 33.719 1.00 87.81 366 THR A CA 1
ATOM 2864 C C . THR A 1 366 ? -11.699 -8.145 34.000 1.00 87.81 366 THR A C 1
ATOM 2866 O O . THR A 1 366 ? -12.449 -7.839 33.077 1.00 87.81 366 THR A O 1
ATOM 2869 N N . GLU A 1 367 ? -11.906 -7.744 35.259 1.00 88.12 367 GLU A N 1
ATOM 2870 C CA . GLU A 1 367 ? -13.023 -6.891 35.677 1.00 88.12 367 GLU A CA 1
ATOM 2871 C C . GLU A 1 367 ? -13.017 -5.548 34.939 1.00 88.12 367 GLU A C 1
ATOM 2873 O O . GLU A 1 367 ? -14.014 -5.202 34.309 1.00 88.12 367 GLU A O 1
ATOM 2878 N N . GLU A 1 368 ? -11.890 -4.829 34.958 1.00 89.88 368 GLU A N 1
ATOM 2879 C CA . GLU A 1 368 ? -11.761 -3.517 34.308 1.00 89.88 368 GLU A CA 1
ATOM 2880 C C . GLU A 1 368 ? -11.999 -3.607 32.796 1.00 89.88 368 GLU A C 1
ATOM 2882 O O . GLU A 1 368 ? -12.671 -2.752 32.219 1.00 89.88 368 GLU A O 1
ATOM 2887 N N . LYS A 1 369 ? -11.501 -4.666 32.143 1.00 91.25 369 LYS A N 1
ATOM 2888 C CA . LYS A 1 369 ? -11.727 -4.872 30.703 1.00 91.25 369 LYS A CA 1
ATOM 2889 C C . LYS A 1 369 ? -13.207 -5.082 30.391 1.00 91.25 369 LYS A C 1
ATOM 2891 O O . LYS A 1 369 ? -13.733 -4.482 29.457 1.00 91.25 369 LYS A O 1
ATOM 2896 N N . VAL A 1 370 ? -13.886 -5.925 31.170 1.00 92.19 370 VAL A N 1
ATOM 2897 C CA . VAL A 1 370 ? -15.315 -6.209 30.980 1.00 92.19 370 VAL A CA 1
ATOM 2898 C C . VAL A 1 370 ? -16.172 -4.985 31.294 1.00 92.19 370 VAL A C 1
ATOM 2900 O O . VAL A 1 370 ? -17.108 -4.710 30.547 1.00 92.19 370 VAL A O 1
ATOM 2903 N N . GLU A 1 371 ? -15.843 -4.225 32.340 1.00 90.81 371 GLU A N 1
ATOM 2904 C CA . GLU A 1 371 ? -16.505 -2.957 32.664 1.00 90.81 371 GLU A CA 1
ATOM 2905 C C . GLU A 1 371 ? -16.459 -1.990 31.473 1.00 90.81 371 GLU A C 1
ATOM 2907 O O . GLU A 1 371 ? -17.511 -1.540 31.013 1.00 90.81 371 GLU A O 1
ATOM 2912 N N . MET A 1 372 ? -15.266 -1.744 30.924 1.00 92.75 372 MET A N 1
ATOM 2913 C CA . MET A 1 372 ? -15.081 -0.838 29.787 1.00 92.75 372 MET A CA 1
ATOM 2914 C C . MET A 1 372 ? -15.827 -1.306 28.535 1.00 92.75 372 MET A C 1
ATOM 2916 O O . MET A 1 372 ? -16.435 -0.494 27.838 1.00 92.75 372 MET A O 1
ATOM 2920 N N . CYS A 1 373 ? -15.824 -2.612 28.260 1.00 95.00 373 CYS A N 1
ATOM 2921 C CA . CYS A 1 373 ? -16.570 -3.191 27.144 1.00 95.00 373 CYS A CA 1
ATOM 2922 C C . CYS A 1 373 ? -18.089 -3.038 27.312 1.00 95.00 373 CYS A C 1
ATOM 2924 O O . CYS A 1 373 ? -18.782 -2.724 26.347 1.00 95.00 373 CYS A O 1
ATOM 2926 N N . ILE A 1 374 ? -18.627 -3.231 28.519 1.00 91.12 374 ILE A N 1
ATOM 2927 C CA . ILE A 1 374 ? -20.065 -3.055 28.779 1.00 91.12 374 ILE A CA 1
ATOM 2928 C C . ILE A 1 374 ? -20.462 -1.581 28.662 1.00 91.12 374 ILE A C 1
ATOM 2930 O O . ILE A 1 374 ? -21.514 -1.280 28.095 1.00 91.12 374 ILE A O 1
ATOM 2934 N N . GLU A 1 375 ? -19.624 -0.663 29.144 1.00 90.94 375 GLU A N 1
ATOM 2935 C CA . GLU A 1 375 ? -19.817 0.773 28.932 1.00 90.94 375 GLU A CA 1
ATOM 2936 C C . GLU A 1 375 ? -19.813 1.123 27.435 1.00 90.94 375 GLU A C 1
ATOM 2938 O O . GLU A 1 375 ? -20.730 1.796 26.962 1.00 90.94 375 GLU A O 1
ATOM 2943 N N . ALA A 1 376 ? -18.868 0.579 26.661 1.00 93.75 376 ALA A N 1
ATOM 2944 C CA . ALA A 1 376 ? -18.817 0.766 25.212 1.00 93.75 376 ALA A CA 1
ATOM 2945 C C . ALA A 1 376 ? -20.063 0.224 24.515 1.00 93.75 376 ALA A C 1
ATOM 2947 O O . ALA A 1 376 ? -20.616 0.887 23.639 1.00 93.75 376 ALA A O 1
ATOM 2948 N N . LEU A 1 377 ? -20.556 -0.944 24.928 1.00 92.06 377 LEU A N 1
ATOM 2949 C CA . LEU A 1 377 ? -21.797 -1.508 24.408 1.00 92.06 377 LEU A CA 1
ATOM 2950 C C . LEU A 1 377 ? -23.001 -0.603 24.708 1.00 92.06 377 LEU A C 1
ATOM 2952 O O . LEU A 1 377 ? -23.840 -0.389 23.831 1.00 92.06 377 LEU A O 1
ATOM 2956 N N . ALA A 1 378 ? -23.084 -0.055 25.922 1.00 85.69 378 ALA A N 1
ATOM 2957 C CA . ALA A 1 378 ? -24.143 0.874 26.306 1.00 85.69 378 ALA A CA 1
ATOM 2958 C C . ALA A 1 378 ? -24.095 2.162 25.465 1.00 85.69 378 ALA A C 1
ATOM 2960 O O . ALA A 1 378 ? -25.122 2.566 24.912 1.00 85.69 378 ALA A O 1
ATOM 2961 N N . ASN A 1 379 ? -22.907 2.752 25.298 1.00 88.81 379 ASN A N 1
ATOM 2962 C CA . ASN A 1 379 ? -22.679 3.920 24.442 1.00 88.81 379 ASN A CA 1
ATOM 2963 C C . ASN A 1 379 ? -23.089 3.639 22.990 1.00 88.81 379 ASN A C 1
ATOM 2965 O O . ASN A 1 379 ? -23.833 4.415 22.385 1.00 88.81 379 ASN A O 1
ATOM 2969 N N . LEU A 1 380 ? -22.691 2.480 22.464 1.00 89.75 380 LEU A N 1
ATOM 2970 C CA . LEU A 1 380 ? -22.965 2.048 21.097 1.00 89.75 380 LEU A CA 1
ATOM 2971 C C . LEU A 1 380 ? -24.457 1.918 20.801 1.00 89.75 380 LEU A C 1
ATOM 2973 O O . LEU A 1 380 ? -24.932 2.423 19.781 1.00 89.75 380 LEU A O 1
ATOM 2977 N N . ILE A 1 381 ? -25.197 1.273 21.701 1.00 85.75 381 ILE A N 1
ATOM 2978 C CA . ILE A 1 381 ? -26.652 1.114 21.594 1.00 85.75 381 ILE A CA 1
ATOM 2979 C C . ILE A 1 381 ? -27.350 2.465 21.739 1.00 85.75 381 ILE A C 1
ATOM 2981 O O . ILE A 1 381 ? -28.293 2.765 21.006 1.00 85.75 381 ILE A O 1
ATOM 2985 N N . SER A 1 382 ? -26.875 3.310 22.654 1.00 83.38 382 SER A N 1
ATOM 2986 C CA . SER A 1 382 ? -27.414 4.657 22.820 1.00 83.38 382 SER A CA 1
ATOM 2987 C C . SER A 1 382 ? -27.241 5.507 21.564 1.00 83.38 382 SER A C 1
ATOM 2989 O O . SER A 1 382 ? -28.183 6.204 21.175 1.00 83.38 382 SER A O 1
ATOM 2991 N N . ALA A 1 383 ? -26.093 5.427 20.897 1.00 86.50 383 ALA A N 1
ATOM 2992 C CA . ALA A 1 383 ? -25.813 6.195 19.690 1.00 86.50 383 ALA A CA 1
ATOM 2993 C C . ALA A 1 383 ? -26.495 5.633 18.425 1.00 86.50 383 ALA A C 1
ATOM 2995 O O . ALA A 1 383 ? -26.761 6.395 17.498 1.00 86.50 383 ALA A O 1
ATOM 2996 N N . ASN A 1 384 ? -26.815 4.332 18.377 1.00 84.69 384 ASN A N 1
ATOM 2997 C CA . ASN A 1 384 ? -27.263 3.655 17.153 1.00 84.69 384 ASN A CA 1
ATOM 2998 C C . ASN A 1 384 ? -28.588 2.893 17.357 1.00 84.69 384 ASN A C 1
ATOM 3000 O O . ASN A 1 384 ? -28.568 1.704 17.693 1.00 84.69 384 ASN A O 1
ATOM 3004 N N . PRO A 1 385 ? -29.746 3.534 17.097 1.00 83.44 385 PRO A N 1
ATOM 3005 C CA . PRO A 1 385 ? -31.043 2.864 17.144 1.00 83.44 385 PRO A CA 1
ATOM 3006 C C . PRO A 1 385 ? -31.097 1.630 16.231 1.00 83.44 385 PRO A C 1
ATOM 3008 O O . PRO A 1 385 ? -30.660 1.666 15.078 1.00 83.44 385 PRO A O 1
ATOM 3011 N N . GLY A 1 386 ? -31.663 0.536 16.731 1.00 79.75 386 GLY A N 1
ATOM 3012 C CA . GLY A 1 386 ? -31.753 -0.751 16.048 1.00 79.75 386 GLY A CA 1
ATOM 3013 C C . GLY A 1 386 ? -30.585 -1.703 16.323 1.00 79.75 386 GLY A C 1
ATOM 3014 O O . GLY A 1 386 ? -30.666 -2.864 15.916 1.00 79.75 386 GLY A O 1
ATOM 3015 N N . VAL A 1 387 ? -29.518 -1.274 17.009 1.00 85.25 387 VAL A N 1
ATOM 3016 C CA . VAL A 1 387 ? -28.438 -2.174 17.468 1.00 85.25 387 VAL A CA 1
ATOM 3017 C C . VAL A 1 387 ? -28.889 -2.997 18.677 1.00 85.25 387 VAL A C 1
ATOM 3019 O O . VAL A 1 387 ? -28.510 -4.162 18.801 1.00 85.25 387 VAL A O 1
ATOM 3022 N N . GLU A 1 388 ? -29.783 -2.461 19.513 1.00 77.56 388 GLU A N 1
ATOM 3023 C CA . GLU A 1 388 ? -30.342 -3.127 20.696 1.00 77.56 388 GLU A CA 1
ATOM 3024 C C . GLU A 1 388 ? -31.004 -4.479 20.392 1.00 77.56 388 GLU A C 1
ATOM 3026 O O . GLU A 1 388 ? -31.079 -5.341 21.268 1.00 77.56 388 GLU A O 1
ATOM 3031 N N . ILE A 1 389 ? -31.444 -4.715 19.149 1.00 78.75 389 ILE A N 1
ATOM 3032 C CA . ILE A 1 389 ? -32.041 -5.993 18.737 1.00 78.75 389 ILE A CA 1
ATOM 3033 C C . ILE A 1 389 ? -31.073 -7.173 18.915 1.00 78.75 389 ILE A C 1
ATOM 3035 O O . ILE A 1 389 ? -31.511 -8.295 19.179 1.00 78.75 389 ILE A O 1
ATOM 3039 N N . LEU A 1 390 ? -29.762 -6.922 18.831 1.00 82.06 390 LEU A N 1
ATOM 3040 C CA . LEU A 1 390 ? -28.714 -7.930 19.012 1.00 82.06 390 LEU A CA 1
ATOM 3041 C C . LEU A 1 390 ? -28.657 -8.449 20.456 1.00 82.06 390 LEU A C 1
ATOM 3043 O O . LEU A 1 390 ? -28.267 -9.594 20.698 1.00 82.06 390 LEU A O 1
ATOM 3047 N N . LEU A 1 391 ? -29.135 -7.656 21.420 1.00 79.88 391 LEU A N 1
ATOM 3048 C CA . LEU A 1 391 ? -29.191 -8.053 22.824 1.00 79.88 391 LEU A CA 1
ATOM 3049 C C . LEU A 1 391 ? -30.238 -9.135 23.101 1.00 79.88 391 LEU A C 1
ATOM 3051 O O . LEU A 1 391 ? -30.136 -9.828 24.112 1.00 79.88 391 LEU A O 1
ATOM 3055 N N . ILE A 1 392 ? -31.207 -9.345 22.199 1.00 74.94 392 ILE A N 1
ATOM 3056 C CA . ILE A 1 392 ? -32.265 -10.348 22.386 1.00 74.94 392 ILE A CA 1
ATOM 3057 C C . ILE A 1 392 ? -31.682 -11.760 22.523 1.00 74.94 392 ILE A C 1
ATOM 3059 O O . ILE A 1 392 ? -32.112 -12.521 23.392 1.00 74.94 392 ILE A O 1
ATOM 3063 N N . GLY A 1 393 ? -30.676 -12.101 21.711 1.00 75.44 393 GLY A N 1
ATOM 3064 C CA . GLY A 1 393 ? -29.956 -13.378 21.817 1.00 75.44 393 GLY A CA 1
ATOM 3065 C C . GLY A 1 393 ? -29.079 -13.482 23.072 1.00 75.44 393 GLY A C 1
ATOM 3066 O O . GLY A 1 393 ? -28.793 -14.579 23.551 1.00 75.44 393 GLY A O 1
ATOM 3067 N N . HIS A 1 394 ? -28.724 -12.342 23.664 1.00 83.38 394 HIS A N 1
ATOM 3068 C CA . HIS A 1 394 ? -27.728 -12.216 24.726 1.00 83.38 394 HIS A CA 1
ATOM 3069 C C . HIS A 1 394 ? -28.330 -11.813 26.080 1.00 83.38 394 HIS A C 1
ATOM 3071 O O . HIS A 1 394 ? -27.603 -11.511 27.023 1.00 83.38 394 HIS A O 1
ATOM 3077 N N . PHE A 1 395 ? -29.656 -11.872 26.251 1.00 78.50 395 PHE A N 1
ATOM 3078 C CA . PHE A 1 395 ? -30.291 -11.540 27.534 1.00 78.50 395 PHE A CA 1
ATOM 3079 C C . PHE A 1 395 ? -29.769 -12.378 28.705 1.00 78.50 395 PHE A C 1
ATOM 3081 O O . PHE A 1 395 ? -29.683 -11.889 29.830 1.00 78.50 395 PHE A O 1
ATOM 3088 N N . HIS A 1 396 ? -29.397 -13.635 28.459 1.00 79.56 396 HIS A N 1
ATOM 3089 C CA . HIS A 1 396 ? -28.813 -14.501 29.481 1.00 79.56 396 HIS A CA 1
ATOM 3090 C C . HIS A 1 396 ? -27.471 -13.960 30.005 1.00 79.56 396 HIS A C 1
ATOM 3092 O O . HIS A 1 396 ? -27.217 -14.042 31.207 1.00 79.56 396 HIS A O 1
ATOM 3098 N N . LEU A 1 397 ? -26.661 -13.378 29.118 1.00 83.44 397 LEU A N 1
ATOM 3099 C CA . LEU A 1 397 ? -25.370 -12.763 29.409 1.00 83.44 397 LEU A CA 1
ATOM 3100 C C . LEU A 1 397 ? -25.553 -11.461 30.192 1.00 83.44 397 LEU A C 1
ATOM 3102 O O . LEU A 1 397 ? -24.973 -11.291 31.262 1.00 83.44 397 LEU A O 1
ATOM 3106 N N . ILE A 1 398 ? -26.467 -10.604 29.734 1.00 81.38 398 ILE A N 1
ATOM 3107 C CA . ILE A 1 398 ? -26.841 -9.366 30.432 1.00 81.38 398 ILE A CA 1
ATOM 3108 C C . ILE A 1 398 ? -27.346 -9.672 31.850 1.00 81.38 398 ILE A C 1
ATOM 3110 O O . ILE A 1 398 ? -26.909 -9.060 32.823 1.00 81.38 398 ILE A O 1
ATOM 3114 N N . ALA A 1 399 ? -28.223 -10.671 32.008 1.00 78.06 399 ALA A N 1
ATOM 3115 C CA . ALA A 1 399 ? -28.698 -11.087 33.329 1.00 78.06 399 ALA A CA 1
ATOM 3116 C C . ALA A 1 399 ? -27.603 -11.698 34.208 1.00 78.06 399 ALA A C 1
ATOM 3118 O O . ALA A 1 399 ? -27.712 -11.619 35.433 1.00 78.06 399 ALA A O 1
ATOM 3119 N N . ALA A 1 400 ? -26.581 -12.328 33.626 1.00 82.62 400 ALA A N 1
ATOM 3120 C CA . ALA A 1 400 ? -25.441 -12.814 34.390 1.00 82.62 400 ALA A CA 1
ATOM 3121 C C . ALA A 1 400 ? -24.671 -11.631 34.994 1.00 82.62 400 ALA A C 1
ATOM 3123 O O . ALA A 1 400 ? -24.448 -11.613 36.205 1.00 82.62 400 ALA A O 1
ATOM 3124 N N . TYR A 1 401 ? -24.377 -10.603 34.196 1.00 84.00 401 TYR A N 1
ATOM 3125 C CA . TYR A 1 401 ? -23.654 -9.417 34.659 1.00 84.00 401 TYR A CA 1
ATOM 3126 C C . TYR A 1 401 ? -24.449 -8.533 35.618 1.00 84.00 401 TYR A C 1
ATOM 3128 O O . TYR A 1 401 ? -23.895 -8.072 36.612 1.00 84.00 401 TYR A O 1
ATOM 3136 N N . LEU A 1 402 ? -25.768 -8.410 35.450 1.00 79.56 402 LEU A N 1
ATOM 3137 C CA . LEU A 1 402 ? -26.623 -7.767 36.459 1.00 79.56 402 LEU A CA 1
ATOM 3138 C C . LEU A 1 402 ? -26.580 -8.488 37.819 1.00 79.56 402 LEU A C 1
ATOM 3140 O O . LEU A 1 402 ? -26.816 -7.874 38.857 1.00 79.56 402 LEU A O 1
ATOM 3144 N N . ARG A 1 403 ? -26.261 -9.788 37.851 1.00 78.25 403 ARG A N 1
ATOM 3145 C CA . ARG A 1 403 ? -26.130 -10.581 39.088 1.00 78.25 403 ARG A CA 1
ATOM 3146 C C . ARG A 1 403 ? -24.705 -10.644 39.629 1.00 78.25 403 ARG A C 1
ATOM 3148 O O . ARG A 1 403 ? -24.506 -11.273 40.671 1.00 78.25 403 ARG A O 1
ATOM 3155 N N . ALA A 1 404 ? -23.743 -10.000 38.974 1.00 77.19 404 ALA A N 1
ATOM 3156 C CA . ALA A 1 404 ? -22.343 -9.954 39.378 1.00 77.19 404 ALA A CA 1
ATOM 3157 C C . ALA A 1 404 ? -22.149 -9.065 40.623 1.00 77.19 404 ALA A C 1
ATOM 3159 O O . ALA A 1 404 ? -21.540 -8.006 40.563 1.00 77.19 404 ALA A O 1
ATOM 3160 N N . ARG A 1 405 ? -22.694 -9.482 41.775 1.00 71.88 405 ARG A N 1
ATOM 3161 C CA . ARG A 1 405 ? -22.736 -8.684 43.020 1.00 71.88 405 ARG A CA 1
ATOM 3162 C C . ARG A 1 405 ? -21.362 -8.298 43.563 1.00 71.88 405 ARG A C 1
ATOM 3164 O O . ARG A 1 405 ? -21.267 -7.350 44.331 1.00 71.88 405 ARG A O 1
ATOM 3171 N N . LEU A 1 406 ? -20.330 -9.056 43.201 1.00 73.19 406 LEU A N 1
ATOM 3172 C CA . LEU A 1 406 ? -18.947 -8.769 43.577 1.00 73.19 406 LEU A CA 1
ATOM 3173 C C . LEU A 1 406 ? -18.335 -7.636 42.737 1.00 73.19 406 LEU A C 1
ATOM 3175 O O . LEU A 1 406 ? -17.299 -7.108 43.117 1.00 73.19 406 LEU A O 1
ATOM 3179 N N . PHE A 1 407 ? -19.001 -7.239 41.648 1.00 80.06 407 PHE A N 1
ATOM 3180 C CA . PHE A 1 407 ? -18.505 -6.303 40.644 1.00 80.06 407 PHE A CA 1
ATOM 3181 C C . PHE A 1 407 ? -19.538 -5.184 40.394 1.00 80.06 407 PHE A C 1
ATOM 3183 O O . PHE A 1 407 ? -20.210 -5.151 39.357 1.00 80.06 407 PHE A O 1
ATOM 3190 N N . PRO A 1 408 ? -19.719 -4.254 41.353 1.00 77.00 408 PRO A N 1
ATOM 3191 C CA . PRO A 1 408 ? -20.776 -3.242 41.298 1.00 77.00 408 PRO A CA 1
ATOM 3192 C C . PRO A 1 408 ? -20.633 -2.279 40.113 1.00 77.00 408 PRO A C 1
ATOM 3194 O O . PRO A 1 408 ? -21.639 -1.788 39.606 1.00 77.00 408 PRO A O 1
ATOM 3197 N N . LYS A 1 409 ? -19.409 -2.031 39.633 1.00 77.69 409 LYS A N 1
ATOM 3198 C CA . LYS A 1 409 ? -19.174 -1.185 38.456 1.00 77.69 409 LYS A CA 1
ATOM 3199 C C . LYS A 1 409 ? -19.683 -1.831 37.168 1.00 77.69 409 LYS A C 1
ATOM 3201 O O . LYS A 1 409 ? -20.407 -1.189 36.415 1.00 77.69 409 LYS A O 1
ATOM 3206 N N . ILE A 1 410 ? -19.423 -3.129 36.987 1.00 79.00 410 ILE A N 1
ATOM 3207 C CA . ILE A 1 410 ? -19.983 -3.942 35.896 1.00 79.00 410 ILE A CA 1
ATOM 3208 C C . ILE A 1 410 ? -21.515 -3.924 35.942 1.00 79.00 410 ILE A C 1
ATOM 3210 O O . ILE A 1 410 ? -22.165 -3.721 34.914 1.00 79.00 410 ILE A O 1
ATOM 3214 N N . GLN A 1 411 ? -22.108 -4.086 37.131 1.00 76.75 411 GLN A N 1
ATOM 3215 C CA . GLN A 1 411 ? -23.562 -3.996 37.292 1.00 76.75 411 GLN A CA 1
ATOM 3216 C C . GLN A 1 411 ? -24.088 -2.625 36.855 1.00 76.75 411 GLN A C 1
ATOM 3218 O O . GLN A 1 411 ? -25.072 -2.556 36.120 1.00 76.75 411 GLN A O 1
ATOM 3223 N N . MET A 1 412 ? -23.420 -1.545 37.268 1.00 74.25 412 MET A N 1
ATOM 3224 C CA . MET A 1 412 ? -23.840 -0.181 36.955 1.00 74.25 412 MET A CA 1
ATOM 3225 C C . MET A 1 412 ? -23.674 0.164 35.472 1.00 74.25 412 MET A C 1
ATOM 3227 O O . MET A 1 412 ? -24.576 0.758 34.887 1.00 74.25 412 MET A O 1
ATOM 3231 N N . ALA A 1 413 ? -22.583 -0.262 34.833 1.00 72.56 413 ALA A N 1
ATOM 3232 C CA . ALA A 1 413 ? -22.394 -0.131 33.388 1.00 72.56 413 ALA A CA 1
ATOM 3233 C C . ALA A 1 413 ? -23.470 -0.910 32.611 1.00 72.56 413 ALA A C 1
ATOM 3235 O O . ALA A 1 413 ? -24.039 -0.399 31.650 1.00 72.56 413 ALA A O 1
ATOM 3236 N N . THR A 1 414 ? -23.822 -2.114 33.078 1.00 72.88 414 THR A N 1
ATOM 3237 C CA . THR A 1 414 ? -24.890 -2.925 32.467 1.00 72.88 414 THR A CA 1
ATOM 3238 C C . THR A 1 414 ? -26.251 -2.237 32.598 1.00 72.88 414 THR A C 1
ATOM 3240 O O . THR A 1 414 ? -27.041 -2.244 31.656 1.00 72.88 414 THR A O 1
ATOM 3243 N N . LEU A 1 415 ? -26.524 -1.611 33.747 1.00 70.94 415 LEU A N 1
ATOM 3244 C CA . LEU A 1 415 ? -27.74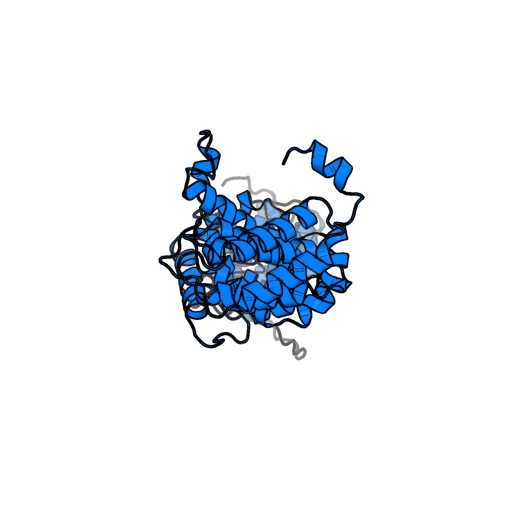6 -0.840 34.001 1.00 70.94 415 LEU A CA 1
ATOM 3245 C C . LEU A 1 415 ? -27.854 0.407 33.113 1.00 70.94 415 LEU A C 1
ATOM 3247 O O . LEU A 1 415 ? -28.939 0.684 32.619 1.00 70.94 415 LEU A O 1
ATOM 3251 N N . LYS A 1 416 ? -26.738 1.105 32.861 1.00 64.62 416 LYS A N 1
ATOM 3252 C CA . LYS A 1 416 ? -26.661 2.298 31.994 1.00 64.62 416 LYS A CA 1
ATOM 3253 C C . LYS A 1 416 ? -26.943 2.034 30.510 1.00 64.62 416 LYS A C 1
ATOM 3255 O O . LYS A 1 416 ? -27.015 2.985 29.736 1.00 64.62 416 LYS A O 1
ATOM 3260 N N . SER A 1 417 ? -27.138 0.783 30.087 1.00 60.97 417 SER A N 1
ATOM 3261 C CA . SER A 1 417 ? -27.690 0.461 28.760 1.00 60.97 417 SER A CA 1
ATOM 3262 C C . SER A 1 417 ? -29.197 0.793 28.691 1.00 60.97 417 SER A C 1
ATOM 3264 O O . SER A 1 417 ? -30.052 -0.041 28.398 1.00 60.97 417 SER A O 1
ATOM 3266 N N . ASP A 1 418 ? -29.519 2.056 28.982 1.00 49.31 418 ASP A N 1
ATOM 3267 C CA . ASP A 1 418 ? -30.843 2.601 29.319 1.00 49.31 418 ASP A CA 1
ATOM 3268 C C . ASP A 1 418 ? -31.865 2.481 28.176 1.00 49.31 418 ASP A C 1
ATOM 3270 O O . ASP A 1 418 ? -33.074 2.556 28.381 1.00 49.31 418 ASP A O 1
ATOM 3274 N N . LYS A 1 419 ? -31.398 2.248 26.942 1.00 51.69 419 LYS A N 1
ATOM 3275 C CA . LYS A 1 419 ? -32.260 2.104 25.757 1.00 51.69 419 LYS A CA 1
ATOM 3276 C C . LYS A 1 419 ? -32.805 0.708 25.523 1.00 51.69 419 LYS A C 1
ATOM 3278 O O . LYS A 1 419 ? -33.581 0.510 24.586 1.00 51.69 419 LYS A O 1
ATOM 3283 N N . LEU A 1 420 ? -32.495 -0.251 26.386 1.00 51.78 420 LEU A N 1
ATOM 3284 C CA . LEU A 1 420 ? -33.327 -1.436 26.491 1.00 51.78 420 LEU A CA 1
ATOM 3285 C C . LEU A 1 420 ? -34.681 -0.986 27.063 1.00 51.78 420 LEU A C 1
ATOM 3287 O O . LEU A 1 420 ? -34.917 -1.011 28.257 1.00 51.78 420 LEU A O 1
ATOM 3291 N N . THR A 1 421 ? -35.583 -0.492 26.223 1.00 50.44 421 THR A N 1
ATOM 3292 C CA . THR A 1 421 ? -36.940 -0.103 26.617 1.00 50.44 421 THR A CA 1
ATOM 3293 C C . THR A 1 421 ? -37.942 -0.880 25.779 1.00 50.44 421 THR A C 1
ATOM 3295 O O . THR A 1 421 ? -37.690 -1.256 24.635 1.00 50.44 421 THR A O 1
ATOM 3298 N N . GLY A 1 422 ? -39.080 -1.211 26.388 1.00 48.41 422 GLY A N 1
ATOM 3299 C CA . GLY A 1 422 ? -40.150 -1.971 25.750 1.00 48.41 422 GLY A CA 1
ATOM 3300 C C . GLY A 1 422 ? -40.685 -3.106 26.628 1.00 48.41 422 GLY A C 1
ATOM 3301 O O . GLY A 1 422 ? -39.982 -3.624 27.497 1.00 48.41 422 GLY A O 1
ATOM 3302 N N . PRO A 1 423 ? -41.930 -3.558 26.393 1.00 48.91 423 PRO A N 1
ATOM 3303 C CA . PRO A 1 423 ? -42.653 -4.448 27.306 1.00 48.91 423 PRO A CA 1
ATOM 3304 C C . PRO A 1 423 ? -41.968 -5.802 27.552 1.00 48.91 423 PRO A C 1
ATOM 3306 O O . PRO A 1 423 ? -42.170 -6.408 28.605 1.00 48.91 423 PRO A O 1
ATOM 3309 N N . ARG A 1 424 ? -41.138 -6.287 26.616 1.00 49.88 424 ARG A N 1
ATOM 3310 C CA . ARG A 1 424 ? -40.321 -7.500 26.809 1.00 49.88 424 ARG A CA 1
ATOM 3311 C C . ARG A 1 424 ? -39.166 -7.273 27.782 1.00 49.88 424 ARG A C 1
ATOM 3313 O O . ARG A 1 424 ? -38.957 -8.116 28.649 1.00 49.88 424 ARG A O 1
ATOM 3320 N N . TRP A 1 425 ? -38.468 -6.146 27.668 1.00 57.16 425 TRP A N 1
ATOM 3321 C CA . TRP A 1 425 ? -37.397 -5.781 28.589 1.00 57.16 425 TRP A CA 1
ATOM 3322 C C . TRP A 1 425 ? -37.939 -5.440 29.974 1.00 57.16 425 TRP A C 1
ATOM 3324 O O . TRP A 1 425 ? -37.442 -5.967 30.961 1.00 57.16 425 TRP A O 1
ATOM 3334 N N . THR A 1 426 ? -39.034 -4.682 30.067 1.00 55.50 426 THR A N 1
ATOM 3335 C CA . THR A 1 426 ? -39.680 -4.381 31.353 1.00 55.50 426 THR A CA 1
ATOM 3336 C C . THR A 1 426 ? -40.114 -5.663 32.071 1.00 55.50 426 THR A C 1
ATOM 3338 O O . THR A 1 426 ? -39.833 -5.826 33.255 1.00 55.50 426 THR A O 1
ATOM 3341 N N . ARG A 1 427 ? -40.705 -6.642 31.361 1.00 57.81 427 ARG A N 1
ATOM 3342 C CA . ARG A 1 427 ? -41.015 -7.978 31.922 1.00 57.81 427 ARG A CA 1
ATOM 3343 C C . ARG A 1 427 ? -39.779 -8.800 32.291 1.00 57.81 427 ARG A C 1
ATOM 3345 O O . ARG A 1 427 ? -39.888 -9.726 33.092 1.00 57.81 427 ARG A O 1
ATOM 3352 N N . PHE A 1 428 ? -38.640 -8.537 31.662 1.00 56.06 428 PHE A N 1
ATOM 3353 C CA . PHE A 1 428 ? -37.387 -9.231 31.931 1.00 56.06 428 PHE A CA 1
ATOM 3354 C C . PHE A 1 428 ? -36.681 -8.638 33.154 1.00 56.06 428 PHE A C 1
ATOM 3356 O O . PHE A 1 428 ? -36.396 -9.374 34.095 1.00 56.06 428 PHE A O 1
ATOM 3363 N N . ILE A 1 429 ? -36.479 -7.318 33.189 1.00 56.50 429 ILE A N 1
ATOM 3364 C CA . ILE A 1 429 ? -35.839 -6.605 34.298 1.00 56.50 429 ILE A CA 1
ATOM 3365 C C . ILE A 1 429 ? -36.641 -6.742 35.598 1.00 56.50 429 ILE A C 1
ATOM 3367 O O . ILE A 1 429 ? -36.043 -6.972 36.644 1.00 56.50 429 ILE A O 1
ATOM 3371 N N . THR A 1 430 ? -37.978 -6.700 35.554 1.00 59.00 430 THR A N 1
ATOM 3372 C CA . THR A 1 430 ? -38.832 -6.838 36.759 1.00 59.00 430 THR A CA 1
ATOM 3373 C C . THR A 1 430 ? -38.767 -8.220 37.416 1.00 59.00 430 THR A C 1
ATOM 3375 O O . THR A 1 430 ? -39.196 -8.378 38.556 1.00 59.00 430 THR A O 1
ATOM 3378 N N . LYS A 1 431 ? -38.194 -9.233 36.746 1.00 58.47 431 LYS A N 1
ATOM 3379 C CA . LYS A 1 431 ? -37.871 -10.529 37.375 1.00 58.47 431 LYS A CA 1
ATOM 3380 C C . LYS A 1 431 ? -36.616 -10.474 38.248 1.00 58.47 431 LYS A C 1
ATOM 3382 O O . LYS A 1 431 ? -36.367 -11.418 38.995 1.00 58.47 431 LYS A O 1
ATOM 3387 N N . PHE A 1 432 ? -35.805 -9.425 38.119 1.00 51.72 432 PHE A N 1
ATOM 3388 C CA . PHE A 1 432 ? -34.466 -9.338 38.711 1.00 51.72 432 PHE A CA 1
ATOM 3389 C C . PHE A 1 432 ? -34.226 -8.057 39.519 1.00 51.72 432 PHE A C 1
ATOM 3391 O O . PHE A 1 432 ? -33.391 -8.074 40.418 1.00 51.72 432 PHE A O 1
ATOM 3398 N N . LEU A 1 433 ? -34.978 -6.989 39.250 1.00 54.06 433 LEU A N 1
ATOM 3399 C CA . LEU A 1 433 ? -35.015 -5.738 40.004 1.00 54.06 433 LEU A CA 1
ATOM 3400 C C . LEU A 1 433 ? -36.453 -5.468 40.466 1.00 54.06 433 LEU A C 1
ATOM 3402 O O . LEU A 1 433 ? -37.389 -5.733 39.706 1.00 54.06 433 LEU A O 1
ATOM 3406 N N . PRO A 1 434 ? -36.659 -4.931 41.683 1.00 58.78 434 PRO A N 1
ATOM 3407 C CA . PRO A 1 434 ? -37.982 -4.498 42.110 1.00 58.78 434 PRO A CA 1
ATOM 3408 C C . PRO A 1 434 ? -38.578 -3.502 41.100 1.00 58.78 434 PRO A C 1
ATOM 3410 O O . PRO A 1 434 ? -37.828 -2.676 40.570 1.00 58.78 434 PRO A O 1
ATOM 3413 N N . PRO A 1 435 ? -39.904 -3.529 40.860 1.00 56.47 435 PRO A N 1
ATOM 3414 C CA . PRO A 1 435 ? -40.558 -2.688 39.853 1.00 56.47 435 PRO A CA 1
ATOM 3415 C C . PRO A 1 435 ? -40.196 -1.207 39.970 1.00 56.47 435 PRO A C 1
ATOM 3417 O O . PRO A 1 435 ? -39.953 -0.560 38.965 1.00 56.47 435 PRO A O 1
ATOM 3420 N N . ILE A 1 436 ? -40.019 -0.714 41.198 1.00 56.75 436 ILE A N 1
ATOM 3421 C CA . ILE A 1 436 ? -39.669 0.681 41.477 1.00 56.75 436 ILE A CA 1
ATOM 3422 C C . ILE A 1 436 ? -38.304 1.097 40.900 1.00 56.75 436 ILE A C 1
ATOM 3424 O O . ILE A 1 436 ? -38.148 2.229 40.464 1.00 56.75 436 ILE A O 1
ATOM 3428 N N . PHE A 1 437 ? -37.326 0.184 40.852 1.00 54.94 437 PHE A N 1
ATOM 3429 C CA . PHE A 1 437 ? -36.016 0.443 40.247 1.00 54.94 437 PHE A CA 1
ATOM 3430 C C . PHE A 1 437 ? -36.073 0.298 38.726 1.00 54.94 437 PHE A C 1
ATOM 3432 O O . PHE A 1 437 ? -35.404 1.038 38.020 1.00 54.94 437 PHE A O 1
ATOM 3439 N N . ALA A 1 438 ? -36.896 -0.625 38.220 1.00 56.59 438 ALA A N 1
ATOM 3440 C CA . ALA A 1 438 ? -37.149 -0.772 36.788 1.00 56.59 438 ALA A CA 1
ATOM 3441 C C . ALA A 1 438 ? -37.859 0.459 36.194 1.00 56.59 438 ALA A C 1
ATOM 3443 O O . ALA A 1 438 ? -37.534 0.885 35.089 1.00 56.59 438 ALA A O 1
ATOM 3444 N N . ASP A 1 439 ? -38.806 1.027 36.942 1.00 56.19 439 ASP A N 1
ATOM 3445 C CA . ASP A 1 439 ? -39.513 2.257 36.596 1.00 56.19 439 ASP A CA 1
ATOM 3446 C C . ASP A 1 439 ? -38.600 3.484 36.750 1.00 56.19 439 ASP A C 1
ATOM 3448 O O . ASP A 1 439 ? -38.572 4.323 35.859 1.00 56.19 439 ASP A O 1
ATOM 3452 N N . ALA A 1 440 ? -37.766 3.553 37.796 1.00 53.78 440 ALA A N 1
ATOM 3453 C CA . ALA A 1 440 ? -36.781 4.629 37.955 1.00 53.78 440 ALA A CA 1
ATOM 3454 C C . ALA A 1 440 ? -35.694 4.640 36.862 1.00 53.78 440 ALA A C 1
ATOM 3456 O O . ALA A 1 440 ? -35.238 5.713 36.482 1.00 53.78 440 ALA A O 1
ATOM 3457 N N . LEU A 1 441 ? -35.298 3.471 36.340 1.00 51.62 441 LEU A N 1
ATOM 3458 C CA . LEU A 1 441 ? -34.413 3.363 35.170 1.00 51.62 441 LEU A CA 1
ATOM 3459 C C . LEU A 1 441 ? -35.111 3.868 33.899 1.00 51.62 441 LEU A C 1
ATOM 3461 O O . LEU A 1 441 ? -34.529 4.621 33.133 1.00 51.62 441 LEU A O 1
ATOM 3465 N N . ARG A 1 442 ? -36.395 3.532 33.705 1.00 51.28 442 ARG A N 1
ATOM 3466 C CA . ARG A 1 442 ? -37.196 4.046 32.579 1.00 51.28 442 ARG A CA 1
ATOM 3467 C C . ARG A 1 442 ? -37.374 5.569 32.629 1.00 51.28 442 ARG A C 1
ATOM 3469 O O . ARG A 1 442 ? -37.419 6.206 31.580 1.00 51.28 442 ARG A O 1
ATOM 3476 N N . ASP A 1 443 ? -37.526 6.119 33.831 1.00 46.97 443 ASP A N 1
ATOM 3477 C CA . ASP A 1 443 ? -37.930 7.507 34.065 1.00 46.97 443 ASP A CA 1
ATOM 3478 C C . ASP A 1 443 ? -36.734 8.433 34.402 1.00 46.97 443 ASP A C 1
ATOM 3480 O O . ASP A 1 443 ? -36.940 9.599 34.747 1.00 46.97 443 ASP A O 1
ATOM 3484 N N . SER A 1 444 ? -35.489 7.942 34.290 1.00 39.69 444 SER A N 1
ATOM 3485 C CA . SER A 1 444 ? -34.267 8.741 34.464 1.00 39.69 444 SER A CA 1
ATOM 3486 C C . SER A 1 444 ? -34.209 9.864 33.414 1.00 39.69 444 SER A C 1
ATOM 3488 O O . SER A 1 444 ? -34.176 9.585 32.212 1.00 39.69 444 SER A O 1
ATOM 3490 N N . PRO A 1 445 ? -34.224 11.148 33.816 1.00 37.28 445 PRO A N 1
ATOM 3491 C CA . PRO A 1 445 ? -34.130 12.249 32.874 1.00 37.28 445 PRO A CA 1
ATOM 3492 C C . PRO A 1 445 ? -32.705 12.353 32.322 1.00 37.28 445 PRO A C 1
ATOM 3494 O O . PRO A 1 445 ? -31.727 12.235 33.055 1.00 37.28 445 PRO A O 1
ATOM 3497 N N . ASN A 1 446 ? -32.615 12.630 31.019 1.00 38.53 446 ASN A N 1
ATOM 3498 C CA . ASN A 1 446 ? -31.401 13.034 30.313 1.00 38.53 446 ASN A CA 1
ATOM 3499 C C . ASN A 1 446 ? -30.667 14.158 31.073 1.00 38.53 446 ASN A C 1
ATOM 3501 O O . ASN A 1 446 ? -30.958 15.336 30.870 1.00 38.53 446 ASN A O 1
ATOM 3505 N N . THR A 1 447 ? -29.709 13.815 31.928 1.00 29.59 447 THR A N 1
ATOM 3506 C CA . THR A 1 447 ? -28.737 14.764 32.482 1.00 29.59 447 THR A CA 1
ATOM 3507 C C . THR A 1 447 ? -27.372 14.100 32.590 1.00 29.59 447 THR A C 1
ATOM 3509 O O . THR A 1 447 ? -27.013 13.588 33.648 1.00 29.59 447 THR A O 1
ATOM 3512 N N . ALA A 1 448 ? -26.651 14.098 31.470 1.00 28.47 448 ALA A N 1
ATOM 3513 C CA . ALA A 1 448 ? -25.239 14.467 31.329 1.00 28.47 448 ALA A CA 1
ATOM 3514 C C . ALA A 1 448 ? -24.880 14.405 29.841 1.00 28.47 448 ALA A C 1
ATOM 3516 O O . ALA A 1 448 ? -25.049 13.313 29.253 1.00 28.47 448 ALA A O 1
#

Radius of gyration: 28.91 Å; chains: 1; bounding box: 75×58×82 Å

pLDDT: mean 86.62, std 16.44, range [28.47, 98.88]

Organism: Angiostrongylus cantonensis (NCBI:txid6313)

InterPro domains:
  IPR011989 Armadillo-like helical [G3DSA:1.25.10.10] (35-258)
  IPR016024 Armadillo-type fold [SSF48371] (47-384)
  IPR044978 DnaJ homologue subfamily C, GRV2/DNAJC13 [PTHR36983] (6-415)

Secondary structure (DSSP, 8-state):
--HHHHHHHTT---TTHHHHHHHHHHHHT-TTTTSTTTTHHHHHHHHHHHHHHHH-TTHHHHHHHTTHHHHHHHHHHHHGGG--TT--TTSHHHHHHHHHHHHHHHHTTSHHHHHHHHT-THHHHHHHHHTT-TTSHHHHHHHHHHHHHHTTSHHHHHHHHHTTHHHHHGGGGGG--HHHHHT-----TTT-HHHHHHHHHHHHHHHHHHHTT-STT----HHHHHHHHHHH-HHHHHHHHHS-HHHHHHHHTS-EEETTEEE-HHHHHHHHHHHHHHHT-SS---TTTTTT---GGGGGS-EETTEEHHHHHHSTT---SSHHHHHHHHHHHHHHHHHHHHTPPPPS--------TT---TT--HHHHHHHHHHHHHHHHHHSTTSGGGGGGGHHHHHHHHT-TT-HHHHHHHHT-TT--SHHHHHHHTTTS-HHHHHHHHT-----